Protein AF-0000000081104888 (afdb_homodimer)

Radius of gyration: 21.72 Å; Cα contacts (8 Å, |Δi|>4): 1112; chains: 2; bounding box: 62×61×48 Å

pLDDT: mean 92.39, std 10.93, range [38.56, 98.94]

Foldseek 3Di:
DDALQPDPPCPFFKFAFPFQQKIKTQGHQAQFWEKEQDPVQCVVQVHRIFTWRKHFLVRMGIFHGAFDFPQDDPVRCVPDPPPPRGDGDADDVVVCVVVVHDDSRPRDHDRPDDGDFFDWDWDQDPVRLTKIFGAHPRPRGTAWIADLQQGSGMITGRLVRTSHSVSHDHQEYALCLNGDPVDDDDPPHYYYVHDDPDPVVSGDPVCVVVVVVSVVNSVVSNVVVVVVVCVVPVVD/DDALQPDPPCPFFKFAFPFQQKIKTQGHQAQFWEKEQDPVQCVVQVHRIFTWRKHFLVRMGIAHGAFDFPQDDPVRCVPDPPPPRGDGDADDVVVCVVVVHDDSRPRDRDRPDPGDFFDWDWDQDPVRLTKIFTAHPRPRGTAWIADLQQGSGMITGRLVRTSHSVSHDHQEYALCLNGDPVDDDDPPHYYYVHDDPDPVVSGDPVCVVVVVVSVVNSVVSNVVSVVVVCVVPVVD

Secondary structure (DSSP, 8-state):
---GGG-TTS-SEEEE-TTSSSEEEE-S--SEEEEE--HHHHHHHTSS-EEEEEEEGGGEEEE-----BPPPPHHHHHH-SS----PBPB--HHHHHHTT-EE-TT----TTSPPP--EEEEE-BTTSS-EEEEE-TTT--EEEEE-TTTGGGEEEEEGGGBSSGGGS--SEEE-GGG--TTEEE-S---B-SS--S-GGGGS-GGGHHHHHHHHHHHHHHHHHHHHHHHHHHTT-/---GGG-TTS-SEEEE-TTSSSEEEE-S--SEEEEE--HHHHHHHTSS-EEEEEEEGGGEEEE-----BPPPPHHHHHH-SS----PBPB--HHHHHHTT-EE-TT----TTSPPP--EEEEE-BTTSS-EEEEE-TTT--EEEEE-TTTGGGEEEEEGGGBSSGGGS--SEEE-GGG--TTEEE-S---B-SS--S-GGGGS-GGGHHHHHHHHHHHHHHHHHHHHHHHHHHTT-

Structure (mmCIF, N/CA/C/O backbone):
data_AF-0000000081104888-model_v1
#
loop_
_entity.id
_entity.type
_entity.pdbx_description
1 polymer 'CENP-V/GFA domain-containing protein'
#
loop_
_atom_site.group_PDB
_atom_site.id
_atom_site.type_symbol
_atom_site.label_atom_id
_atom_site.label_alt_id
_atom_site.label_comp_id
_atom_site.label_asym_id
_atom_site.label_entity_id
_atom_site.label_seq_id
_atom_site.pdbx_PDB_ins_code
_atom_site.Cartn_x
_atom_site.Cartn_y
_atom_site.Cartn_z
_atom_site.occupancy
_atom_site.B_iso_or_equiv
_atom_site.auth_seq_id
_atom_site.auth_comp_id
_atom_site.auth_asym_id
_atom_site.auth_atom_id
_atom_site.pdbx_PDB_model_num
ATOM 1 N N . MET A 1 1 ? -15.125 17.891 -10.172 1 72.75 1 MET A N 1
ATOM 2 C CA . MET A 1 1 ? -15.602 18.047 -8.797 1 72.75 1 MET A CA 1
ATOM 3 C C . MET A 1 1 ? -14.914 19.219 -8.109 1 72.75 1 MET A C 1
ATOM 5 O O . MET A 1 1 ? -13.766 19.547 -8.422 1 72.75 1 MET A O 1
ATOM 9 N N . PRO A 1 2 ? -15.688 19.875 -7.25 1 86.81 2 PRO A N 1
ATOM 10 C CA . PRO A 1 2 ? -15.039 20.953 -6.508 1 86.81 2 PRO A CA 1
ATOM 11 C C . PRO A 1 2 ? -13.867 20.469 -5.656 1 86.81 2 PRO A C 1
ATOM 13 O O . PRO A 1 2 ? -13.82 19.281 -5.293 1 86.81 2 PRO A O 1
ATOM 16 N N . HIS A 1 3 ? -12.938 21.344 -5.52 1 91.94 3 HIS A N 1
ATOM 17 C CA . HIS A 1 3 ? -11.82 21.047 -4.625 1 91.94 3 HIS A CA 1
ATOM 18 C C . HIS A 1 3 ? -12.312 20.719 -3.223 1 91.94 3 HIS A C 1
ATOM 20 O O . HIS A 1 3 ? -13.266 21.328 -2.73 1 91.94 3 HIS A O 1
ATOM 26 N N . TYR A 1 4 ? -11.672 19.734 -2.578 1 94.12 4 TYR A N 1
ATOM 27 C CA . TYR A 1 4 ? -12.148 19.219 -1.297 1 94.12 4 TYR A CA 1
ATOM 28 C C . TYR A 1 4 ? -12.219 20.328 -0.257 1 94.12 4 TYR A C 1
ATOM 30 O O . TYR A 1 4 ? -13.047 20.297 0.654 1 94.12 4 TYR A O 1
ATOM 38 N N . ALA A 1 5 ? -11.352 21.375 -0.342 1 89.94 5 ALA A N 1
ATOM 39 C CA . ALA A 1 5 ? -11.32 22.438 0.647 1 89.94 5 ALA A CA 1
ATOM 40 C C . ALA A 1 5 ? -12.523 23.375 0.494 1 89.94 5 ALA A C 1
ATOM 42 O O . ALA A 1 5 ? -12.828 24.156 1.398 1 89.94 5 ALA A O 1
ATOM 43 N N . ASP A 1 6 ? -13.164 23.312 -0.633 1 91.31 6 ASP A N 1
ATOM 44 C CA . ASP A 1 6 ? -14.305 24.188 -0.898 1 91.31 6 ASP A CA 1
ATOM 45 C C . ASP A 1 6 ? -15.617 23.5 -0.509 1 91.31 6 ASP A C 1
ATOM 47 O O . ASP A 1 6 ? -16.672 24.125 -0.56 1 91.31 6 ASP A O 1
ATOM 51 N N . ARG A 1 7 ? -15.469 22.266 -0.165 1 91.56 7 ARG A N 1
ATOM 52 C CA . ARG A 1 7 ? -16.641 21.531 0.27 1 91.56 7 ARG A CA 1
ATOM 53 C C . ARG A 1 7 ? -16.859 21.672 1.774 1 91.56 7 ARG A C 1
ATOM 55 O O . ARG A 1 7 ? -16.25 20.938 2.559 1 91.56 7 ARG A O 1
ATOM 62 N N . LYS A 1 8 ? -17.75 22.453 2.238 1 85.44 8 LYS A N 1
ATOM 63 C CA . LYS A 1 8 ? -17.969 22.812 3.641 1 85.44 8 LYS A CA 1
ATOM 64 C C . LYS A 1 8 ? -18.531 21.625 4.422 1 85.44 8 LYS A C 1
ATOM 66 O O . LYS A 1 8 ? -18.375 21.547 5.645 1 85.44 8 LYS A O 1
ATOM 71 N N . ASP A 1 9 ? -19.125 20.719 3.762 1 92.81 9 ASP A N 1
ATOM 72 C CA . ASP A 1 9 ? -19.812 19.625 4.441 1 92.81 9 ASP A CA 1
ATOM 73 C C . ASP A 1 9 ? -19 18.328 4.363 1 92.81 9 ASP A C 1
ATOM 75 O O . ASP A 1 9 ? -19.453 17.281 4.793 1 92.81 9 ASP A O 1
ATOM 79 N N . LEU A 1 10 ? -17.828 18.406 3.891 1 95.88 10 LEU A N 1
ATOM 80 C CA . LEU A 1 10 ? -17.062 17.188 3.629 1 95.88 10 LEU A CA 1
ATOM 81 C C . LEU A 1 10 ? -16.422 16.656 4.91 1 95.88 10 LEU A C 1
ATOM 83 O O . LEU A 1 10 ? -16.297 15.453 5.094 1 95.88 10 LEU A O 1
ATOM 87 N N . PHE A 1 11 ? -16.094 17.562 5.828 1 96.69 11 PHE A N 1
ATOM 88 C CA . PHE A 1 11 ? -15.43 17.172 7.066 1 96.69 11 PHE A CA 1
ATOM 89 C C . PHE A 1 11 ? -16.375 17.312 8.25 1 96.69 11 PHE A C 1
ATOM 91 O O . PHE A 1 11 ? -17.219 18.203 8.281 1 96.69 11 PHE A O 1
ATOM 98 N N . PRO A 1 12 ? -16.328 16.391 9.117 1 98 12 PRO A N 1
ATOM 99 C CA . PRO A 1 12 ? -15.289 15.375 9.273 1 98 12 PRO A CA 1
ATOM 100 C C . PRO A 1 12 ? -15.461 14.203 8.312 1 98 12 PRO A C 1
ATOM 102 O O . PRO A 1 12 ? -16.578 13.922 7.871 1 98 12 PRO A O 1
ATOM 105 N N . MET A 1 13 ? -14.336 13.562 7.965 1 98.06 13 MET A N 1
ATOM 106 C CA . MET A 1 13 ? -14.297 12.328 7.184 1 98.06 13 MET A CA 1
ATOM 107 C C . MET A 1 13 ? -13.734 11.18 8.016 1 98.06 13 MET A C 1
ATOM 109 O O . MET A 1 13 ? -12.859 11.383 8.859 1 98.06 13 MET A O 1
ATOM 113 N N . GLN A 1 14 ? -14.195 9.992 7.75 1 98.12 14 GLN A N 1
ATOM 114 C CA . GLN A 1 14 ? -13.734 8.844 8.516 1 98.12 14 GLN A CA 1
ATOM 115 C C . GLN A 1 14 ? -12.984 7.855 7.625 1 98.12 14 GLN A C 1
ATOM 117 O O . GLN A 1 14 ? -13.117 7.895 6.398 1 98.12 14 GLN A O 1
ATOM 122 N N . GLY A 1 15 ? -12.148 7.105 8.242 1 97.94 15 GLY A N 1
ATOM 123 C CA . GLY A 1 15 ? -11.383 6.043 7.613 1 97.94 15 GLY A CA 1
ATOM 124 C C . GLY A 1 15 ? -10.867 5.012 8.602 1 97.94 15 GLY A C 1
ATOM 125 O O . GLY A 1 15 ? -11.289 4.988 9.758 1 97.94 15 GLY A O 1
ATOM 126 N N . GLY A 1 16 ? -10.023 4.113 8.102 1 97.88 16 GLY A N 1
ATOM 127 C CA . GLY A 1 16 ? -9.492 3.084 8.977 1 97.88 16 GLY A CA 1
ATOM 128 C C . GLY A 1 16 ? -8.688 2.027 8.242 1 97.88 16 GLY A C 1
ATOM 129 O O . GLY A 1 16 ? -8.516 2.109 7.027 1 97.88 16 GLY A O 1
ATOM 130 N N . CYS A 1 17 ? -8.227 1.09 9.062 1 97.5 17 CYS A N 1
ATOM 131 C CA . CYS A 1 17 ? -7.387 0.016 8.539 1 97.5 17 CYS A CA 1
ATOM 132 C C . CYS A 1 17 ? -8.234 -1.043 7.844 1 97.5 17 CYS A C 1
ATOM 134 O O . CYS A 1 17 ? -9.469 -1 7.906 1 97.5 17 CYS A O 1
ATOM 136 N N . PRO A 1 18 ? -7.645 -2.072 7.238 1 96.94 18 PRO A N 1
ATOM 137 C CA . PRO A 1 18 ? -8.352 -3.072 6.434 1 96.94 18 PRO A CA 1
ATOM 138 C C . PRO A 1 18 ? -9.156 -4.051 7.285 1 96.94 18 PRO A C 1
ATOM 140 O O . PRO A 1 18 ? -9.938 -4.848 6.75 1 96.94 18 PRO A O 1
ATOM 143 N N . CYS A 1 19 ? -9.023 -4.051 8.562 1 96.12 19 CYS A N 1
ATOM 144 C CA . CYS A 1 19 ? -9.766 -5.039 9.344 1 96.12 19 CYS A CA 1
ATOM 145 C C . CYS A 1 19 ? -10.82 -4.367 10.211 1 96.12 19 CYS A C 1
ATOM 147 O O . CYS A 1 19 ? -11.625 -5.047 10.859 1 96.12 19 CYS A O 1
ATOM 149 N N . GLY A 1 20 ? -10.742 -3.027 10.281 1 94.69 20 GLY A N 1
ATOM 150 C CA . GLY A 1 20 ? -11.75 -2.307 11.055 1 94.69 20 GLY A CA 1
ATOM 151 C C . GLY A 1 20 ? -11.305 -2.006 12.469 1 94.69 20 GLY A C 1
ATOM 152 O O . GLY A 1 20 ? -11.938 -1.212 13.172 1 94.69 20 GLY A O 1
ATOM 153 N N . HIS A 1 21 ? -10.172 -2.525 12.891 1 95.5 21 HIS A N 1
ATOM 154 C CA . HIS A 1 21 ? -9.711 -2.381 14.273 1 95.5 21 HIS A CA 1
ATOM 155 C C . HIS A 1 21 ? -9.312 -0.939 14.57 1 95.5 21 HIS A C 1
ATOM 157 O O . HIS A 1 21 ? -9.609 -0.422 15.648 1 95.5 21 HIS A O 1
ATOM 163 N N . ILE A 1 22 ? -8.586 -0.313 13.719 1 96.81 22 ILE A N 1
ATOM 164 C CA . ILE A 1 22 ? -8.297 1.11 13.852 1 96.81 22 ILE A CA 1
ATOM 165 C C . ILE A 1 22 ? -9.25 1.918 12.977 1 96.81 22 ILE A C 1
ATOM 167 O O . ILE A 1 22 ? -9.336 1.7 11.766 1 96.81 22 ILE A O 1
ATOM 171 N N . ARG A 1 23 ? -9.977 2.756 13.586 1 96.94 23 ARG A N 1
ATOM 172 C CA . ARG A 1 23 ? -10.82 3.742 12.922 1 96.94 23 ARG A CA 1
ATOM 173 C C . ARG A 1 23 ? -10.438 5.16 13.336 1 96.94 23 ARG A C 1
ATOM 175 O O . ARG A 1 23 ? -10.023 5.387 14.469 1 96.94 23 ARG A O 1
ATOM 182 N N . TYR A 1 24 ? -10.555 6.055 12.398 1 98.44 24 TYR A N 1
ATOM 183 C CA . TYR A 1 24 ? -10.195 7.434 12.703 1 98.44 24 TYR A CA 1
ATOM 184 C C . TYR A 1 24 ? -11.133 8.414 12.016 1 98.44 24 TYR A C 1
ATOM 186 O O . TYR A 1 24 ? -11.922 8.023 11.148 1 98.44 24 TYR A O 1
ATOM 194 N N . GLN A 1 25 ? -11.062 9.625 12.492 1 98.69 25 GLN A N 1
ATOM 195 C CA . GLN A 1 25 ? -11.781 10.758 11.906 1 98.69 25 GLN A CA 1
ATOM 196 C C . GLN A 1 25 ? -10.828 11.922 11.625 1 98.69 25 GLN A C 1
ATOM 198 O O . GLN A 1 25 ? -9.969 12.242 12.453 1 98.69 25 GLN A O 1
ATOM 203 N N . VAL A 1 26 ? -10.922 12.43 10.398 1 98.62 26 VAL A N 1
ATOM 204 C CA . VAL A 1 26 ? -10.227 13.656 10.016 1 98.62 26 VAL A CA 1
ATOM 205 C C . VAL A 1 26 ? -11.164 14.852 10.18 1 98.62 26 VAL A C 1
ATOM 207 O O . VAL A 1 26 ? -12.188 14.945 9.5 1 98.62 26 VAL A O 1
ATOM 210 N N . ASN A 1 27 ? -10.75 15.836 10.961 1 98.19 27 ASN A N 1
ATOM 211 C CA . ASN A 1 27 ? -11.688 16.859 11.391 1 98.19 27 ASN A CA 1
ATOM 212 C C . ASN A 1 27 ? -11.523 18.156 10.578 1 98.19 27 ASN A C 1
ATOM 214 O O . ASN A 1 27 ? -12.391 19.031 10.625 1 98.19 27 ASN A O 1
ATOM 218 N N . LEU A 1 28 ? -10.453 18.312 9.852 1 97.12 28 LEU A N 1
ATOM 219 C CA . LEU A 1 28 ? -10.156 19.5 9.047 1 97.12 28 LEU A CA 1
ATOM 220 C C . LEU A 1 28 ? -9.711 19.094 7.645 1 97.12 28 LEU A C 1
ATOM 222 O O . LEU A 1 28 ? -9.172 18.016 7.445 1 97.12 28 LEU A O 1
ATOM 226 N N . PRO A 1 29 ? -9.969 20.031 6.664 1 97.62 29 PRO A N 1
ATOM 227 C CA . PRO A 1 29 ? -9.344 19.734 5.371 1 97.62 29 PRO A CA 1
ATOM 228 C C . PRO A 1 29 ? -7.816 19.672 5.457 1 97.62 29 PRO A C 1
ATOM 230 O O . PRO A 1 29 ? -7.203 20.422 6.215 1 97.62 29 PRO A O 1
ATOM 233 N N . PRO A 1 30 ? -7.18 18.719 4.715 1 98.19 30 PRO A N 1
ATOM 234 C CA . PRO A 1 30 ? -5.715 18.703 4.695 1 98.19 30 PRO A CA 1
ATOM 235 C C . PRO A 1 30 ? -5.109 20.016 4.215 1 98.19 30 PRO A C 1
ATOM 237 O O . PRO A 1 30 ? -5.773 20.781 3.518 1 98.19 30 PRO A O 1
ATOM 240 N N . LEU A 1 31 ? -3.883 20.25 4.656 1 98 31 LEU A N 1
ATOM 241 C CA . LEU A 1 31 ? -3.127 21.391 4.137 1 98 31 LEU A CA 1
ATOM 242 C C . LEU A 1 31 ? -2.795 21.188 2.662 1 98 31 LEU A C 1
ATOM 244 O O . LEU A 1 31 ? -2.848 22.141 1.879 1 98 31 LEU A O 1
ATOM 248 N N . ILE A 1 32 ? -2.506 20.047 2.289 1 98.12 32 ILE A N 1
ATOM 249 C CA . ILE A 1 32 ? -2.191 19.672 0.917 1 98.12 32 ILE A CA 1
ATOM 250 C C . ILE A 1 32 ? -2.34 18.156 0.755 1 98.12 32 ILE A C 1
ATOM 252 O O . ILE A 1 32 ? -2.053 17.391 1.683 1 98.12 32 ILE A O 1
ATOM 256 N N . VAL A 1 33 ? -2.83 17.703 -0.363 1 98.5 33 VAL A N 1
ATOM 257 C CA . VAL A 1 33 ? -2.77 16.297 -0.75 1 98.5 33 VAL A CA 1
ATOM 258 C C . VAL A 1 33 ? -1.649 16.078 -1.766 1 98.5 33 VAL A C 1
ATOM 260 O O . VAL A 1 33 ? -1.776 16.469 -2.928 1 98.5 33 VAL A O 1
ATOM 263 N N . GLN A 1 34 ? -0.625 15.469 -1.306 1 98.56 34 GLN A N 1
ATOM 264 C CA . GLN A 1 34 ? 0.59 15.242 -2.082 1 98.56 34 GLN A CA 1
ATOM 265 C C . GLN A 1 34 ? 0.681 13.797 -2.559 1 98.56 34 GLN A C 1
ATOM 267 O O . GLN A 1 34 ? 0.533 12.867 -1.765 1 98.56 34 GLN A O 1
ATOM 272 N N . THR A 1 35 ? 0.909 13.586 -3.834 1 98.75 35 THR A N 1
ATOM 273 C CA . THR A 1 35 ? 1.089 12.25 -4.402 1 98.75 35 THR A CA 1
ATOM 274 C C . THR A 1 35 ? 2.547 12.023 -4.785 1 98.75 35 THR A C 1
ATOM 276 O O . THR A 1 35 ? 3.074 12.688 -5.676 1 98.75 35 THR A O 1
ATOM 279 N N . CYS A 1 36 ? 3.193 11.109 -4.148 1 98.75 36 CYS A N 1
ATOM 280 C CA . CYS A 1 36 ? 4.617 10.859 -4.34 1 98.75 36 CYS A CA 1
ATOM 281 C C . CYS A 1 36 ? 4.84 9.594 -5.168 1 98.75 36 CYS A C 1
ATOM 283 O O . CYS A 1 36 ? 4.367 8.516 -4.805 1 98.75 36 CYS A O 1
ATOM 285 N N . HIS A 1 37 ? 5.598 9.695 -6.242 1 98.62 37 HIS A N 1
ATOM 286 C CA . HIS A 1 37 ? 5.852 8.594 -7.164 1 98.62 37 HIS A CA 1
ATOM 287 C C . HIS A 1 37 ? 7.262 8.039 -6.977 1 98.62 37 HIS A C 1
ATOM 289 O O . HIS A 1 37 ? 7.727 7.238 -7.789 1 98.62 37 HIS A O 1
ATOM 295 N N . CYS A 1 38 ? 7.984 8.406 -5.914 1 98 38 CYS A N 1
ATOM 296 C CA . CYS A 1 38 ? 9.359 7.93 -5.762 1 98 38 CYS A CA 1
ATOM 297 C C . CYS A 1 38 ? 9.391 6.422 -5.547 1 98 38 CYS A C 1
ATOM 299 O O . CYS A 1 38 ? 8.383 5.824 -5.16 1 98 38 CYS A O 1
ATOM 301 N N . THR A 1 39 ? 10.539 5.809 -5.762 1 97.19 39 THR A N 1
ATOM 302 C CA . THR A 1 39 ? 10.648 4.352 -5.754 1 97.19 39 THR A CA 1
ATOM 303 C C . THR A 1 39 ? 10.547 3.811 -4.332 1 97.19 39 THR A C 1
ATOM 305 O O . THR A 1 39 ? 10.094 2.686 -4.121 1 97.19 39 THR A O 1
ATOM 308 N N . LEU A 1 40 ? 10.922 4.59 -3.336 1 97.75 40 LEU A N 1
ATOM 309 C CA . LEU A 1 40 ? 10.797 4.137 -1.955 1 97.75 40 LEU A CA 1
ATOM 310 C C . LEU A 1 40 ? 9.336 4.094 -1.524 1 97.75 40 LEU A C 1
ATOM 312 O O . LEU A 1 40 ? 8.906 3.158 -0.844 1 97.75 40 LEU A O 1
ATOM 316 N N . CYS A 1 41 ? 8.555 5.086 -1.933 1 98.38 41 CYS A N 1
ATOM 317 C CA . CYS A 1 41 ? 7.125 5.074 -1.626 1 98.38 41 CYS A CA 1
ATOM 318 C C . CYS A 1 41 ? 6.422 3.93 -2.346 1 98.38 41 CYS A C 1
ATOM 320 O O . CYS A 1 41 ? 5.52 3.301 -1.79 1 98.38 41 CYS A O 1
ATOM 322 N N . GLN A 1 42 ? 6.84 3.705 -3.594 1 98.44 42 GLN A N 1
ATOM 323 C CA . GLN A 1 42 ? 6.273 2.58 -4.328 1 98.44 42 GLN A CA 1
ATOM 324 C C . GLN A 1 42 ? 6.527 1.263 -3.604 1 98.44 42 GLN A C 1
ATOM 326 O O . GLN A 1 42 ? 5.621 0.441 -3.459 1 98.44 42 GLN A O 1
ATOM 331 N N . ARG A 1 43 ? 7.715 1.115 -3.113 1 97.69 43 ARG A N 1
ATOM 332 C CA . ARG A 1 43 ? 8.078 -0.088 -2.375 1 97.69 43 ARG A CA 1
ATOM 333 C C . ARG A 1 43 ? 7.305 -0.183 -1.064 1 97.69 43 ARG A C 1
ATOM 335 O O . ARG A 1 43 ? 6.75 -1.235 -0.74 1 97.69 43 ARG A O 1
ATOM 342 N N . GLN A 1 44 ? 7.25 0.84 -0.331 1 97.56 44 GLN A N 1
ATOM 343 C CA . GLN A 1 44 ? 6.605 0.845 0.98 1 97.56 44 GLN A CA 1
ATOM 344 C C . GLN A 1 44 ? 5.105 0.61 0.858 1 97.56 44 GLN A C 1
ATOM 346 O O . GLN A 1 44 ? 4.531 -0.188 1.604 1 97.56 44 GLN A O 1
ATOM 351 N N . ILE A 1 45 ? 4.465 1.307 -0.039 1 98.25 45 ILE A N 1
ATOM 352 C CA . ILE A 1 45 ? 3.016 1.26 -0.188 1 98.25 45 ILE A CA 1
ATOM 353 C C . ILE A 1 45 ? 2.613 -0.02 -0.917 1 98.25 45 ILE A C 1
ATOM 355 O O . ILE A 1 45 ? 1.564 -0.603 -0.629 1 98.25 45 ILE A O 1
ATOM 359 N N . GLY A 1 46 ? 3.477 -0.451 -1.877 1 98.25 46 GLY A N 1
ATOM 360 C CA . GLY A 1 46 ? 3.182 -1.634 -2.67 1 98.25 46 GLY A CA 1
ATOM 361 C C . GLY A 1 46 ? 2.355 -1.332 -3.906 1 98.25 46 GLY A C 1
ATOM 362 O O . GLY A 1 46 ? 1.551 -2.16 -4.34 1 98.25 46 GLY A O 1
ATOM 363 N N . SER A 1 47 ? 2.479 -0.207 -4.418 1 98.62 47 SER A N 1
ATOM 364 C CA . SER A 1 47 ? 1.758 0.234 -5.609 1 98.62 47 SER A CA 1
ATOM 365 C C . SER A 1 47 ? 2.561 1.271 -6.387 1 98.62 47 SER A C 1
ATOM 367 O O . SER A 1 47 ? 3.793 1.252 -6.367 1 98.62 47 SER A O 1
ATOM 369 N N . ALA A 1 48 ? 1.939 2.066 -7.219 1 98.31 48 ALA A N 1
ATOM 370 C CA . ALA A 1 48 ? 2.643 2.926 -8.164 1 98.31 48 ALA A CA 1
ATOM 371 C C . ALA A 1 48 ? 2.99 4.27 -7.535 1 98.31 48 ALA A C 1
ATOM 373 O O . ALA A 1 48 ? 3.838 5.004 -8.047 1 98.31 48 ALA A O 1
ATOM 374 N N . PHE A 1 49 ? 2.32 4.617 -6.52 1 98.69 49 PHE A N 1
ATOM 375 C CA . PHE A 1 49 ? 2.514 5.898 -5.848 1 98.69 49 PHE A CA 1
ATOM 376 C C . PHE A 1 49 ? 1.807 5.914 -4.5 1 98.69 49 PHE A C 1
ATOM 378 O O . PHE A 1 49 ? 0.956 5.062 -4.227 1 98.69 49 PHE A O 1
ATOM 385 N N . ALA A 1 50 ? 2.213 6.805 -3.652 1 98.75 50 ALA A N 1
ATOM 386 C CA . ALA A 1 50 ? 1.546 7.086 -2.385 1 98.75 50 ALA A CA 1
ATOM 387 C C . ALA A 1 50 ? 0.741 8.383 -2.465 1 98.75 50 ALA A C 1
ATOM 389 O O . ALA A 1 50 ? 1.209 9.375 -3.021 1 98.75 50 ALA A O 1
ATOM 390 N N . ILE A 1 51 ? -0.454 8.359 -1.992 1 98.75 51 ILE A N 1
ATOM 391 C CA . ILE A 1 51 ? -1.306 9.539 -1.896 1 98.75 51 ILE A CA 1
ATOM 392 C C . ILE A 1 51 ? -1.431 9.969 -0.437 1 98.75 51 ILE A C 1
ATOM 394 O O . ILE A 1 51 ? -2.111 9.312 0.354 1 98.75 51 ILE A O 1
ATOM 398 N N . ASN A 1 52 ? -0.83 11.094 -0.125 1 98.75 52 ASN A N 1
ATOM 399 C CA . ASN A 1 52 ? -0.716 11.508 1.27 1 98.75 52 ASN A CA 1
ATOM 400 C C . ASN A 1 52 ? -1.438 12.828 1.524 1 98.75 52 ASN A C 1
ATOM 402 O O . ASN A 1 52 ? -1.143 13.836 0.882 1 98.75 52 ASN A O 1
ATOM 406 N N . ALA A 1 53 ? -2.367 12.812 2.424 1 98.81 53 ALA A N 1
ATOM 407 C CA . ALA A 1 53 ? -2.936 14.055 2.939 1 98.81 53 ALA A CA 1
ATOM 408 C C . ALA A 1 53 ? -2.109 14.602 4.102 1 98.81 53 ALA A C 1
ATOM 410 O O . ALA A 1 53 ? -2.09 14.016 5.184 1 98.81 53 ALA A O 1
ATOM 411 N N . ILE A 1 54 ? -1.431 15.672 3.846 1 98.69 54 ILE A N 1
ATOM 412 C CA . ILE A 1 54 ? -0.631 16.328 4.875 1 98.69 54 ILE A CA 1
ATOM 413 C C . ILE A 1 54 ? -1.527 17.203 5.75 1 98.69 54 ILE A C 1
ATOM 415 O O . ILE A 1 54 ? -2.236 18.078 5.242 1 98.69 54 ILE A O 1
ATOM 419 N N . ILE A 1 55 ? -1.488 16.984 7.035 1 98.5 55 ILE A N 1
ATOM 420 C CA . ILE A 1 55 ? -2.412 17.625 7.953 1 98.5 55 ILE A CA 1
ATOM 421 C C . ILE A 1 55 ? -1.809 17.672 9.359 1 98.5 55 ILE A C 1
ATOM 423 O O . ILE A 1 55 ? -0.925 16.875 9.68 1 98.5 55 ILE A O 1
ATOM 427 N N . GLU A 1 56 ? -2.258 18.594 10.188 1 98.31 56 GLU A N 1
ATOM 428 C CA . GLU A 1 56 ? -1.873 18.578 11.594 1 98.31 56 GLU A CA 1
ATOM 429 C C . GLU A 1 56 ? -2.33 17.281 12.266 1 98.31 56 GLU A C 1
ATOM 431 O O . GLU A 1 56 ? -3.475 16.859 12.094 1 98.31 56 GLU A O 1
ATOM 436 N N . SER A 1 57 ? -1.398 16.703 13.039 1 98.5 57 SER A N 1
ATOM 437 C CA . SER A 1 57 ? -1.75 15.469 13.727 1 98.5 57 SER A CA 1
ATOM 438 C C . SER A 1 57 ? -2.953 15.672 14.648 1 98.5 57 SER A C 1
ATOM 440 O O . SER A 1 57 ? -3.754 14.758 14.844 1 98.5 57 SER A O 1
ATOM 442 N N . SER A 1 58 ? -3.146 16.859 15.148 1 98.12 58 SER A N 1
ATOM 443 C CA . SER A 1 58 ? -4.238 17.172 16.062 1 98.12 58 SER A CA 1
ATOM 444 C C . SER A 1 58 ? -5.586 17.141 15.344 1 98.12 58 SER A C 1
ATOM 446 O O . SER A 1 58 ? -6.637 17.156 15.992 1 98.12 58 SER A O 1
ATOM 448 N N . ALA A 1 59 ? -5.605 17.141 14.031 1 98.38 59 ALA A N 1
ATOM 449 C CA . ALA A 1 59 ? -6.84 17.125 13.25 1 98.38 59 ALA A CA 1
ATOM 450 C C . ALA A 1 59 ? -7.391 15.711 13.109 1 98.38 59 ALA A C 1
ATOM 452 O O . ALA A 1 59 ? -8.469 15.508 12.547 1 98.38 59 ALA A O 1
ATOM 453 N N . ILE A 1 60 ? -6.703 14.695 13.586 1 98.62 60 ILE A N 1
ATOM 454 C CA . ILE A 1 60 ? -7.109 13.305 13.484 1 98.62 60 ILE A CA 1
ATOM 455 C C . ILE A 1 60 ? -7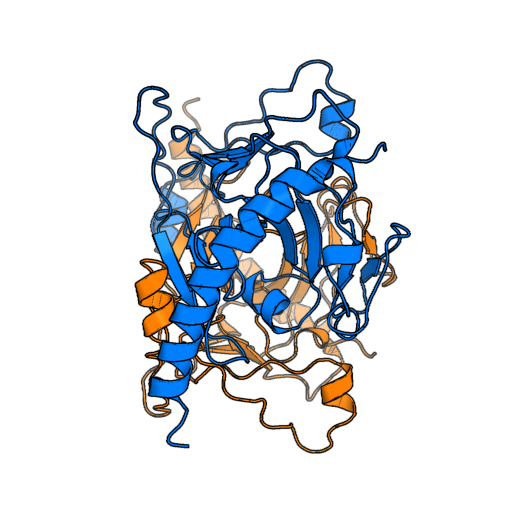.516 12.781 14.867 1 98.62 60 ILE A C 1
ATOM 457 O O . ILE A 1 60 ? -6.766 12.922 15.836 1 98.62 60 ILE A O 1
ATOM 461 N N . THR A 1 61 ? -8.695 12.219 14.969 1 98.44 61 THR A N 1
ATOM 462 C CA . THR A 1 61 ? -9.18 11.578 16.188 1 98.44 61 THR A CA 1
ATOM 463 C C . THR A 1 61 ? -9.406 10.086 15.953 1 98.44 61 THR A C 1
ATOM 465 O O . THR A 1 61 ? -9.922 9.68 14.914 1 98.44 61 THR A O 1
ATOM 468 N N . LEU A 1 62 ? -9.039 9.305 16.891 1 98 62 LEU A N 1
ATOM 469 C CA . LEU A 1 62 ? -9.297 7.871 16.812 1 98 62 LEU A CA 1
ATOM 470 C C . LEU A 1 62 ? -10.727 7.555 17.25 1 98 62 LEU A C 1
ATOM 472 O O . LEU A 1 62 ? -11.266 8.195 18.156 1 98 62 LEU A O 1
ATOM 476 N N . LEU A 1 63 ? -11.289 6.66 16.609 1 96.31 63 LEU A N 1
ATOM 477 C CA . LEU A 1 63 ? -12.656 6.199 16.859 1 96.31 63 LEU A CA 1
ATOM 478 C C . LEU A 1 63 ? -12.656 4.754 17.344 1 96.31 63 LEU A C 1
ATOM 480 O O . LEU A 1 63 ? -11.672 4.035 17.172 1 96.31 63 LEU A O 1
ATOM 484 N N . PRO A 1 64 ? -13.75 4.355 18 1 94.31 64 PRO A N 1
ATOM 485 C CA . PRO A 1 64 ? -13.867 2.936 18.328 1 94.31 64 PRO A CA 1
ATOM 486 C C . PRO A 1 64 ? -13.82 2.035 17.094 1 94.31 64 PRO A C 1
ATOM 488 O O . PRO A 1 64 ? -14.25 2.438 16.016 1 94.31 64 PRO A O 1
ATOM 491 N N . SER A 1 65 ? -13.32 0.8 17.328 1 94.31 65 SER A N 1
ATOM 492 C CA . SER A 1 65 ? -13.281 -0.188 16.266 1 94.31 65 SER A CA 1
ATOM 493 C C . SER A 1 65 ? -14.672 -0.462 15.711 1 94.31 65 SER A C 1
ATOM 495 O O . SER A 1 65 ? -15.664 -0.348 16.438 1 94.31 65 SER A O 1
ATOM 497 N N . ALA A 1 66 ? -14.727 -0.769 14.461 1 91.62 66 ALA A N 1
ATOM 498 C CA . ALA A 1 66 ? -15.953 -1.162 13.773 1 91.62 66 ALA A CA 1
ATOM 499 C C . ALA A 1 66 ? -15.664 -2.17 12.664 1 91.62 66 ALA A C 1
ATOM 501 O O . ALA A 1 66 ? -14.695 -2.02 11.922 1 91.62 66 ALA A O 1
ATOM 502 N N . PRO A 1 67 ? -16.562 -3.145 12.531 1 90.06 67 PRO A N 1
ATOM 503 C CA . PRO A 1 67 ? -16.312 -4.109 11.453 1 90.06 67 PRO A CA 1
ATOM 504 C C . PRO A 1 67 ? -16.125 -3.441 10.094 1 90.06 67 PRO A C 1
ATOM 506 O O . PRO A 1 67 ? -16.797 -2.449 9.797 1 90.06 67 PRO A O 1
ATOM 509 N N . LEU A 1 68 ? -15.25 -4.066 9.344 1 92.12 68 LEU A N 1
ATOM 510 C CA . LEU A 1 68 ? -15.016 -3.52 8.016 1 92.12 68 LEU A CA 1
ATOM 511 C C . LEU A 1 68 ? -16.234 -3.709 7.125 1 92.12 68 LEU A C 1
ATOM 513 O O . LEU A 1 68 ? -16.797 -4.809 7.051 1 92.12 68 LEU A O 1
ATOM 517 N N . THR A 1 69 ? -16.609 -2.631 6.555 1 92.69 69 THR A N 1
ATOM 518 C CA . THR A 1 69 ? -17.609 -2.674 5.492 1 92.69 69 THR A CA 1
ATOM 519 C C . THR A 1 69 ? -16.984 -2.336 4.145 1 92.69 69 THR A C 1
ATOM 521 O O . THR A 1 69 ? -16.078 -1.495 4.066 1 92.69 69 THR A O 1
ATOM 524 N N . THR A 1 70 ? -17.406 -3.027 3.127 1 93.56 70 THR A N 1
ATOM 525 C CA . THR A 1 70 ? -16.859 -2.74 1.806 1 93.56 70 THR A CA 1
ATOM 526 C C . THR A 1 70 ? -17 -1.26 1.47 1 93.56 70 THR A C 1
ATOM 528 O O . THR A 1 70 ? -18.109 -0.74 1.387 1 93.56 70 THR A O 1
ATOM 531 N N . PRO A 1 71 ? -15.875 -0.577 1.287 1 93.25 71 PRO A N 1
ATOM 532 C CA . PRO A 1 71 ? -16 0.825 0.886 1 93.25 71 PRO A CA 1
ATOM 533 C C . PRO A 1 71 ? -16.719 0.99 -0.451 1 93.25 71 PRO A C 1
ATOM 535 O O . PRO A 1 71 ? -16.516 0.194 -1.37 1 93.25 71 PRO A O 1
ATOM 538 N N . PRO A 1 72 ? -17.531 1.992 -0.551 1 92.94 72 PRO A N 1
ATOM 539 C CA . PRO A 1 72 ? -18.219 2.203 -1.826 1 92.94 72 PRO A CA 1
ATOM 540 C C . PRO A 1 72 ? -17.312 2.789 -2.9 1 92.94 72 PRO A C 1
ATOM 542 O O . PRO A 1 72 ? -16.344 3.484 -2.582 1 92.94 72 PRO A O 1
ATOM 545 N N . SER A 1 73 ? -17.625 2.469 -4.156 1 91.25 73 SER A N 1
ATOM 546 C CA . SER A 1 73 ? -17.016 3.223 -5.254 1 91.25 73 SER A CA 1
ATOM 547 C C . SER A 1 73 ? -17.656 4.602 -5.391 1 91.25 73 SER A C 1
ATOM 549 O O . SER A 1 73 ? -18.734 4.852 -4.848 1 91.25 73 SER A O 1
ATOM 551 N N . LYS A 1 74 ? -16.922 5.434 -6.086 1 91.12 74 LYS A N 1
ATOM 552 C CA . LYS A 1 74 ? -17.484 6.754 -6.352 1 91.12 74 LYS A CA 1
ATOM 553 C C . LYS A 1 74 ? -18.844 6.648 -7.043 1 91.12 74 LYS A C 1
ATOM 555 O O . LYS A 1 74 ? -19.797 7.332 -6.664 1 91.12 74 LYS A O 1
ATOM 560 N N . ALA A 1 75 ? -18.938 5.77 -7.984 1 87.38 75 ALA A N 1
ATOM 561 C CA . ALA A 1 75 ? -20.172 5.57 -8.742 1 87.38 75 ALA A CA 1
ATOM 562 C C . ALA A 1 75 ? -21.297 5.082 -7.832 1 87.38 75 ALA A C 1
ATOM 564 O O . ALA A 1 75 ? -22.422 5.562 -7.926 1 87.38 75 ALA A O 1
ATOM 565 N N . ASP A 1 76 ? -20.984 4.172 -6.957 1 85.94 76 ASP A N 1
ATOM 566 C CA . ASP A 1 76 ? -21.969 3.625 -6.043 1 85.94 76 ASP A CA 1
ATOM 567 C C . ASP A 1 76 ? -22.469 4.688 -5.062 1 85.94 76 ASP A C 1
ATOM 569 O O . ASP A 1 76 ? -23.641 4.727 -4.723 1 85.94 76 ASP A O 1
ATOM 573 N N . ALA A 1 77 ? -21.609 5.477 -4.609 1 85.88 77 ALA A N 1
ATOM 574 C CA . ALA A 1 77 ? -21.938 6.508 -3.631 1 85.88 77 ALA A CA 1
ATOM 575 C C . ALA A 1 77 ? -22.828 7.586 -4.254 1 85.88 77 ALA A C 1
ATOM 577 O O . ALA A 1 77 ? -23.688 8.164 -3.578 1 85.88 77 ALA A O 1
ATOM 578 N N . GLN A 1 78 ? -22.672 7.852 -5.461 1 82.19 78 GLN A N 1
ATOM 579 C CA . GLN A 1 78 ? -23.453 8.867 -6.152 1 82.19 78 GLN A CA 1
ATOM 580 C C . GLN A 1 78 ? -24.844 8.344 -6.539 1 82.19 78 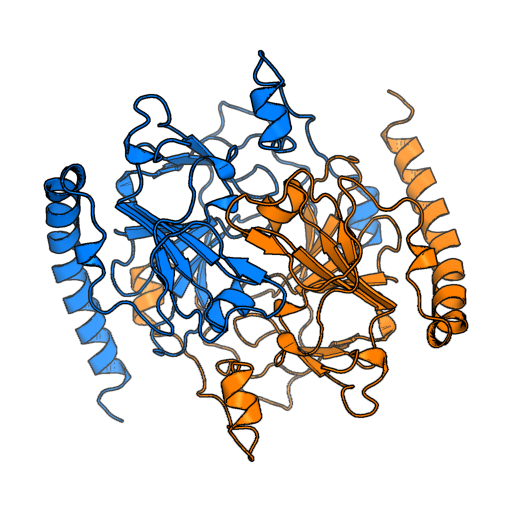GLN A C 1
ATOM 582 O O . GLN A 1 78 ? -25.781 9.117 -6.676 1 82.19 78 GLN A O 1
ATOM 587 N N . ALA A 1 79 ? -24.906 7.086 -6.805 1 76.56 79 ALA A N 1
ATOM 588 C CA . ALA A 1 79 ? -26.172 6.484 -7.199 1 76.56 79 ALA A CA 1
ATOM 589 C C . ALA A 1 79 ? -27.094 6.301 -5.996 1 76.56 79 ALA A C 1
ATOM 591 O O . ALA A 1 79 ? -28.312 6.277 -6.141 1 76.56 79 ALA A O 1
ATOM 592 N N . SER A 1 80 ? -26.547 5.902 -4.863 1 65.75 80 SER A N 1
ATOM 593 C CA . SER A 1 80 ? -27.391 5.543 -3.736 1 65.75 80 SER A CA 1
ATOM 594 C C . SER A 1 80 ? -27.75 6.77 -2.898 1 65.75 80 SER A C 1
ATOM 596 O O . SER A 1 80 ? -26.922 7.66 -2.719 1 65.75 80 SER A O 1
ATOM 598 N N . SER A 1 81 ? -29 7.133 -2.852 1 57.12 81 SER A N 1
ATOM 599 C CA . SER A 1 81 ? -29.5 8.172 -1.959 1 57.12 81 SER A CA 1
ATOM 600 C C . SER A 1 81 ? -29.219 7.836 -0.5 1 57.12 81 SER A C 1
ATOM 602 O O . SER A 1 81 ? -29.297 8.703 0.371 1 57.12 81 SER A O 1
ATOM 604 N N . SER A 1 82 ? -29.156 6.586 -0.151 1 54.53 82 SER A N 1
ATOM 605 C CA . SER A 1 82 ? -28.891 6.211 1.234 1 54.53 82 SER A CA 1
ATOM 606 C C . SER A 1 82 ? -27.469 5.668 1.401 1 54.53 82 SER A C 1
ATOM 608 O O . SER A 1 82 ? -27.016 4.863 0.59 1 54.53 82 SER A O 1
ATOM 610 N N . PRO A 1 83 ? -26.781 6.426 2.082 1 52.91 83 PRO A N 1
ATOM 611 C CA . PRO A 1 83 ? -25.438 5.875 2.295 1 52.91 83 PRO A CA 1
ATOM 612 C C . PRO A 1 83 ? -25.438 4.355 2.455 1 52.91 83 PRO A C 1
ATOM 614 O O . PRO A 1 83 ? -26.125 3.826 3.338 1 52.91 83 PRO A O 1
ATOM 617 N N . ALA A 1 84 ? -25.688 3.715 1.383 1 49.41 84 ALA A N 1
ATOM 618 C CA . ALA A 1 84 ? -25.812 2.26 1.361 1 49.41 84 ALA A CA 1
ATOM 619 C C . ALA A 1 84 ? -24.859 1.618 2.369 1 49.41 84 ALA A C 1
ATOM 621 O O . ALA A 1 84 ? -23.688 1.979 2.439 1 49.41 84 ALA A O 1
ATOM 622 N N . SER A 1 85 ? -25.391 1.241 3.537 1 59.69 85 SER A N 1
ATOM 623 C CA . SER A 1 85 ? -24.641 0.465 4.523 1 59.69 85 SER A CA 1
ATOM 624 C C . SER A 1 85 ? -23.875 -0.67 3.861 1 59.69 85 SER A C 1
ATOM 626 O O . SER A 1 85 ? -24.453 -1.522 3.191 1 59.69 85 SER A O 1
ATOM 628 N N . GLY A 1 86 ? -22.625 -0.44 3.385 1 72.25 86 GLY A N 1
ATOM 629 C CA . GLY A 1 86 ? -21.812 -1.475 2.768 1 72.25 86 GLY A CA 1
ATOM 630 C C . GLY A 1 86 ? -21.922 -2.814 3.471 1 72.25 86 GLY A C 1
ATOM 631 O O . GLY A 1 86 ? -22.375 -2.889 4.609 1 72.25 86 GLY A O 1
ATOM 632 N N . THR A 1 87 ? -21.812 -3.875 2.773 1 86.38 87 THR A N 1
ATOM 633 C CA . THR A 1 87 ? -21.781 -5.238 3.297 1 86.38 87 THR A CA 1
ATOM 634 C C . THR A 1 87 ? -20.594 -5.434 4.238 1 86.38 87 THR A C 1
ATOM 636 O O . THR A 1 87 ? -19.469 -5.059 3.908 1 86.38 87 THR A O 1
ATOM 639 N N . VAL A 1 88 ? -20.984 -5.938 5.457 1 91.31 88 VAL A N 1
ATOM 640 C CA . VAL A 1 88 ? -19.922 -6.23 6.426 1 91.31 88 VAL A CA 1
ATOM 641 C C . VAL A 1 88 ? -19.016 -7.336 5.887 1 91.31 88 VAL A C 1
ATOM 643 O O . VAL A 1 88 ? -19.5 -8.367 5.422 1 91.31 88 VAL A O 1
ATOM 646 N N . CYS A 1 89 ? -17.734 -7.117 5.914 1 94.38 89 CYS A N 1
ATOM 647 C CA . CYS A 1 89 ? -16.734 -8.094 5.484 1 94.38 89 CYS A CA 1
ATOM 648 C C . CYS A 1 89 ? -16.438 -9.094 6.594 1 94.38 89 CYS A C 1
ATOM 650 O O . CYS A 1 89 ? -16.797 -8.875 7.75 1 94.38 89 CYS A O 1
ATOM 652 N N . GLY A 1 90 ? -15.82 -10.219 6.164 1 92.44 90 GLY A N 1
ATOM 653 C CA . GLY A 1 90 ? -15.539 -11.242 7.164 1 92.44 90 GLY A CA 1
ATOM 654 C C . GLY A 1 90 ? -14.367 -12.133 6.801 1 92.44 90 GLY A C 1
ATOM 655 O O . GLY A 1 90 ? -13.695 -11.898 5.793 1 92.44 90 GLY A O 1
ATOM 656 N N . VAL A 1 91 ? -14.094 -13.055 7.734 1 94.94 91 VAL A N 1
ATOM 657 C CA . VAL A 1 91 ? -13.055 -14.062 7.574 1 94.94 91 VAL A CA 1
ATOM 658 C C . VAL A 1 91 ? -13.617 -15.438 7.918 1 94.94 91 VAL A C 1
ATOM 660 O O . VAL A 1 91 ? -14.273 -15.609 8.945 1 94.94 91 VAL A O 1
ATOM 663 N N . LEU A 1 92 ? -13.422 -16.344 7.027 1 94.69 92 LEU A N 1
ATOM 664 C CA . LEU A 1 92 ? -13.664 -17.75 7.355 1 94.69 92 LEU A CA 1
ATOM 665 C C . LEU A 1 92 ? -12.523 -18.312 8.188 1 94.69 92 LEU A C 1
ATOM 667 O O . LEU A 1 92 ? -11.406 -18.469 7.691 1 94.69 92 LEU A O 1
ATOM 671 N N . PRO A 1 93 ? -12.766 -18.625 9.461 1 94.06 93 PRO A N 1
ATOM 672 C CA . PRO A 1 93 ? -11.688 -19.094 10.32 1 94.06 93 PRO A CA 1
ATOM 673 C C . PRO A 1 93 ? -10.914 -20.266 9.703 1 94.06 93 PRO A C 1
ATOM 675 O O . PRO A 1 93 ? -9.688 -20.328 9.82 1 94.06 93 PRO A O 1
ATOM 678 N N . ALA A 1 94 ? -11.578 -21.125 9.008 1 95.19 94 ALA A N 1
ATOM 679 C CA . ALA A 1 94 ? -10.93 -22.266 8.383 1 95.19 94 ALA A CA 1
ATOM 680 C C . ALA A 1 94 ? -9.906 -21.828 7.34 1 95.19 94 ALA A C 1
ATOM 682 O O . ALA A 1 94 ? -8.852 -22.453 7.195 1 95.19 94 ALA A O 1
ATOM 683 N N . PHE A 1 95 ? -10.211 -20.828 6.594 1 97 95 PHE A N 1
ATOM 684 C CA . PHE A 1 95 ? -9.273 -20.312 5.602 1 97 95 PHE A CA 1
ATOM 685 C C . PHE A 1 95 ? -7.996 -19.828 6.266 1 97 95 PHE A C 1
ATOM 687 O O . PHE A 1 95 ? -6.895 -20.125 5.797 1 97 95 PHE A O 1
ATOM 694 N N . ALA A 1 96 ? -8.164 -19.047 7.312 1 96.38 96 ALA A N 1
ATOM 695 C CA . ALA A 1 96 ? -7 -18.594 8.07 1 96.38 96 ALA A CA 1
ATOM 696 C C . ALA A 1 96 ? -6.168 -19.781 8.555 1 96.38 96 ALA A C 1
ATOM 698 O O . ALA A 1 96 ? -4.941 -19.781 8.438 1 96.38 96 ALA A O 1
ATOM 699 N N . ASP A 1 97 ? -6.828 -20.797 9.078 1 96.19 97 ASP A N 1
ATOM 700 C CA . ASP A 1 97 ? -6.137 -21.984 9.562 1 96.19 97 ASP A CA 1
ATOM 701 C C . ASP A 1 97 ? -5.395 -22.688 8.422 1 96.19 97 ASP A C 1
ATOM 703 O O . ASP A 1 97 ? -4.223 -23.047 8.57 1 96.19 97 ASP A O 1
ATOM 707 N N . PHE A 1 98 ? -6.133 -22.859 7.289 1 96.75 98 PHE A N 1
ATOM 708 C CA . PHE A 1 98 ? -5.578 -23.609 6.164 1 96.75 98 PHE A CA 1
ATOM 709 C C . PHE A 1 98 ? -4.359 -22.891 5.59 1 96.75 98 PHE A C 1
ATOM 711 O O . PHE A 1 98 ? -3.479 -23.531 5.008 1 96.75 98 PHE A O 1
ATOM 718 N N . THR A 1 99 ? -4.262 -21.594 5.801 1 97.25 99 THR A N 1
ATOM 719 C CA . THR A 1 99 ? -3.143 -20.812 5.277 1 97.25 99 THR A CA 1
ATOM 720 C C . THR A 1 99 ? -2.152 -20.469 6.387 1 97.25 99 THR A C 1
ATOM 722 O O . THR A 1 99 ? -1.27 -19.641 6.203 1 97.25 99 THR A O 1
ATOM 725 N N . ASN A 1 100 ? -2.297 -21.078 7.582 1 96.38 100 ASN A N 1
ATOM 726 C CA . ASN A 1 100 ? -1.407 -20.891 8.719 1 96.38 100 ASN A CA 1
ATOM 727 C C . ASN A 1 100 ? -1.269 -19.422 9.094 1 96.38 100 ASN A C 1
ATOM 729 O O . ASN A 1 100 ? -0.159 -18.938 9.32 1 96.38 100 ASN A O 1
ATOM 733 N N . ALA A 1 101 ? -2.377 -18.719 9.109 1 97.56 101 ALA A N 1
ATOM 734 C CA . ALA A 1 101 ? -2.365 -17.281 9.328 1 97.56 101 ALA A CA 1
ATOM 735 C C . ALA A 1 101 ? -3.068 -16.922 10.633 1 97.56 101 ALA A C 1
ATOM 737 O O . ALA A 1 101 ? -3.996 -17.609 11.055 1 97.56 101 ALA A O 1
ATOM 738 N N . ALA A 1 102 ? -2.539 -15.82 11.297 1 92.38 102 ALA A N 1
ATOM 739 C CA . ALA A 1 102 ? -3.371 -15.188 12.312 1 92.38 102 ALA A CA 1
ATOM 740 C C . ALA A 1 102 ? -4.633 -14.586 11.688 1 92.38 102 ALA A C 1
ATOM 742 O O . ALA A 1 102 ? -4.66 -14.289 10.492 1 92.38 102 ALA A O 1
ATOM 743 N N . THR A 1 103 ? -5.68 -14.5 12.484 1 84.38 103 THR A N 1
ATOM 744 C CA . THR A 1 103 ? -6.934 -13.969 11.969 1 84.38 103 THR A CA 1
ATOM 745 C C . THR A 1 103 ? -7.312 -12.672 12.688 1 84.38 103 THR A C 1
ATOM 747 O O . THR A 1 103 ? -7.09 -12.539 13.891 1 84.38 103 THR A O 1
ATOM 750 N N . THR A 1 104 ? -7.777 -11.719 11.875 1 73 104 THR A N 1
ATOM 751 C CA . THR A 1 104 ? -8.234 -10.445 12.422 1 73 104 THR A CA 1
ATOM 752 C C . THR A 1 104 ? -9.742 -10.453 12.633 1 73 104 THR A C 1
ATOM 754 O O . THR A 1 104 ? -10.344 -9.414 12.906 1 73 104 THR A O 1
ATOM 757 N N . ALA A 1 105 ? -10.602 -11.461 12.289 1 64.81 105 ALA A N 1
ATOM 758 C CA . ALA A 1 105 ? -12.062 -11.578 12.242 1 64.81 105 ALA A CA 1
ATOM 759 C C . ALA A 1 105 ? -12.695 -11.047 13.523 1 64.81 105 ALA A C 1
ATOM 761 O O . ALA A 1 105 ? -13.852 -10.617 13.516 1 64.81 105 ALA A O 1
ATOM 762 N N . THR A 1 106 ? -11.797 -10.711 14.539 1 64.06 106 THR A N 1
ATOM 763 C CA . THR A 1 106 ? -12.469 -10.57 15.828 1 64.06 106 THR A CA 1
ATOM 764 C C . THR A 1 106 ? -12.602 -9.094 16.203 1 64.06 106 THR A C 1
ATOM 766 O O . THR A 1 106 ? -12.789 -8.766 17.375 1 64.06 106 THR A O 1
ATOM 769 N N . VAL A 1 107 ? -12.883 -8.297 15.133 1 69.12 107 VAL A N 1
ATOM 770 C CA . VAL A 1 107 ? -13.078 -6.949 15.648 1 69.12 107 VAL A CA 1
ATOM 771 C C . VAL A 1 107 ? -14.477 -6.824 16.25 1 69.12 107 VAL A C 1
ATOM 773 O O . VAL A 1 107 ? -15.477 -7.035 15.562 1 69.12 107 VAL A O 1
ATOM 776 N N . PRO A 1 108 ? -14.445 -6.766 17.594 1 64.31 108 PRO A N 1
ATOM 777 C CA . PRO A 1 108 ? -15.758 -6.629 18.219 1 64.31 108 PRO A CA 1
ATOM 778 C C . PRO A 1 108 ? -16.516 -5.398 17.734 1 64.31 108 PRO A C 1
ATOM 780 O O . PRO A 1 108 ? -15.906 -4.367 17.453 1 64.31 108 PRO A O 1
ATOM 783 N N . GLN A 1 109 ? -17.781 -5.465 17.422 1 60.53 109 GLN A N 1
ATOM 784 C CA . GLN A 1 109 ? -18.672 -4.387 17 1 60.53 109 GLN A CA 1
ATOM 785 C C . GLN A 1 109 ? -18.984 -3.453 18.156 1 60.53 109 GLN A C 1
ATOM 787 O O . GLN A 1 109 ? -19.672 -2.447 17.984 1 60.53 109 GLN A O 1
ATOM 792 N N . SER A 1 110 ? -18.156 -3.471 19.219 1 59.66 110 SER A N 1
ATOM 793 C CA . SER A 1 110 ? -18.734 -2.664 20.297 1 59.66 110 SER A CA 1
ATOM 794 C C . SER A 1 110 ? -18.375 -1.191 20.141 1 59.66 110 SER A C 1
ATOM 796 O O . SER A 1 110 ? -17.188 -0.846 20.031 1 59.66 110 SER A O 1
ATOM 798 N N . THR A 1 111 ? -19.344 -0.358 19.938 1 57.56 111 THR A N 1
ATOM 799 C CA . THR A 1 111 ? -19.172 1.089 19.859 1 57.56 111 THR A CA 1
ATOM 800 C C . THR A 1 111 ? -18.688 1.657 21.188 1 57.56 111 THR A C 1
ATOM 802 O O . THR A 1 111 ? -18.266 2.812 21.266 1 57.56 111 THR A O 1
ATOM 805 N N . ALA A 1 112 ? -18.906 0.94 22.188 1 61.78 112 ALA A N 1
ATOM 806 C CA . ALA A 1 112 ? -18.625 1.455 23.531 1 61.78 112 ALA A CA 1
ATOM 807 C C . ALA A 1 112 ? -17.156 1.243 23.891 1 61.78 112 ALA A C 1
ATOM 809 O O . ALA A 1 112 ? -16.703 1.735 24.922 1 61.78 112 ALA A O 1
ATOM 810 N N . ALA A 1 113 ? -16.516 0.661 22.953 1 73.38 113 ALA A N 1
ATOM 811 C CA . ALA A 1 113 ? -15.148 0.326 23.344 1 73.38 113 ALA A CA 1
ATOM 812 C C . ALA A 1 113 ? -14.195 1.487 23.062 1 73.38 113 ALA A C 1
ATOM 814 O O . ALA A 1 113 ? -14.43 2.283 22.156 1 73.38 113 ALA A O 1
ATOM 815 N N . ALA A 1 114 ? -13.289 1.779 23.969 1 87.38 114 ALA A N 1
ATOM 816 C CA . ALA A 1 114 ? -12.227 2.77 23.781 1 87.38 114 ALA A CA 1
ATOM 817 C C . ALA A 1 114 ? -11.508 2.549 22.453 1 87.38 114 ALA A C 1
ATOM 819 O O . ALA A 1 114 ? -11.312 1.407 22.031 1 87.38 114 ALA A O 1
ATOM 820 N N . PRO A 1 115 ? -11.258 3.68 21.812 1 93.19 115 PRO A N 1
ATOM 821 C CA . PRO A 1 115 ? -10.531 3.547 20.547 1 93.19 115 PRO A CA 1
ATOM 822 C C . PRO A 1 115 ? -9.18 2.854 20.719 1 93.19 115 PRO A C 1
ATOM 824 O O . PRO A 1 115 ? -8.555 2.961 21.766 1 93.19 115 PRO A O 1
ATOM 827 N N . SER A 1 116 ? -8.836 2.1 19.719 1 92 116 SER A N 1
ATOM 828 C CA . SER A 1 116 ? -7.516 1.483 19.688 1 92 116 SER A CA 1
ATOM 829 C C . SER A 1 116 ? -6.5 2.404 19.016 1 92 116 SER A C 1
ATOM 831 O O . SER A 1 116 ? -6.859 3.244 18.188 1 92 116 SER A O 1
ATOM 833 N N . SER A 1 117 ? -5.262 2.213 19.422 1 96.25 117 SER A N 1
ATOM 834 C CA . SER A 1 117 ? -4.191 3.031 18.875 1 96.25 117 SER A CA 1
ATOM 835 C C . SER A 1 117 ? -3.322 2.229 17.906 1 96.25 117 SER A C 1
ATOM 837 O O . SER A 1 117 ? -3.062 1.045 18.141 1 96.25 117 SER A O 1
ATOM 839 N N . PRO A 1 118 ? -2.865 2.865 16.844 1 98.12 118 PRO A N 1
ATOM 840 C CA . PRO A 1 118 ? -1.897 2.184 15.984 1 98.12 118 PRO A CA 1
ATOM 841 C C . PRO A 1 118 ? -0.559 1.941 16.688 1 98.12 118 PRO A C 1
ATOM 843 O O . PRO A 1 118 ? -0.265 2.57 17.703 1 98.12 118 PRO A O 1
ATOM 846 N N . ILE A 1 119 ? 0.128 1.005 16.188 1 97.69 119 ILE A N 1
ATOM 847 C CA . ILE A 1 119 ? 1.529 0.854 16.562 1 97.69 119 ILE A CA 1
ATOM 848 C C . ILE A 1 119 ? 2.412 1.629 15.586 1 97.69 119 ILE A C 1
ATOM 850 O O . ILE A 1 119 ? 2.055 1.803 14.422 1 97.69 119 ILE A O 1
ATOM 854 N N . LEU A 1 120 ? 3.49 2.121 16.094 1 98.56 120 LEU A N 1
ATOM 855 C CA . LEU A 1 120 ? 4.395 2.93 15.289 1 98.56 120 LEU A CA 1
ATOM 856 C C . LEU A 1 120 ? 5.695 2.184 15.023 1 98.56 120 LEU A C 1
ATOM 858 O O . LEU A 1 120 ? 6.297 1.62 15.938 1 98.56 120 LEU A O 1
ATOM 862 N N . VAL A 1 121 ? 6.129 2.104 13.781 1 97.88 121 VAL A N 1
ATOM 863 C CA . VAL A 1 121 ? 7.363 1.447 13.359 1 97.88 121 VAL A CA 1
ATOM 864 C C . VAL A 1 121 ? 8.164 2.383 12.461 1 97.88 121 VAL A C 1
ATOM 866 O O . VAL A 1 121 ? 7.625 2.971 11.523 1 97.88 121 VAL A O 1
ATOM 869 N N . THR A 1 122 ? 9.438 2.564 12.758 1 97.5 122 THR A N 1
ATOM 870 C CA . THR A 1 122 ? 10.297 3.371 11.898 1 97.5 122 THR A CA 1
ATOM 871 C C . THR A 1 122 ? 11.031 2.492 10.891 1 97.5 122 THR A C 1
ATOM 873 O O . THR A 1 122 ? 11.656 1.496 11.258 1 97.5 122 THR A O 1
ATOM 876 N N . ILE A 1 123 ? 10.938 2.838 9.641 1 97 123 ILE A N 1
ATOM 877 C CA . ILE A 1 123 ? 11.578 2.086 8.57 1 97 123 ILE A CA 1
ATOM 878 C C . ILE A 1 123 ? 12.648 2.949 7.906 1 97 123 ILE A C 1
ATOM 880 O O . ILE A 1 123 ? 12.617 4.176 8 1 97 123 ILE A O 1
ATOM 884 N N . PRO A 1 124 ? 13.594 2.299 7.223 1 95.62 124 PRO A N 1
ATOM 885 C CA . PRO A 1 124 ? 14.727 3.045 6.684 1 95.62 124 PRO A CA 1
ATOM 886 C C . PRO A 1 124 ? 14.367 3.873 5.453 1 95.62 124 PRO A C 1
ATOM 888 O O . PRO A 1 124 ? 13.5 3.471 4.672 1 95.62 124 PRO A O 1
ATOM 891 N N . THR A 1 125 ? 14.984 4.953 5.328 1 95.06 125 THR A N 1
ATOM 892 C CA . THR A 1 125 ? 14.883 5.805 4.148 1 95.06 125 THR A CA 1
ATOM 893 C C . THR A 1 125 ? 16.266 6.188 3.641 1 95.06 125 THR A C 1
ATOM 895 O O . THR A 1 125 ? 17.281 5.883 4.281 1 95.06 125 THR A O 1
ATOM 898 N N . GLN A 1 126 ? 16.281 6.816 2.525 1 93.44 126 GLN A N 1
ATOM 899 C CA . GLN A 1 126 ? 17.531 7.203 1.885 1 93.44 126 GLN A CA 1
ATOM 900 C C . GLN A 1 126 ? 18.266 8.25 2.709 1 93.44 126 GLN A C 1
ATOM 902 O O . GLN A 1 126 ? 19.5 8.258 2.75 1 93.44 126 GLN A O 1
ATOM 907 N N . SER A 1 127 ? 17.594 9.156 3.398 1 92.19 127 SER A N 1
ATOM 908 C CA . SER A 1 127 ? 18.188 10.211 4.207 1 92.19 127 SER A CA 1
ATOM 909 C C . SER A 1 127 ? 18.891 9.648 5.441 1 92.19 127 SER A C 1
ATOM 911 O O . SER A 1 127 ? 19.625 10.359 6.125 1 92.19 127 SER A O 1
ATOM 913 N N . LYS A 1 128 ? 18.625 8.438 5.797 1 92.38 128 LYS A N 1
ATOM 914 C CA . LYS A 1 128 ? 19.172 7.727 6.953 1 92.38 128 LYS A CA 1
ATOM 915 C C . LYS A 1 128 ? 18.484 8.18 8.242 1 92.38 128 LYS A C 1
ATOM 917 O O . LYS A 1 128 ? 18.859 7.746 9.336 1 92.38 128 LYS A O 1
ATOM 922 N N . VAL A 1 129 ? 17.484 9.039 8.133 1 94.88 129 VAL A N 1
ATOM 923 C CA . VAL A 1 129 ? 16.688 9.414 9.297 1 94.88 129 VAL A CA 1
ATOM 924 C C . VAL A 1 129 ? 15.586 8.383 9.531 1 94.88 129 VAL A C 1
ATOM 926 O O . VAL A 1 129 ? 15.367 7.945 10.664 1 94.88 129 VAL A O 1
ATOM 929 N N . GLY A 1 130 ? 14.906 8.023 8.445 1 95.75 130 GLY A N 1
ATOM 930 C CA . GLY A 1 130 ? 13.797 7.094 8.523 1 95.75 130 GLY A CA 1
ATOM 931 C C . GLY A 1 130 ? 12.445 7.773 8.406 1 95.75 130 GLY A C 1
ATOM 932 O O . GLY A 1 130 ? 12.367 9 8.305 1 95.75 130 GLY A O 1
ATOM 933 N N . GLN A 1 131 ? 11.438 6.984 8.297 1 97.44 131 GLN A N 1
ATOM 934 C CA . GLN A 1 131 ? 10.039 7.387 8.406 1 97.44 131 GLN A CA 1
ATOM 935 C C . GLN A 1 131 ? 9.273 6.477 9.367 1 97.44 131 GLN A C 1
ATOM 937 O O . GLN A 1 131 ? 9.516 5.266 9.406 1 97.44 131 GLN A O 1
ATOM 942 N N . THR A 1 132 ? 8.461 7.07 10.203 1 98.5 132 THR A N 1
ATOM 943 C CA . THR A 1 132 ? 7.652 6.289 11.133 1 98.5 132 THR A CA 1
ATOM 944 C C . THR A 1 132 ? 6.258 6.047 10.562 1 98.5 132 THR A C 1
ATOM 946 O O . THR A 1 132 ? 5.57 6.992 10.172 1 98.5 132 THR A O 1
ATOM 949 N N . VAL A 1 133 ? 5.875 4.773 10.531 1 98.69 133 VAL A N 1
ATOM 950 C CA . VAL A 1 133 ? 4.59 4.371 9.969 1 98.69 133 VAL A CA 1
ATOM 951 C C . VAL A 1 133 ? 3.65 3.945 11.102 1 98.69 133 VAL A C 1
ATOM 953 O O . VAL A 1 133 ? 4.035 3.17 11.977 1 98.69 133 VAL A O 1
ATOM 956 N N . ALA A 1 134 ? 2.443 4.52 11.078 1 98.88 134 ALA A N 1
ATOM 957 C CA . ALA A 1 134 ? 1.379 4.078 11.977 1 98.88 134 ALA A CA 1
ATOM 958 C C . ALA A 1 134 ? 0.594 2.92 11.367 1 98.88 134 ALA A C 1
ATOM 960 O O . ALA A 1 134 ? 0.041 3.045 10.273 1 98.88 134 ALA A O 1
ATOM 961 N N . GLN A 1 135 ? 0.522 1.805 12.117 1 98.5 135 GLN A N 1
ATOM 962 C CA . GLN A 1 135 ? -0.066 0.592 11.555 1 98.5 135 GLN A CA 1
ATOM 963 C C . GLN A 1 135 ? -1.026 -0.06 12.547 1 98.5 135 GLN A C 1
ATOM 965 O O . GLN A 1 135 ? -0.844 0.049 13.758 1 98.5 135 GLN A O 1
ATOM 970 N N . CYS A 1 136 ? -2.02 -0.68 12.016 1 97.56 136 CYS A N 1
ATOM 971 C CA . CYS A 1 136 ? -2.939 -1.447 12.852 1 97.56 136 CYS A CA 1
ATOM 972 C C . CYS A 1 136 ? -2.215 -2.584 13.555 1 97.56 136 CYS A C 1
ATOM 974 O O . CYS A 1 136 ? -1.452 -3.324 12.938 1 97.56 136 CYS A O 1
ATOM 976 N N . PRO A 1 137 ? -2.475 -2.783 14.867 1 96.06 137 PRO A N 1
ATOM 977 C CA . PRO A 1 137 ? -1.787 -3.869 15.578 1 96.06 137 PRO A CA 1
ATOM 978 C C . PRO A 1 137 ? -2.293 -5.25 15.164 1 96.06 137 PRO A C 1
ATOM 980 O O . PRO A 1 137 ? -1.639 -6.258 15.445 1 96.06 137 PRO A O 1
ATOM 983 N N . LEU A 1 138 ? -3.408 -5.309 14.477 1 95.44 138 LEU A N 1
ATOM 984 C CA . LEU A 1 138 ? -3.982 -6.605 14.141 1 95.44 138 LEU A CA 1
ATOM 985 C C . LEU A 1 138 ? -3.713 -6.961 12.68 1 95.44 138 LEU A C 1
ATOM 987 O O . LEU A 1 138 ? -2.941 -7.879 12.398 1 95.44 138 LEU A O 1
ATOM 991 N N . CYS A 1 139 ? -4.211 -6.141 11.766 1 97 139 CYS A N 1
ATOM 992 C CA . CYS A 1 139 ? -4.059 -6.492 10.359 1 97 139 CYS A CA 1
ATOM 993 C C . CYS A 1 139 ? -2.74 -5.965 9.805 1 97 139 CYS A C 1
ATOM 995 O O . CYS A 1 139 ? -2.354 -6.309 8.688 1 97 139 CYS A O 1
ATOM 997 N N . ARG A 1 140 ? -2.172 -5.039 10.523 1 97.25 140 ARG A N 1
ATOM 998 C CA . ARG A 1 140 ? -0.834 -4.543 10.211 1 97.25 140 ARG A CA 1
ATOM 999 C C . ARG A 1 140 ? -0.858 -3.611 9.008 1 97.25 140 ARG A C 1
ATOM 1001 O O . ARG A 1 140 ? 0.184 -3.338 8.406 1 97.25 140 ARG A O 1
ATOM 1008 N N . GLY A 1 141 ? -2.053 -3.193 8.617 1 97.75 141 GLY A N 1
ATOM 1009 C CA . GLY A 1 141 ? -2.184 -2.201 7.559 1 97.75 141 GLY A CA 1
ATOM 1010 C C . GLY A 1 141 ? -1.693 -0.825 7.973 1 97.75 141 GLY A C 1
ATOM 1011 O O . GLY A 1 141 ? -1.835 -0.431 9.133 1 97.75 141 GLY A O 1
ATOM 1012 N N . SER A 1 142 ? -1.127 -0.106 7.023 1 98.69 142 SER A N 1
ATOM 1013 C CA . SER A 1 142 ? -0.609 1.237 7.266 1 98.69 142 SER A CA 1
ATOM 1014 C C . SER A 1 142 ? -1.719 2.281 7.18 1 98.69 142 SER A C 1
ATOM 1016 O O . SER A 1 142 ? -2.59 2.197 6.312 1 98.69 142 SER A O 1
ATOM 1018 N N . LEU A 1 143 ? -1.588 3.324 8.023 1 98.88 143 LEU A N 1
ATOM 1019 C CA . LEU A 1 143 ? -2.639 4.336 8.07 1 98.88 143 LEU A CA 1
ATOM 1020 C C . LEU A 1 143 ? -2.082 5.715 7.738 1 98.88 143 LEU A C 1
ATOM 1022 O O . LEU A 1 143 ? -2.736 6.504 7.059 1 98.88 143 LEU A O 1
ATOM 1026 N N . TRP A 1 144 ? -0.947 6.047 8.328 1 98.88 144 TRP A N 1
ATOM 1027 C CA . TRP A 1 144 ? -0.292 7.32 8.047 1 98.88 144 TRP A CA 1
ATOM 1028 C C . TRP A 1 144 ? 1.187 7.262 8.422 1 98.88 144 TRP A C 1
ATOM 1030 O O . TRP A 1 144 ? 1.646 6.289 9.023 1 98.88 144 TRP A O 1
ATOM 1040 N N . ASN A 1 145 ? 1.858 8.266 7.965 1 98.81 145 ASN A N 1
ATOM 1041 C CA . ASN A 1 145 ? 3.295 8.367 8.188 1 98.81 145 ASN A CA 1
ATOM 1042 C C . ASN A 1 145 ? 3.654 9.656 8.922 1 98.81 145 ASN A C 1
ATOM 1044 O O . ASN A 1 145 ? 2.928 10.648 8.836 1 98.81 145 ASN A O 1
ATOM 1048 N N . TYR A 1 146 ? 4.762 9.586 9.688 1 98.56 146 TYR A N 1
ATOM 1049 C CA . TYR A 1 146 ? 5.477 10.742 10.211 1 98.56 146 TYR A CA 1
ATOM 1050 C C . TYR A 1 146 ? 6.863 10.852 9.594 1 98.56 146 TYR A C 1
ATOM 1052 O O . TYR A 1 146 ? 7.617 9.883 9.562 1 98.56 146 TYR A O 1
ATOM 1060 N N . TYR A 1 147 ? 7.137 12.031 9.102 1 97.69 147 TYR A N 1
ATOM 1061 C CA . TYR A 1 147 ? 8.438 12.266 8.477 1 97.69 147 TYR A CA 1
ATOM 1062 C C . TYR A 1 147 ? 9.273 13.234 9.312 1 97.69 147 TYR A C 1
ATOM 1064 O O . TYR A 1 147 ? 8.789 13.781 10.305 1 97.69 147 TYR A O 1
ATOM 1072 N N . ALA A 1 148 ? 10.531 13.406 8.906 1 96.56 148 ALA A N 1
ATOM 1073 C CA . ALA A 1 148 ? 11.508 14.211 9.633 1 96.56 148 ALA A CA 1
ATOM 1074 C C . ALA A 1 148 ? 11.078 15.68 9.695 1 96.56 148 ALA A C 1
ATOM 1076 O O . ALA A 1 148 ? 11.5 16.422 10.586 1 96.56 148 ALA A O 1
ATOM 1077 N N . ASP A 1 149 ? 10.273 16.094 8.836 1 94.31 149 ASP A N 1
ATOM 1078 C CA . ASP A 1 149 ? 9.945 17.516 8.719 1 94.31 149 ASP A CA 1
ATOM 1079 C C . ASP A 1 149 ? 9.016 17.969 9.844 1 94.31 149 ASP A C 1
ATOM 1081 O O . ASP A 1 149 ? 9.008 19.141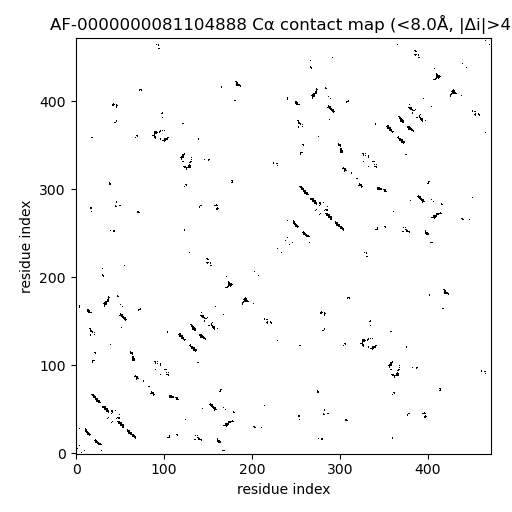 10.219 1 94.31 149 ASP A O 1
ATOM 1085 N N . GLY A 1 150 ? 8.188 17.047 10.367 1 95.31 150 GLY A N 1
ATOM 1086 C CA . GLY A 1 150 ? 7.215 17.5 11.352 1 95.31 150 GLY A CA 1
ATOM 1087 C C . GLY A 1 150 ? 7.059 16.531 12.516 1 95.31 150 GLY A C 1
ATOM 1088 O O . GLY A 1 150 ? 6.383 16.844 13.5 1 95.31 150 GLY A O 1
ATOM 1089 N N . GLY A 1 151 ? 7.715 15.414 12.383 1 95.94 151 GLY A N 1
ATOM 1090 C CA . GLY A 1 151 ? 7.555 14.438 13.453 1 95.94 151 GLY A CA 1
ATOM 1091 C C . GLY A 1 151 ? 6.105 14.148 13.781 1 95.94 151 GLY A C 1
ATOM 1092 O O . GLY A 1 151 ? 5.289 13.922 12.883 1 95.94 151 GLY A O 1
ATOM 1093 N N . LEU A 1 152 ? 5.797 14.102 15.078 1 97.06 152 LEU A N 1
ATOM 1094 C CA . LEU A 1 152 ? 4.465 13.703 15.523 1 97.06 152 LEU A CA 1
ATOM 1095 C C . LEU A 1 152 ? 3.471 14.852 15.359 1 97.06 152 LEU A C 1
ATOM 1097 O O . LEU A 1 152 ? 2.273 14.672 15.586 1 97.06 152 LEU A O 1
ATOM 1101 N N . PHE A 1 153 ? 3.873 16.031 14.906 1 97.69 153 PHE A N 1
ATOM 1102 C CA . PHE A 1 153 ? 2.986 17.188 14.805 1 97.69 153 PHE A CA 1
ATOM 1103 C C . PHE A 1 153 ? 2.301 17.219 13.445 1 97.69 153 PHE A C 1
ATOM 1105 O O . PHE A 1 153 ? 1.302 17.922 13.266 1 97.69 153 PHE A O 1
ATOM 1112 N N . MET A 1 154 ? 2.902 16.562 12.508 1 98 154 MET A N 1
ATOM 1113 C CA . MET A 1 154 ? 2.412 16.562 11.133 1 98 154 MET A CA 1
ATOM 1114 C C . MET A 1 154 ? 2.211 15.141 10.625 1 98 154 MET A C 1
ATOM 1116 O O . MET A 1 154 ? 3.125 14.32 10.695 1 98 154 MET A O 1
ATOM 1120 N N . THR A 1 155 ? 0.993 14.891 10.164 1 98.62 155 THR A N 1
ATOM 1121 C CA . THR A 1 155 ? 0.604 13.562 9.711 1 98.62 155 THR A CA 1
ATOM 1122 C C . THR A 1 155 ? 0.49 13.523 8.188 1 98.62 155 THR A C 1
ATOM 1124 O O . THR A 1 155 ? -0.045 14.453 7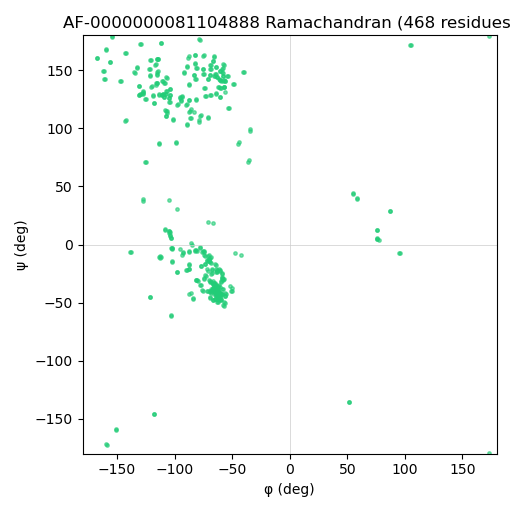.578 1 98.62 155 THR A O 1
ATOM 1127 N N . TYR A 1 156 ? 1.069 12.531 7.578 1 98.88 156 TYR A N 1
ATOM 1128 C CA . TYR A 1 156 ? 0.829 12.172 6.188 1 98.88 156 TYR A CA 1
ATOM 1129 C C . TYR A 1 156 ? -0.16 11.016 6.082 1 98.88 156 TYR A C 1
ATOM 1131 O O . TYR A 1 156 ? 0.239 9.852 6.059 1 98.88 156 TYR A O 1
ATOM 1139 N N . LEU A 1 157 ? -1.412 11.359 6.047 1 98.94 157 LEU A N 1
ATOM 1140 C CA . LEU A 1 157 ? -2.479 10.367 6.027 1 98.94 157 LEU A CA 1
ATOM 1141 C C . LEU A 1 157 ? -2.559 9.68 4.668 1 98.94 157 LEU A C 1
ATOM 1143 O O . LEU A 1 157 ? -2.582 10.344 3.631 1 98.94 157 LEU A O 1
ATOM 1147 N N . ILE A 1 158 ? -2.535 8.352 4.68 1 98.88 158 ILE A N 1
ATOM 1148 C CA . ILE A 1 158 ? -2.766 7.598 3.453 1 98.88 158 ILE A CA 1
ATOM 1149 C C . ILE A 1 158 ? -4.234 7.715 3.047 1 98.88 158 ILE A C 1
ATOM 1151 O O . ILE A 1 158 ? -5.102 7.066 3.637 1 98.88 158 ILE A O 1
ATOM 1155 N N . THR A 1 159 ? -4.508 8.422 2.016 1 98.69 159 THR A N 1
ATOM 1156 C CA . THR A 1 159 ? -5.867 8.859 1.718 1 98.69 159 THR A CA 1
ATOM 1157 C C . THR A 1 159 ? -6.75 7.668 1.344 1 98.69 159 THR A C 1
ATOM 1159 O O . THR A 1 159 ? -7.965 7.703 1.539 1 98.69 159 THR A O 1
ATOM 1162 N N . SER A 1 160 ? -6.141 6.605 0.857 1 98.44 160 SER A N 1
ATOM 1163 C CA . SER A 1 160 ? -6.914 5.465 0.374 1 98.44 160 SER A CA 1
ATOM 1164 C C . SER A 1 160 ? -7.488 4.656 1.531 1 98.44 160 SER A C 1
ATOM 1166 O O . SER A 1 160 ? -8.289 3.742 1.318 1 98.44 160 SER A O 1
ATOM 1168 N N . THR A 1 161 ? -7.117 5.016 2.768 1 98.62 161 THR A N 1
ATOM 1169 C CA . THR A 1 161 ? -7.691 4.367 3.941 1 98.62 161 THR A CA 1
ATOM 1170 C C . THR A 1 161 ? -8.984 5.059 4.367 1 98.62 161 THR A C 1
ATOM 1172 O O . THR A 1 161 ? -9.664 4.598 5.281 1 98.62 161 THR A O 1
ATOM 1175 N N . LEU A 1 162 ? -9.328 6.184 3.723 1 98.44 162 LEU A N 1
ATOM 1176 C CA . LEU A 1 162 ? -10.602 6.852 3.969 1 98.44 162 LEU A CA 1
ATOM 1177 C C . LEU A 1 162 ? -11.766 6.016 3.455 1 98.44 162 LEU A C 1
ATOM 1179 O O . LEU A 1 162 ? -11.609 5.234 2.512 1 98.44 162 LEU A O 1
ATOM 1183 N N . ASP A 1 163 ? -12.898 6.234 4.055 1 96.75 163 ASP A N 1
ATOM 1184 C CA . ASP A 1 163 ? -14.094 5.52 3.615 1 96.75 163 ASP A CA 1
ATOM 1185 C C . ASP A 1 163 ? -14.555 6.012 2.244 1 96.75 163 ASP A C 1
ATOM 1187 O O . ASP A 1 163 ? -15.133 5.246 1.467 1 96.75 163 ASP A O 1
ATOM 1191 N N . HIS A 1 164 ? -14.305 7.266 1.968 1 95.94 164 HIS A N 1
ATOM 1192 C CA . HIS A 1 164 ? -14.594 7.883 0.678 1 95.94 164 HIS A CA 1
ATOM 1193 C C . HIS A 1 164 ? -13.344 8.539 0.095 1 95.94 164 HIS A C 1
ATOM 1195 O O . HIS A 1 164 ? -13.305 9.766 -0.068 1 95.94 164 HIS A O 1
ATOM 1201 N N . PRO A 1 165 ? -12.414 7.695 -0.326 1 96.88 165 PRO A N 1
ATOM 1202 C CA . PRO A 1 165 ? -11.094 8.242 -0.662 1 96.88 165 PRO A CA 1
ATOM 1203 C C . PRO A 1 165 ? -11.117 9.141 -1.896 1 96.88 165 PRO A C 1
ATOM 1205 O O . PRO A 1 165 ? -10.266 10.016 -2.047 1 96.88 165 PRO A O 1
ATOM 1208 N N . TRP A 1 166 ? -12.125 9.023 -2.787 1 94.94 166 TRP A N 1
ATOM 1209 C CA . TRP A 1 166 ? -12.195 9.812 -4.012 1 94.94 166 TRP A CA 1
ATOM 1210 C C . TRP A 1 166 ? -12.5 11.273 -3.699 1 94.94 166 TRP A C 1
ATOM 1212 O O . TRP A 1 166 ? -12.344 12.141 -4.559 1 94.94 166 TRP A O 1
ATOM 1222 N N . GLU A 1 167 ? -12.891 11.484 -2.479 1 95.5 167 GLU A N 1
ATOM 1223 C CA . GLU A 1 167 ? -13.234 12.844 -2.08 1 95.5 167 GLU A CA 1
ATOM 1224 C C . GLU A 1 167 ? -11.977 13.68 -1.841 1 95.5 167 GLU A C 1
ATOM 1226 O O . GLU A 1 167 ? -12.047 14.906 -1.771 1 95.5 167 GLU A O 1
ATOM 1231 N N . LEU A 1 168 ? -10.82 13.07 -1.646 1 95.88 168 LEU A N 1
ATOM 1232 C CA . LEU A 1 168 ? -9.547 13.758 -1.483 1 95.88 168 LEU A CA 1
ATOM 1233 C C . LEU A 1 168 ? -8.617 13.461 -2.654 1 95.88 168 LEU A C 1
ATOM 1235 O O . LEU A 1 168 ? -7.75 12.586 -2.561 1 95.88 168 LEU A O 1
ATOM 1239 N N . GLU A 1 169 ? -8.75 14.211 -3.65 1 94.5 169 GLU A N 1
ATOM 1240 C CA . GLU A 1 169 ? -7.902 14.031 -4.824 1 94.5 169 GLU A CA 1
ATOM 1241 C C . GLU A 1 169 ? -6.598 14.82 -4.695 1 94.5 169 GLU A C 1
ATOM 1243 O O . GLU A 1 169 ? -6.516 15.766 -3.912 1 94.5 169 GLU A O 1
ATOM 1248 N N . PRO A 1 170 ? -5.613 14.484 -5.465 1 97.88 170 PRO A N 1
ATOM 1249 C CA . PRO A 1 170 ? -4.281 15.078 -5.332 1 97.88 170 PRO A CA 1
ATOM 1250 C C . PRO A 1 170 ? -4.266 16.578 -5.648 1 97.88 170 PRO A C 1
ATOM 1252 O O . PRO A 1 170 ? -5.012 17.031 -6.52 1 97.88 170 PRO A O 1
ATOM 1255 N N . ASP A 1 171 ? -3.393 17.312 -4.945 1 98 171 ASP A N 1
ATOM 1256 C CA . ASP A 1 171 ? -3.094 18.719 -5.25 1 98 171 ASP A CA 1
ATOM 1257 C C . ASP A 1 171 ? -1.81 18.844 -6.07 1 98 171 ASP A C 1
ATOM 1259 O O . ASP A 1 171 ? -1.593 19.844 -6.75 1 98 171 ASP A O 1
ATOM 1263 N N . VAL A 1 172 ? -0.989 17.859 -5.953 1 98.62 172 VAL A N 1
ATOM 1264 C CA . VAL A 1 172 ? 0.334 17.938 -6.562 1 98.62 172 VAL A CA 1
ATOM 1265 C C . VAL A 1 172 ? 0.93 16.531 -6.68 1 98.62 172 VAL A C 1
ATOM 1267 O O . VAL A 1 172 ? 0.622 15.656 -5.875 1 98.62 172 VAL A O 1
ATOM 1270 N N . HIS A 1 173 ? 1.757 16.297 -7.695 1 98.75 173 HIS A N 1
ATOM 1271 C CA . HIS A 1 173 ? 2.51 15.07 -7.922 1 98.75 173 HIS A CA 1
ATOM 1272 C C . HIS A 1 173 ? 4.012 15.328 -7.902 1 98.75 173 HIS A C 1
ATOM 1274 O O . HIS A 1 173 ? 4.496 16.219 -8.602 1 98.75 173 HIS A O 1
ATOM 1280 N N . ILE A 1 174 ? 4.703 14.547 -7.086 1 98.75 174 ILE A N 1
ATOM 1281 C CA . ILE A 1 174 ? 6.148 14.711 -6.996 1 98.75 174 ILE A CA 1
ATOM 1282 C C . ILE A 1 174 ? 6.848 13.414 -7.379 1 98.75 174 ILE A C 1
ATOM 1284 O O . ILE A 1 174 ? 6.223 12.344 -7.387 1 98.75 174 ILE A O 1
ATOM 1288 N N . PHE A 1 175 ? 8.148 13.516 -7.773 1 98.38 175 PHE A N 1
ATOM 1289 C CA . PHE A 1 175 ? 9 12.398 -8.172 1 98.38 175 PHE A CA 1
ATOM 1290 C C . PHE A 1 175 ? 8.391 11.648 -9.344 1 98.38 175 PHE A C 1
ATOM 1292 O O . PHE A 1 175 ? 8.43 10.414 -9.383 1 98.38 175 PHE A O 1
ATOM 1299 N N . THR A 1 176 ? 7.824 12.359 -10.281 1 97.88 176 THR A N 1
ATOM 1300 C CA . THR A 1 176 ? 7.176 11.75 -11.438 1 97.88 176 THR A CA 1
ATOM 1301 C C . THR A 1 176 ? 8.211 11.141 -12.383 1 97.88 176 THR A C 1
ATOM 1303 O O . THR A 1 176 ? 7.863 10.375 -13.281 1 97.88 176 THR A O 1
ATOM 1306 N N . ARG A 1 177 ? 9.469 11.43 -12.117 1 96.25 177 ARG A N 1
ATOM 1307 C CA . ARG A 1 177 ? 10.523 10.766 -12.883 1 96.25 177 ARG A CA 1
ATOM 1308 C C . ARG A 1 177 ? 10.438 9.25 -12.734 1 96.25 177 ARG A C 1
ATOM 1310 O O . ARG A 1 177 ? 10.914 8.508 -13.594 1 96.25 177 ARG A O 1
ATOM 1317 N N . SER A 1 178 ? 9.852 8.797 -11.641 1 97.12 178 SER A N 1
ATOM 1318 C CA . SER A 1 178 ? 9.75 7.363 -11.383 1 97.12 178 SER A CA 1
ATOM 1319 C C . SER A 1 178 ? 8.312 6.879 -11.539 1 97.12 178 SER A C 1
ATOM 1321 O O . SER A 1 178 ? 7.969 5.781 -11.102 1 97.12 178 SER A O 1
ATOM 1323 N N . ARG A 1 179 ? 7.453 7.719 -12.125 1 97.5 179 ARG A N 1
ATOM 1324 C CA . ARG A 1 179 ? 6.082 7.285 -12.391 1 97.5 179 ARG A CA 1
ATOM 1325 C C . ARG A 1 179 ? 6.062 6.027 -13.25 1 97.5 179 ARG A C 1
ATOM 1327 O O . ARG A 1 179 ? 6.812 5.918 -14.219 1 97.5 179 ARG A O 1
ATOM 1334 N N . ARG A 1 180 ? 5.207 5.066 -12.875 1 96.88 180 ARG A N 1
ATOM 1335 C CA . ARG A 1 180 ? 5.098 3.846 -13.672 1 96.88 180 ARG A CA 1
ATOM 1336 C C . ARG A 1 180 ? 4.582 4.148 -15.07 1 96.88 180 ARG A C 1
ATOM 1338 O O . ARG A 1 180 ? 3.672 4.965 -15.242 1 96.88 180 ARG A O 1
ATOM 1345 N N . ASP A 1 181 ? 5.016 3.486 -16.078 1 94.88 181 ASP A N 1
ATOM 1346 C CA . ASP A 1 181 ? 4.754 3.793 -17.484 1 94.88 181 ASP A CA 1
ATOM 1347 C C . ASP A 1 181 ? 3.273 3.621 -17.812 1 94.88 181 ASP A C 1
ATOM 1349 O O . ASP A 1 181 ? 2.736 4.332 -18.672 1 94.88 181 ASP A O 1
ATOM 1353 N N . PHE A 1 182 ? 2.639 2.717 -17.188 1 96.62 182 PHE A N 1
ATOM 1354 C CA . PHE A 1 182 ? 1.261 2.408 -17.562 1 96.62 182 PHE A CA 1
ATOM 1355 C C . PHE A 1 182 ? 0.297 3.41 -16.938 1 96.62 182 PHE A C 1
ATOM 1357 O O . PHE A 1 182 ? -0.909 3.359 -17.188 1 96.62 182 PHE A O 1
ATOM 1364 N N . VAL A 1 183 ? 0.801 4.316 -16.094 1 97.06 183 VAL A N 1
ATOM 1365 C CA . VAL A 1 183 ? -0.01 5.309 -15.391 1 97.06 183 VAL A CA 1
ATOM 1366 C C . VAL A 1 183 ? 0.178 6.68 -16.047 1 97.06 183 VAL A C 1
ATOM 1368 O O . VAL A 1 183 ? 1.303 7.168 -16.156 1 97.06 183 VAL A O 1
ATOM 1371 N N . THR A 1 184 ? -0.883 7.23 -16.469 1 96.88 184 THR A N 1
ATOM 1372 C CA . THR A 1 184 ? -0.909 8.633 -16.875 1 96.88 184 THR A CA 1
ATOM 1373 C C . THR A 1 184 ? -1.725 9.461 -15.891 1 96.88 184 THR A C 1
ATOM 1375 O O . THR A 1 184 ? -2.822 9.07 -15.492 1 96.88 184 THR A O 1
ATOM 1378 N N . ILE A 1 185 ? -1.127 10.5 -15.445 1 95.88 185 ILE A N 1
ATOM 1379 C CA . ILE A 1 185 ? -1.812 11.438 -14.562 1 95.88 185 ILE A CA 1
ATOM 1380 C C . ILE A 1 185 ? -2.506 12.516 -15.391 1 95.88 185 ILE A C 1
ATOM 1382 O O . ILE A 1 185 ? -1.853 13.25 -16.141 1 95.88 185 ILE A O 1
ATOM 1386 N N . ASN A 1 186 ? -3.811 12.602 -15.25 1 90.62 186 ASN A N 1
ATOM 1387 C CA . ASN A 1 186 ? -4.57 13.508 -16.109 1 90.62 186 ASN A CA 1
ATOM 1388 C C . ASN A 1 186 ? -5.457 14.438 -15.289 1 90.62 186 ASN A C 1
ATOM 1390 O O . ASN A 1 186 ? -6.539 14.828 -15.734 1 90.62 186 ASN A O 1
ATOM 1394 N N . ASP A 1 187 ? -4.965 14.914 -14.156 1 95.12 187 ASP A N 1
ATOM 1395 C CA . ASP A 1 187 ? -5.828 15.703 -13.281 1 95.12 187 ASP A CA 1
ATOM 1396 C C . ASP A 1 187 ? -5.527 17.188 -13.422 1 95.12 187 ASP A C 1
ATOM 1398 O O . ASP A 1 187 ? -6.184 18.016 -12.781 1 95.12 187 ASP A O 1
ATOM 1402 N N . GLY A 1 188 ? -4.512 17.547 -14.234 1 95.94 188 GLY A N 1
ATOM 1403 C CA . GLY A 1 188 ? -4.164 18.938 -14.453 1 95.94 188 GLY A CA 1
ATOM 1404 C C . GLY A 1 188 ? -3.41 19.562 -13.289 1 95.94 188 GLY A C 1
ATOM 1405 O O . GLY A 1 188 ? -3.158 20.766 -13.273 1 95.94 188 GLY A O 1
ATOM 1406 N N . LYS A 1 189 ? -3.088 18.828 -12.336 1 97.69 189 LYS A N 1
ATOM 1407 C CA . LYS A 1 189 ? -2.357 19.328 -11.172 1 97.69 189 LYS A CA 1
ATOM 1408 C C . LYS A 1 189 ? -0.858 19.391 -11.453 1 97.69 189 LYS A C 1
ATOM 1410 O O . LYS A 1 189 ? -0.357 18.672 -12.328 1 97.69 189 LYS A O 1
ATOM 1415 N N . PRO A 1 190 ? -0.149 20.25 -10.719 1 98.06 190 PRO A N 1
ATOM 1416 C CA . PRO A 1 190 ? 1.297 20.359 -10.922 1 98.06 190 PRO A CA 1
ATOM 1417 C C . PRO A 1 190 ? 2.023 19.031 -10.719 1 98.06 190 PRO A C 1
ATOM 1419 O O . PRO A 1 190 ? 1.656 18.25 -9.836 1 98.06 190 PRO A O 1
ATOM 1422 N N . GLN A 1 191 ? 3.031 18.797 -11.586 1 98.25 191 GLN A N 1
ATOM 1423 C C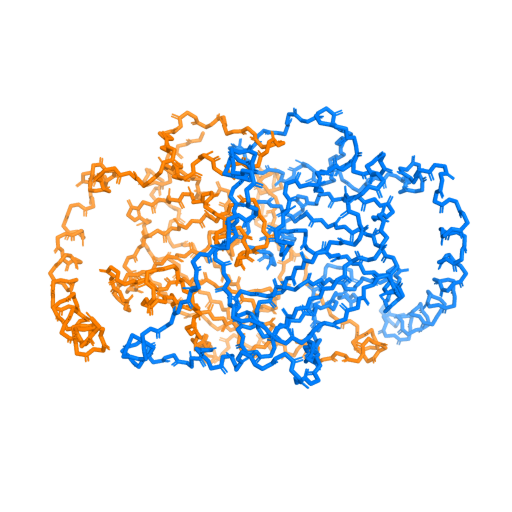A . GLN A 1 191 ? 3.893 17.625 -11.531 1 98.25 191 GLN A CA 1
ATOM 1424 C C . GLN A 1 191 ? 5.367 18.016 -11.516 1 98.25 191 GLN A C 1
ATOM 1426 O O . GLN A 1 191 ? 5.797 18.875 -12.297 1 98.25 191 GLN A O 1
ATOM 1431 N N . PHE A 1 192 ? 6.082 17.438 -10.602 1 98.5 192 PHE A N 1
ATOM 1432 C CA . PHE A 1 192 ? 7.516 17.672 -10.508 1 98.5 192 PHE A CA 1
ATOM 1433 C C . PHE A 1 192 ? 8.297 16.375 -10.672 1 98.5 192 PHE A C 1
ATOM 1435 O O . PHE A 1 192 ? 7.934 15.352 -10.094 1 98.5 192 PHE A O 1
ATOM 1442 N N . GLU A 1 193 ? 9.375 16.344 -11.438 1 97.25 193 GLU A N 1
ATOM 1443 C CA . GLU A 1 193 ? 10.18 15.141 -11.641 1 97.25 193 GLU A CA 1
ATOM 1444 C C . GLU A 1 193 ? 10.867 14.719 -10.344 1 97.25 193 GLU A C 1
ATOM 1446 O O . GLU A 1 193 ? 11.117 13.531 -10.125 1 97.25 193 GLU A O 1
ATOM 1451 N N . GLY A 1 194 ? 11.234 15.664 -9.555 1 96.94 194 GLY A N 1
ATOM 1452 C CA . GLY A 1 194 ? 11.781 15.445 -8.227 1 96.94 194 GLY A CA 1
ATOM 1453 C C . GLY A 1 194 ? 10.93 16.047 -7.125 1 96.94 194 GLY A C 1
ATOM 1454 O O . GLY A 1 194 ? 9.703 15.992 -7.18 1 96.94 194 GLY A O 1
ATOM 1455 N N . GLN A 1 195 ? 11.57 16.516 -6.09 1 96.69 195 GLN A N 1
ATOM 1456 C CA . GLN A 1 195 ? 10.891 17.219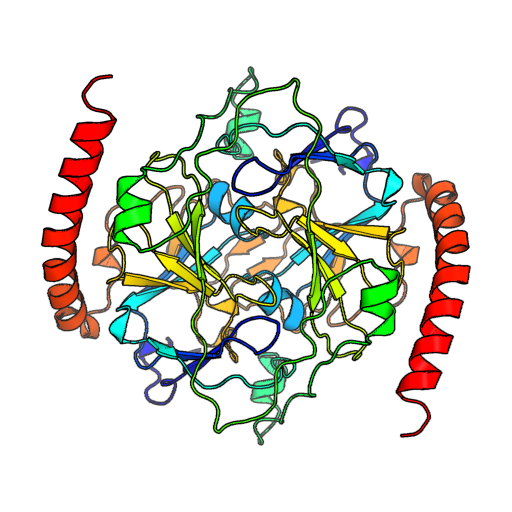 -5.016 1 96.69 195 GLN A CA 1
ATOM 1457 C C . GLN A 1 195 ? 10.422 18.594 -5.48 1 96.69 195 GLN A C 1
ATOM 1459 O O . GLN A 1 195 ? 11.078 19.234 -6.297 1 96.69 195 GLN A O 1
ATOM 1464 N N . TYR A 1 196 ? 9.242 19.062 -5.043 1 96.88 196 TYR A N 1
ATOM 1465 C CA . TYR A 1 196 ? 8.875 20.438 -5.336 1 96.88 196 TYR A CA 1
ATOM 1466 C C . TYR A 1 196 ? 9.812 21.422 -4.629 1 96.88 196 TYR A C 1
ATOM 1468 O O . TYR A 1 196 ? 10.289 21.141 -3.523 1 96.88 196 TYR A O 1
ATOM 1476 N N . PRO A 1 197 ? 10.07 22.5 -5.273 1 95.56 197 PRO A N 1
ATOM 1477 C CA . PRO A 1 197 ? 11.031 23.438 -4.707 1 95.56 197 PRO A CA 1
ATOM 1478 C C . PRO A 1 197 ? 10.547 24.062 -3.396 1 95.56 197 PRO A C 1
ATOM 1480 O O . PRO A 1 197 ? 11.352 24.297 -2.492 1 95.56 197 PRO A O 1
ATOM 1483 N N . ASP A 1 198 ? 9.312 24.391 -3.355 1 95.31 198 ASP A N 1
ATOM 1484 C CA . ASP A 1 198 ? 8.727 25.031 -2.176 1 95.31 198 ASP A CA 1
ATOM 1485 C C . ASP A 1 198 ? 7.312 24.516 -1.921 1 95.31 198 ASP A C 1
ATOM 1487 O O . ASP A 1 198 ? 6.363 24.938 -2.586 1 95.31 198 ASP A O 1
ATOM 1491 N N . ARG A 1 199 ? 7.172 23.734 -0.941 1 94.56 199 ARG A N 1
ATOM 1492 C CA . ARG A 1 199 ? 5.871 23.172 -0.597 1 94.56 199 ARG A CA 1
ATOM 1493 C C . ARG A 1 199 ? 4.883 24.266 -0.218 1 94.56 199 ARG A C 1
ATOM 1495 O O . ARG A 1 199 ? 3.684 24.141 -0.485 1 94.56 199 ARG A O 1
ATOM 1502 N N . SER A 1 200 ? 5.367 25.328 0.464 1 92.88 200 SER A N 1
ATOM 1503 C CA . SER A 1 200 ? 4.5 26.375 0.988 1 92.88 200 SER A CA 1
ATOM 1504 C C . SER A 1 200 ? 3.723 27.062 -0.131 1 92.88 200 SER A C 1
ATOM 1506 O O . SER A 1 200 ? 2.676 27.672 0.112 1 92.88 200 SER A O 1
ATOM 1508 N N . ALA A 1 201 ? 4.227 26.984 -1.363 1 94.38 201 ALA A N 1
ATOM 1509 C CA . ALA A 1 201 ? 3.557 27.578 -2.516 1 94.38 201 ALA A CA 1
ATOM 1510 C C . ALA A 1 201 ? 2.223 26.891 -2.787 1 94.38 201 ALA A C 1
ATOM 1512 O O . ALA A 1 201 ? 1.369 27.438 -3.492 1 94.38 201 ALA A O 1
ATOM 1513 N N . PHE A 1 202 ? 2.016 25.688 -2.215 1 95.25 202 PHE A N 1
ATOM 1514 C CA . PHE A 1 202 ? 0.825 24.906 -2.512 1 95.25 202 PHE A CA 1
ATOM 1515 C C . PHE A 1 202 ? -0.186 25 -1.375 1 95.25 202 PHE A C 1
ATOM 1517 O O . PHE A 1 202 ? -1.286 24.453 -1.466 1 95.25 202 PHE A O 1
ATOM 1524 N N . PHE A 1 203 ? 0.163 25.703 -0.278 1 96.06 203 PHE A N 1
ATOM 1525 C CA . PHE A 1 203 ? -0.798 25.891 0.802 1 96.06 203 PHE A CA 1
ATOM 1526 C C . PHE A 1 203 ? -1.857 26.922 0.41 1 96.06 203 PHE A C 1
ATOM 1528 O O . PHE A 1 203 ? -1.537 27.969 -0.155 1 96.06 203 PHE A O 1
ATOM 1535 N N . ARG A 1 204 ? -3.057 26.578 0.687 1 95.38 204 ARG A N 1
ATOM 1536 C CA . ARG A 1 204 ? -4.156 27.5 0.42 1 95.38 204 ARG A CA 1
ATOM 1537 C C . ARG A 1 204 ? -4.105 28.703 1.357 1 95.38 204 ARG A C 1
ATOM 1539 O O . ARG A 1 204 ? -3.689 28.578 2.512 1 95.38 204 ARG A O 1
ATOM 1546 N N . PRO A 1 205 ? -4.605 29.828 0.903 1 94.5 205 PRO A N 1
ATOM 1547 C CA . PRO A 1 205 ? -4.613 31.031 1.749 1 94.5 205 PRO A CA 1
ATOM 1548 C C . PRO A 1 205 ? -5.402 30.828 3.043 1 94.5 205 PRO A C 1
ATOM 1550 O O . PRO A 1 205 ? -5.047 31.406 4.078 1 94.5 205 PRO A O 1
ATOM 1553 N N . ASP A 1 206 ? -6.438 30.031 3.018 1 92.56 206 ASP A N 1
ATOM 1554 C CA . ASP A 1 206 ? -7.301 29.875 4.184 1 92.56 206 ASP A CA 1
ATOM 1555 C C . ASP A 1 206 ? -6.629 29 5.246 1 92.56 206 ASP A C 1
ATOM 1557 O O . ASP A 1 206 ? -7.098 28.938 6.383 1 92.56 206 ASP A O 1
ATOM 1561 N N . CYS A 1 207 ? -5.449 28.422 4.918 1 95.12 207 CYS A N 1
ATOM 1562 C CA . CYS A 1 207 ? -4.746 27.562 5.859 1 95.12 207 CYS A CA 1
ATOM 1563 C C . CYS A 1 207 ? -3.57 28.297 6.496 1 95.12 207 CYS A C 1
ATOM 1565 O O . CYS A 1 207 ? -2.809 27.703 7.266 1 95.12 207 CYS A O 1
ATOM 1567 N N . LYS A 1 208 ? -3.426 29.562 6.211 1 95 208 LYS A N 1
ATOM 1568 C CA . LYS A 1 208 ? -2.232 30.297 6.613 1 95 208 LYS A CA 1
ATOM 1569 C C . LYS A 1 208 ? -2.014 30.203 8.125 1 95 208 LYS A C 1
ATOM 1571 O O . LYS A 1 208 ? -0.906 29.922 8.578 1 95 208 LYS A O 1
ATOM 1576 N N . ALA A 1 209 ? -3.014 30.484 8.898 1 97 209 ALA A N 1
ATOM 1577 C CA . ALA A 1 209 ? -2.889 30.469 10.352 1 97 209 ALA A CA 1
ATOM 1578 C C . ALA A 1 209 ? -2.516 29.062 10.844 1 97 209 ALA A C 1
ATOM 1580 O O . ALA A 1 209 ? -1.711 28.922 11.766 1 97 209 ALA A O 1
ATOM 1581 N N . ARG A 1 210 ? -3.125 28.062 10.25 1 97.31 210 ARG A N 1
ATOM 1582 C CA . ARG A 1 210 ? -2.828 26.688 10.594 1 97.31 210 ARG A CA 1
ATOM 1583 C C . ARG A 1 210 ? -1.376 26.344 10.273 1 97.31 210 ARG A C 1
ATOM 1585 O O . ARG A 1 210 ? -0.685 25.719 11.094 1 97.31 210 ARG A O 1
ATOM 1592 N N . VAL A 1 211 ? -0.905 26.75 9.148 1 97.19 211 VAL A N 1
ATOM 1593 C CA . VAL A 1 211 ? 0.461 26.5 8.703 1 97.19 211 VAL A CA 1
ATOM 1594 C C . VAL A 1 211 ? 1.448 27.203 9.625 1 97.19 211 VAL A C 1
ATOM 1596 O O . VAL A 1 211 ? 2.459 26.625 10.031 1 97.19 211 VAL A O 1
ATOM 1599 N N . ASP A 1 212 ? 1.133 28.438 9.984 1 96.38 212 ASP A N 1
ATOM 1600 C CA . ASP A 1 212 ? 2.004 29.203 10.867 1 96.38 212 ASP A CA 1
ATOM 1601 C C . ASP A 1 212 ? 2.164 28.5 12.219 1 96.38 212 ASP A C 1
ATOM 1603 O O . ASP A 1 212 ? 3.271 28.406 12.75 1 96.38 212 ASP A O 1
ATOM 1607 N N . ALA A 1 213 ? 1.09 28.047 12.75 1 96.69 213 ALA A N 1
ATOM 1608 C CA . ALA A 1 213 ? 1.122 27.344 14.031 1 96.69 213 ALA A CA 1
ATOM 1609 C C . ALA A 1 213 ? 1.957 26.062 13.938 1 96.69 213 ALA A C 1
ATOM 1611 O O . ALA A 1 213 ? 2.717 25.75 14.852 1 96.69 213 ALA A O 1
ATOM 1612 N N . LEU A 1 214 ? 1.847 25.391 12.836 1 95.88 214 LEU A N 1
ATOM 1613 C CA . LEU A 1 214 ? 2.598 24.156 12.625 1 95.88 214 LEU A CA 1
ATOM 1614 C C . LEU A 1 214 ? 4.086 24.438 12.484 1 95.88 214 LEU A C 1
ATOM 1616 O O . LEU A 1 214 ? 4.922 23.688 12.992 1 95.88 214 LEU A O 1
ATOM 1620 N N . LEU A 1 215 ? 4.414 25.5 11.789 1 94.12 215 LEU A N 1
ATOM 1621 C CA . LEU A 1 215 ? 5.805 25.875 11.562 1 94.12 215 LEU A CA 1
ATOM 1622 C C . LEU A 1 215 ? 6.52 26.141 12.883 1 94.12 215 LEU A C 1
ATOM 1624 O O . LEU A 1 215 ? 7.703 25.828 13.023 1 94.12 215 LEU A O 1
ATOM 1628 N N . GLU A 1 216 ? 5.812 26.703 13.797 1 93.94 216 GLU A N 1
ATOM 1629 C CA . GLU A 1 216 ? 6.391 26.938 15.109 1 93.94 216 GLU A CA 1
ATOM 1630 C C . GLU A 1 216 ? 6.781 25.641 15.797 1 93.94 216 GLU A C 1
ATOM 1632 O O . GLU A 1 216 ? 7.887 25.516 16.328 1 93.94 216 GLU A O 1
ATOM 1637 N N . LYS A 1 217 ? 5.926 24.703 15.773 1 94.44 217 LYS A N 1
ATOM 1638 C CA . LYS A 1 217 ? 6.195 23.391 16.359 1 94.44 217 LYS A CA 1
ATOM 1639 C C . LYS A 1 217 ? 7.316 22.672 15.617 1 94.44 217 LYS A C 1
ATOM 1641 O O . LYS A 1 217 ? 8.164 22.031 16.234 1 94.44 217 LYS A O 1
ATOM 1646 N N . GLN A 1 218 ? 7.348 22.812 14.312 1 94.06 218 GLN A N 1
ATOM 1647 C CA . GLN A 1 218 ? 8.352 22.172 13.461 1 94.06 218 GLN A CA 1
ATOM 1648 C C . GLN A 1 218 ? 9.75 22.703 13.766 1 94.06 218 GLN A C 1
ATOM 1650 O O . GLN A 1 218 ? 10.734 21.984 13.656 1 94.06 218 GLN A O 1
ATOM 1655 N N . GLY A 1 219 ? 9.75 24.016 14.102 1 93.25 219 GLY A N 1
ATOM 1656 C CA . GLY A 1 219 ? 11.039 24.625 14.406 1 93.25 219 GLY A CA 1
ATOM 1657 C C . GLY A 1 219 ? 11.766 23.938 15.539 1 93.25 219 GLY A C 1
ATOM 1658 O O . GLY A 1 219 ? 12.93 23.547 15.391 1 93.25 219 GLY A O 1
ATOM 1659 N N . ALA A 1 220 ? 11.117 23.766 16.656 1 93.12 220 ALA A N 1
ATOM 1660 C CA . ALA A 1 220 ? 11.711 23.078 17.797 1 93.12 220 ALA A CA 1
ATOM 1661 C C . ALA A 1 220 ? 12.055 21.641 17.453 1 93.12 220 ALA A C 1
ATOM 1663 O O . ALA A 1 220 ? 13.117 21.141 17.844 1 93.12 220 ALA A O 1
ATOM 1664 N N . TRP A 1 221 ? 11.188 21 16.75 1 95.5 221 TRP A N 1
ATOM 1665 C CA . TRP A 1 221 ? 11.383 19.609 16.328 1 95.5 221 TRP A CA 1
ATOM 1666 C C . TRP A 1 221 ? 12.633 19.469 15.477 1 95.5 221 TRP A C 1
ATOM 1668 O O . TRP A 1 221 ? 13.477 18.594 15.734 1 95.5 221 TRP A O 1
ATOM 1678 N N . ARG A 1 222 ? 12.773 20.312 14.531 1 94 222 ARG A N 1
ATOM 1679 C CA . ARG A 1 222 ? 13.898 20.234 13.609 1 94 222 ARG A CA 1
ATOM 1680 C C . ARG A 1 222 ? 15.219 20.484 14.32 1 94 222 ARG A C 1
ATOM 1682 O O . ARG A 1 222 ? 16.234 19.859 14.008 1 94 222 ARG A O 1
ATOM 1689 N N . LYS A 1 223 ? 15.172 21.375 15.242 1 94.5 223 LYS A N 1
ATOM 1690 C CA . LYS A 1 223 ? 16.375 21.656 16.031 1 94.5 223 LYS A CA 1
ATOM 1691 C C . LYS A 1 223 ? 16.797 20.422 16.812 1 94.5 223 LYS A C 1
ATOM 1693 O O . LYS A 1 223 ? 17.984 20.062 16.828 1 94.5 223 LYS A O 1
ATOM 1698 N N . GLN A 1 224 ? 15.828 19.797 17.406 1 94.75 224 GLN A N 1
ATOM 1699 C CA . GLN A 1 224 ? 16.094 18.594 18.188 1 94.75 224 GLN A CA 1
ATOM 1700 C C . GLN A 1 224 ? 16.625 17.469 17.297 1 94.75 224 GLN A C 1
ATOM 1702 O O . GLN A 1 224 ? 17.609 16.812 17.656 1 94.75 224 GLN A O 1
ATOM 1707 N N . LEU A 1 225 ? 16.047 17.281 16.172 1 95.31 225 LEU A N 1
ATOM 1708 C CA . LEU A 1 225 ? 16.438 16.203 15.273 1 95.31 225 LEU A CA 1
ATOM 1709 C C . LEU A 1 225 ? 17.812 16.469 14.68 1 95.31 225 LEU A C 1
ATOM 1711 O O . LEU A 1 225 ? 18.625 15.539 14.562 1 95.31 225 LEU A O 1
ATOM 1715 N N . LYS A 1 226 ? 18.062 17.688 14.32 1 93.56 226 LYS A N 1
ATOM 1716 C CA . LYS A 1 226 ? 19.359 18.047 13.766 1 93.56 226 LYS A CA 1
ATOM 1717 C C . LYS A 1 226 ? 20.484 17.766 14.766 1 93.56 226 LYS A C 1
ATOM 1719 O O . LYS A 1 226 ? 21.547 17.297 14.391 1 93.56 226 LYS A O 1
ATOM 1724 N N . ALA A 1 227 ? 20.25 18.078 15.969 1 94.31 227 ALA A N 1
ATOM 1725 C CA . ALA A 1 227 ? 21.234 17.812 17 1 94.31 227 ALA A CA 1
ATOM 1726 C C . ALA A 1 227 ? 21.531 16.312 17.125 1 94.31 227 ALA A C 1
ATOM 1728 O O . ALA A 1 227 ? 22.688 15.906 17.219 1 94.31 227 ALA A O 1
ATOM 1729 N N . ALA A 1 228 ? 20.484 15.555 17.078 1 93.06 228 ALA A N 1
ATOM 1730 C CA . ALA A 1 228 ? 20.641 14.102 17.156 1 93.06 228 ALA A CA 1
ATOM 1731 C C . ALA A 1 228 ? 21.344 13.547 15.93 1 93.06 228 ALA A C 1
ATOM 1733 O O . ALA A 1 228 ? 22.172 12.633 16.031 1 93.06 228 ALA A O 1
ATOM 1734 N N . TYR A 1 229 ? 21.016 14.086 14.789 1 90 229 TYR A N 1
ATOM 1735 C CA . TYR A 1 229 ? 21.625 13.664 13.531 1 90 229 TYR A CA 1
ATOM 1736 C C . TYR A 1 229 ? 23.125 13.938 13.539 1 90 229 TYR A C 1
ATOM 1738 O O . TYR A 1 229 ? 23.922 13.07 13.188 1 90 229 TYR A O 1
ATOM 1746 N N . LYS A 1 230 ? 23.516 15.164 13.906 1 89.5 230 LYS A N 1
ATOM 1747 C CA . LYS A 1 230 ? 24.922 15.555 13.984 1 89.5 230 LYS A CA 1
ATOM 1748 C C . LYS A 1 230 ? 25.672 14.656 14.961 1 89.5 230 LYS A C 1
ATOM 1750 O O . LYS A 1 230 ? 26.828 14.281 14.711 1 89.5 230 LYS A O 1
ATOM 1755 N N . ALA A 1 231 ? 25.031 14.344 15.969 1 87.94 231 ALA A N 1
ATOM 1756 C CA . ALA A 1 231 ? 25.656 13.5 16.984 1 87.94 231 ALA A CA 1
ATOM 1757 C C . ALA A 1 231 ? 25.906 12.094 16.438 1 87.94 231 ALA A C 1
ATOM 1759 O O . ALA A 1 231 ? 26.906 11.461 16.797 1 87.94 231 ALA A O 1
ATOM 1760 N N . GLN A 1 232 ? 25.047 11.672 15.547 1 82 232 GLN A N 1
ATOM 1761 C CA . GLN A 1 232 ? 25.141 10.305 15.031 1 82 232 GLN A CA 1
ATOM 1762 C C . GLN A 1 232 ? 26.078 10.242 13.836 1 82 232 GLN A C 1
ATOM 1764 O O . GLN A 1 232 ? 26.844 9.281 13.688 1 82 232 GLN A O 1
ATOM 1769 N N . PHE A 1 233 ? 26 11.266 12.859 1 72.38 233 PHE A N 1
ATOM 1770 C CA . PHE A 1 233 ? 26.703 11.125 11.594 1 72.38 233 PHE A CA 1
ATOM 1771 C C . PHE A 1 233 ? 27.828 12.148 11.477 1 72.38 233 PHE A C 1
ATOM 1773 O O . PHE A 1 233 ? 28.484 12.25 10.438 1 72.38 233 PHE A O 1
ATOM 1780 N N . ALA A 1 234 ? 28.031 13.203 12.281 1 59 234 ALA A N 1
ATOM 1781 C CA . ALA A 1 234 ? 29.156 14.125 12.258 1 59 234 ALA A CA 1
ATOM 1782 C C . ALA A 1 234 ? 30.484 13.359 12.266 1 59 234 ALA A C 1
ATOM 1784 O O . ALA A 1 234 ? 31.5 13.875 11.805 1 59 234 ALA A O 1
ATOM 1785 N N . LYS A 1 235 ? 30.688 12.305 12.984 1 47.31 235 LYS A N 1
ATOM 1786 C CA . LYS A 1 235 ? 32.062 11.836 12.93 1 47.31 235 LYS A CA 1
ATOM 1787 C C . LYS A 1 235 ? 32.406 11.281 11.547 1 47.31 235 LYS A C 1
ATOM 1789 O O . LYS A 1 235 ? 33.5 10.789 11.312 1 47.31 235 LYS A O 1
ATOM 1794 N N . ILE A 1 236 ? 31.391 11.094 10.695 1 38.91 236 ILE A N 1
ATOM 1795 C CA . ILE A 1 236 ? 31.953 10.625 9.422 1 38.91 236 ILE A CA 1
ATOM 1796 C C . ILE A 1 236 ? 32.406 11.828 8.594 1 38.91 236 ILE A C 1
ATOM 1798 O O . ILE A 1 236 ? 31.688 12.82 8.469 1 38.91 236 ILE A O 1
ATOM 1802 N N . MET B 1 1 ? 8.32 -1.623 -24.516 1 72.56 1 MET B N 1
ATOM 1803 C CA . MET B 1 1 ? 9.195 -2.68 -24 1 72.56 1 MET B CA 1
ATOM 1804 C C . MET B 1 1 ? 8.594 -4.055 -24.281 1 72.56 1 MET B C 1
ATOM 1806 O O . MET B 1 1 ? 7.375 -4.211 -24.328 1 72.56 1 MET B O 1
ATOM 1810 N N . PRO B 1 2 ? 9.508 -5.004 -24.531 1 86.81 2 PRO B N 1
ATOM 1811 C CA . PRO B 1 2 ? 8.969 -6.355 -24.703 1 86.81 2 PRO B CA 1
ATOM 1812 C C . PRO B 1 2 ? 8.234 -6.867 -23.469 1 86.81 2 PRO B C 1
ATOM 1814 O O . PRO B 1 2 ? 8.492 -6.402 -22.359 1 86.81 2 PRO B O 1
ATOM 1817 N N . HIS B 1 3 ? 7.277 -7.688 -23.766 1 91.94 3 HIS B N 1
ATOM 1818 C CA . HIS B 1 3 ? 6.578 -8.352 -22.672 1 91.94 3 HIS B CA 1
ATOM 1819 C C . HIS B 1 3 ? 7.547 -9.125 -21.781 1 91.94 3 HIS B C 1
ATOM 1821 O O . HIS B 1 3 ? 8.5 -9.734 -22.266 1 91.94 3 HIS B O 1
ATOM 1827 N N . TYR B 1 4 ? 7.32 -9.086 -20.469 1 94.12 4 TYR B N 1
ATOM 1828 C CA . TYR B 1 4 ? 8.258 -9.656 -19.5 1 94.12 4 TYR B CA 1
ATOM 1829 C C . TYR B 1 4 ? 8.484 -11.141 -19.781 1 94.12 4 TYR B C 1
ATOM 1831 O O . TYR B 1 4 ? 9.562 -11.672 -19.516 1 94.12 4 TYR B O 1
ATOM 1839 N N . ALA B 1 5 ? 7.488 -11.867 -20.328 1 89.94 5 ALA B N 1
ATOM 1840 C CA . ALA B 1 5 ? 7.605 -13.305 -20.562 1 89.94 5 ALA B CA 1
ATOM 1841 C C . ALA B 1 5 ? 8.531 -13.586 -21.75 1 89.94 5 ALA B C 1
ATOM 1843 O O . ALA B 1 5 ? 8.992 -14.719 -21.922 1 89.94 5 ALA B O 1
ATOM 1844 N N . ASP B 1 6 ? 8.773 -12.586 -22.547 1 91.12 6 ASP B N 1
ATOM 1845 C CA . ASP B 1 6 ? 9.609 -12.758 -23.719 1 91.12 6 ASP B CA 1
ATOM 1846 C C . ASP B 1 6 ? 11.07 -12.422 -23.422 1 91.12 6 ASP B C 1
ATOM 1848 O O . ASP B 1 6 ? 11.945 -12.609 -24.266 1 91.12 6 ASP B O 1
ATOM 1852 N N . ARG B 1 7 ? 11.242 -11.922 -22.25 1 91.5 7 ARG B N 1
ATOM 1853 C CA . ARG B 1 7 ? 12.602 -11.602 -21.828 1 91.5 7 ARG B CA 1
ATOM 1854 C C . ARG B 1 7 ? 13.258 -12.789 -21.141 1 91.5 7 ARG B C 1
ATOM 1856 O O . ARG B 1 7 ? 13.055 -13.016 -19.953 1 91.5 7 ARG B O 1
ATOM 1863 N N . LYS B 1 8 ? 14.133 -13.492 -21.766 1 85.56 8 LYS B N 1
ATOM 1864 C CA . LYS B 1 8 ? 14.727 -14.742 -21.297 1 85.56 8 LYS B CA 1
ATOM 1865 C C . LYS B 1 8 ? 15.703 -14.5 -20.141 1 85.56 8 LYS B C 1
ATOM 1867 O O . LYS B 1 8 ? 15.969 -15.398 -19.344 1 85.56 8 LYS B O 1
ATOM 1872 N N . ASP B 1 9 ? 16.172 -13.344 -20.031 1 92.75 9 ASP B N 1
ATOM 1873 C CA . ASP B 1 9 ? 17.203 -13.047 -19.047 1 92.75 9 ASP B CA 1
ATOM 1874 C C . ASP B 1 9 ? 16.625 -12.297 -17.844 1 92.75 9 ASP B C 1
ATOM 1876 O O . ASP B 1 9 ? 17.359 -11.883 -16.953 1 92.75 9 ASP B O 1
A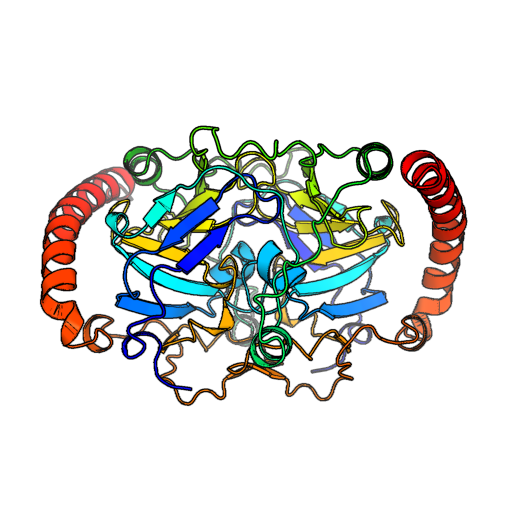TOM 1880 N N . LEU B 1 10 ? 15.375 -12.172 -17.781 1 95.88 10 LEU B N 1
ATOM 1881 C CA . LEU B 1 10 ? 14.766 -11.32 -16.766 1 95.88 10 LEU B CA 1
ATOM 1882 C C . LEU B 1 10 ? 14.664 -12.062 -15.43 1 95.88 10 LEU B C 1
ATOM 1884 O O . LEU B 1 10 ? 14.797 -11.453 -14.367 1 95.88 10 LEU B O 1
ATOM 1888 N N . PHE B 1 11 ? 14.508 -13.375 -15.484 1 96.69 11 PHE B N 1
ATOM 1889 C CA . PHE B 1 11 ? 14.352 -14.172 -14.273 1 96.69 11 PHE B CA 1
ATOM 1890 C C . PHE B 1 11 ? 15.602 -15.008 -14.008 1 96.69 11 PHE B C 1
ATOM 1892 O O . PHE B 1 11 ? 16.25 -15.469 -14.953 1 96.69 11 PHE B O 1
ATOM 1899 N N . PRO B 1 12 ? 15.992 -15.094 -12.812 1 97.94 12 PRO B N 1
ATOM 1900 C CA . PRO B 1 12 ? 15.242 -14.727 -11.609 1 97.94 12 PRO B CA 1
ATOM 1901 C C . PRO B 1 12 ? 15.273 -13.227 -11.328 1 97.94 12 PRO B C 1
ATOM 1903 O O . PRO B 1 12 ? 16.203 -12.539 -11.742 1 97.94 12 PRO B O 1
ATOM 1906 N N . MET B 1 13 ? 14.203 -12.742 -10.672 1 98.06 13 MET B N 1
ATOM 1907 C CA . MET B 1 13 ? 14.109 -11.375 -10.164 1 98.06 13 MET B CA 1
ATOM 1908 C C . MET B 1 13 ? 14.047 -11.359 -8.641 1 98.06 13 MET B C 1
ATOM 1910 O O . MET B 1 13 ? 13.469 -12.266 -8.031 1 98.06 13 MET B O 1
ATOM 1914 N N . GLN B 1 14 ? 14.562 -10.336 -8.039 1 98.12 14 GLN B N 1
ATOM 1915 C CA . GLN B 1 14 ? 14.57 -10.258 -6.586 1 98.12 14 GLN B CA 1
ATOM 1916 C C . GLN B 1 14 ? 13.734 -9.07 -6.098 1 98.12 14 GLN B C 1
ATOM 1918 O O . GLN B 1 14 ? 13.453 -8.148 -6.863 1 98.12 14 GLN B O 1
ATOM 1923 N N . GLY B 1 15 ? 13.273 -9.203 -4.918 1 98 15 GLY B N 1
ATOM 1924 C CA . GLY B 1 15 ? 12.516 -8.172 -4.219 1 98 15 GLY B CA 1
ATOM 1925 C C . GLY B 1 15 ? 12.523 -8.344 -2.711 1 98 15 GLY B C 1
ATOM 1926 O O . GLY B 1 15 ? 13.297 -9.141 -2.176 1 98 15 GLY B O 1
ATOM 1927 N N . GLY B 1 16 ? 11.727 -7.523 -2.039 1 97.81 16 GLY B N 1
ATOM 1928 C CA . GLY B 1 16 ? 11.68 -7.617 -0.589 1 97.81 16 GLY B CA 1
ATOM 1929 C C . GLY B 1 16 ? 10.859 -6.52 0.056 1 97.81 16 GLY B C 1
ATOM 1930 O O . GLY B 1 16 ? 10.289 -5.676 -0.638 1 97.81 16 GLY B O 1
ATOM 1931 N N . CYS B 1 17 ? 10.828 -6.629 1.383 1 97.44 17 CYS B N 1
ATOM 1932 C CA . CYS B 1 17 ? 10.047 -5.684 2.17 1 97.44 17 CYS B CA 1
ATOM 1933 C C . CYS B 1 17 ? 10.773 -4.352 2.303 1 97.44 17 CYS B C 1
ATOM 1935 O O . CYS B 1 17 ? 11.938 -4.234 1.91 1 97.44 17 CYS B O 1
ATOM 1937 N N . PRO B 1 18 ? 10.188 -3.332 2.928 1 96.75 18 PRO B N 1
ATOM 1938 C CA . PRO B 1 18 ? 10.742 -1.978 3 1 96.75 18 PRO B CA 1
ATOM 1939 C C . PRO B 1 18 ? 11.922 -1.875 3.957 1 96.75 18 PRO B C 1
ATOM 1941 O O . PRO B 1 18 ? 12.609 -0.849 3.99 1 96.75 18 PRO B O 1
ATOM 1944 N N . CYS B 1 19 ? 12.211 -2.855 4.73 1 95.88 19 CYS B N 1
ATOM 1945 C CA . CYS B 1 19 ? 13.312 -2.705 5.672 1 95.88 19 CYS B CA 1
ATOM 1946 C C . CYS B 1 19 ? 14.469 -3.625 5.312 1 95.88 19 CYS B C 1
ATOM 1948 O O . CYS B 1 19 ? 15.531 -3.561 5.926 1 95.88 19 CYS B O 1
ATOM 1950 N N . GLY B 1 20 ? 14.211 -4.535 4.355 1 94.5 20 GLY B N 1
ATOM 1951 C CA . GLY B 1 20 ? 15.281 -5.418 3.914 1 94.5 20 GLY B CA 1
ATOM 1952 C C . GLY B 1 20 ? 15.289 -6.75 4.637 1 94.5 20 GLY B C 1
ATOM 1953 O O . GLY B 1 20 ? 15.992 -7.68 4.227 1 94.5 20 GLY B O 1
ATOM 1954 N N . HIS B 1 21 ? 14.461 -6.914 5.641 1 95.31 21 HIS B N 1
ATOM 1955 C CA . HIS B 1 21 ? 14.461 -8.117 6.465 1 95.31 21 HIS B CA 1
ATOM 1956 C C . HIS B 1 21 ? 13.961 -9.328 5.676 1 95.31 21 HIS B C 1
ATOM 1958 O O . HIS B 1 21 ? 14.5 -10.43 5.801 1 95.31 21 HIS B O 1
ATOM 1964 N N . ILE B 1 22 ? 12.906 -9.195 4.961 1 96.69 22 ILE B N 1
ATOM 1965 C CA . ILE B 1 22 ? 12.453 -10.242 4.055 1 96.69 22 ILE B CA 1
ATOM 1966 C C . ILE B 1 22 ? 12.93 -9.945 2.637 1 96.69 22 ILE B C 1
ATOM 1968 O O . ILE B 1 22 ? 12.648 -8.883 2.088 1 96.69 22 ILE B O 1
ATOM 1972 N N . ARG B 1 23 ? 13.672 -10.836 2.113 1 96.94 23 ARG B N 1
ATOM 1973 C CA . ARG B 1 23 ? 14.078 -10.82 0.713 1 96.94 23 ARG B CA 1
ATOM 1974 C C . ARG B 1 23 ? 13.633 -12.094 0 1 96.94 23 ARG B C 1
ATOM 1976 O O . ARG B 1 23 ? 13.578 -13.164 0.606 1 96.94 23 ARG B O 1
ATOM 1983 N N . TYR B 1 24 ? 13.305 -11.922 -1.25 1 98.44 24 TYR B N 1
ATOM 1984 C CA . TYR B 1 24 ? 12.852 -13.086 -2 1 98.44 24 TYR B CA 1
ATOM 1985 C C . TYR B 1 24 ? 13.352 -13.039 -3.439 1 98.44 24 TYR B C 1
ATOM 1987 O O . TYR B 1 24 ? 13.859 -12.016 -3.891 1 98.44 24 TYR B O 1
ATOM 1995 N N . GLN B 1 25 ? 13.25 -14.188 -4.07 1 98.69 25 GLN B N 1
ATOM 1996 C CA . GLN B 1 25 ? 13.547 -14.352 -5.488 1 98.69 25 GLN B CA 1
ATOM 1997 C C . GLN B 1 25 ? 12.391 -15.023 -6.223 1 98.69 25 GLN B C 1
ATOM 1999 O O . GLN B 1 25 ? 11.805 -15.984 -5.719 1 98.69 25 GLN B O 1
ATOM 2004 N N . VAL B 1 26 ? 12 -14.398 -7.324 1 98.69 26 VAL B N 1
ATOM 2005 C CA . VAL B 1 26 ? 11.031 -14.992 -8.242 1 98.69 26 VAL B CA 1
ATOM 2006 C C . VAL B 1 26 ? 11.773 -15.734 -9.359 1 98.69 26 VAL B C 1
ATOM 2008 O O . VAL B 1 26 ? 12.5 -15.117 -10.141 1 98.69 26 VAL B O 1
ATOM 2011 N N . ASN B 1 27 ? 11.484 -17 -9.539 1 98.19 27 ASN B N 1
ATOM 2012 C CA . ASN B 1 27 ? 12.336 -17.844 -10.375 1 98.19 27 ASN B CA 1
ATOM 2013 C C . ASN B 1 27 ? 11.719 -18.062 -11.75 1 98.19 27 ASN B C 1
ATOM 2015 O O . ASN B 1 27 ? 12.398 -18.516 -12.68 1 98.19 27 ASN B O 1
ATOM 2019 N N . LEU B 1 28 ? 10.453 -17.781 -11.938 1 97.12 28 LEU B N 1
ATOM 2020 C CA . LEU B 1 28 ? 9.727 -17.969 -13.188 1 97.12 28 LEU B CA 1
ATOM 2021 C C . LEU B 1 28 ? 8.914 -16.734 -13.539 1 97.12 28 LEU B C 1
ATOM 2023 O O . LEU B 1 28 ? 8.516 -15.977 -12.656 1 97.12 28 LEU B O 1
ATOM 2027 N N . PRO B 1 29 ? 8.695 -16.547 -14.883 1 97.62 29 PRO B N 1
ATOM 2028 C CA . PRO B 1 29 ? 7.734 -15.484 -15.203 1 97.62 29 PRO B CA 1
ATOM 2029 C C . PRO B 1 29 ? 6.355 -15.742 -14.602 1 97.62 29 PRO B C 1
ATOM 2031 O O . PRO B 1 29 ? 5.906 -16.891 -14.547 1 97.62 29 PRO B O 1
ATOM 2034 N N . PRO B 1 30 ? 5.664 -14.672 -14.094 1 98.19 30 PRO B N 1
ATOM 2035 C CA . PRO B 1 30 ? 4.297 -14.875 -13.609 1 98.19 30 PRO B CA 1
ATOM 2036 C C . PRO B 1 30 ? 3.369 -15.438 -14.688 1 98.19 30 PRO B C 1
ATOM 2038 O O . PRO B 1 30 ? 3.646 -15.297 -15.883 1 98.19 30 PRO B O 1
ATOM 2041 N N . LEU B 1 31 ? 2.324 -16.109 -14.219 1 98 31 LEU B N 1
ATOM 2042 C CA . LEU B 1 31 ? 1.274 -16.562 -15.125 1 98 31 LEU B CA 1
ATOM 2043 C C . LEU B 1 31 ? 0.516 -15.367 -15.711 1 98 31 LEU B C 1
ATOM 2045 O O . LEU B 1 31 ? 0.162 -15.367 -16.891 1 98 31 LEU B O 1
ATOM 2049 N N . ILE B 1 32 ? 0.299 -14.406 -14.961 1 98.12 32 ILE B N 1
ATOM 2050 C CA . ILE B 1 32 ? -0.379 -13.172 -15.344 1 98.12 32 ILE B CA 1
ATOM 2051 C C . ILE B 1 32 ? -0.051 -12.07 -14.344 1 98.12 32 ILE B C 1
ATOM 2053 O O . ILE B 1 32 ? 0.106 -12.328 -13.148 1 98.12 32 ILE B O 1
ATOM 2057 N N . VAL B 1 33 ? 0.117 -10.859 -14.789 1 98.5 33 VAL B N 1
ATOM 2058 C CA . VAL B 1 33 ? 0.158 -9.68 -13.922 1 98.5 33 VAL B CA 1
ATOM 2059 C C . VAL B 1 33 ? -1.184 -8.953 -13.977 1 98.5 33 VAL B C 1
ATOM 2061 O O . VAL B 1 33 ? -1.502 -8.297 -14.969 1 98.5 33 VAL B O 1
ATOM 2064 N N . GLN B 1 34 ? -1.895 -9.07 -12.922 1 98.56 34 GLN B N 1
ATOM 2065 C CA . GLN B 1 34 ? -3.244 -8.531 -12.789 1 98.56 34 GLN B CA 1
ATOM 2066 C C . GLN B 1 34 ? -3.254 -7.266 -11.938 1 98.56 34 GLN B C 1
ATOM 2068 O O . GLN B 1 34 ? -2.703 -7.254 -10.836 1 98.56 34 GLN B O 1
ATOM 2073 N N . THR B 1 35 ? -3.844 -6.203 -12.422 1 98.75 35 THR B N 1
ATOM 2074 C CA . THR B 1 35 ? -3.986 -4.957 -11.68 1 98.75 35 THR B CA 1
ATOM 2075 C C . THR B 1 35 ? -5.434 -4.75 -11.242 1 98.75 35 THR B C 1
ATOM 2077 O O . THR B 1 35 ? -6.32 -4.582 -12.086 1 98.75 35 THR B O 1
ATOM 2080 N N . CYS B 1 36 ? -5.695 -4.75 -9.984 1 98.75 36 CYS B N 1
ATOM 2081 C CA . CYS B 1 36 ? -7.047 -4.668 -9.438 1 98.75 36 CYS B CA 1
ATOM 2082 C C . CYS B 1 36 ? -7.324 -3.275 -8.883 1 98.75 36 CYS B C 1
ATOM 2084 O O . CYS B 1 36 ? -6.598 -2.793 -8.016 1 98.75 36 CYS B O 1
ATOM 2086 N N . HIS B 1 37 ? -8.391 -2.646 -9.32 1 98.62 37 HIS B N 1
ATOM 2087 C CA . HIS B 1 37 ? -8.758 -1.291 -8.922 1 98.62 37 HIS B CA 1
ATOM 2088 C C . HIS B 1 37 ? -9.922 -1.299 -7.941 1 98.62 37 HIS B C 1
ATOM 2090 O O . HIS B 1 37 ? -10.5 -0.248 -7.645 1 98.62 37 HIS B O 1
ATOM 2096 N N . CYS B 1 38 ? -10.312 -2.455 -7.379 1 98.06 38 CYS B N 1
ATOM 2097 C CA . CYS B 1 38 ? -11.469 -2.479 -6.484 1 98.06 38 CYS B CA 1
ATOM 2098 C C . CYS B 1 38 ? -11.188 -1.691 -5.211 1 98.06 38 CYS B C 1
ATOM 2100 O O . CYS B 1 38 ? -10.031 -1.445 -4.871 1 98.06 38 CYS B O 1
ATOM 2102 N N . THR B 1 39 ? -12.234 -1.323 -4.492 1 97.31 39 THR B N 1
ATOM 2103 C CA . THR B 1 39 ? -12.102 -0.418 -3.355 1 97.31 39 THR B CA 1
ATOM 2104 C C . THR B 1 39 ? -11.469 -1.135 -2.164 1 97.31 39 THR B C 1
ATOM 2106 O O . THR B 1 39 ? -10.805 -0.508 -1.338 1 97.31 39 THR B O 1
ATOM 2109 N N . LEU B 1 40 ? -11.617 -2.443 -2.07 1 97.81 40 LEU B N 1
ATOM 2110 C CA . LEU B 1 40 ? -10.984 -3.18 -0.981 1 97.81 40 LEU B CA 1
ATOM 2111 C C . LEU B 1 40 ? -9.477 -3.256 -1.182 1 97.81 40 LEU B C 1
ATOM 2113 O O . LEU B 1 40 ? -8.711 -3.111 -0.226 1 97.81 40 LEU B O 1
ATOM 2117 N N . CYS B 1 41 ? -9.039 -3.459 -2.42 1 98.38 41 CYS B N 1
ATOM 2118 C CA . CYS B 1 41 ? -7.605 -3.461 -2.699 1 98.38 41 CYS B CA 1
ATOM 2119 C C . CYS B 1 41 ? -7 -2.08 -2.469 1 98.38 41 CYS B C 1
ATOM 2121 O O . CYS B 1 41 ? -5.879 -1.963 -1.973 1 98.38 41 CYS B O 1
ATOM 2123 N N . GLN B 1 42 ? -7.754 -1.052 -2.869 1 98.44 42 GLN B N 1
ATOM 2124 C CA . GLN B 1 42 ? -7.289 0.308 -2.619 1 98.44 42 GLN B CA 1
ATOM 2125 C C . GLN B 1 42 ? -7.086 0.552 -1.126 1 98.44 42 GLN B C 1
ATOM 2127 O O . GLN B 1 42 ? -6.062 1.106 -0.718 1 98.44 42 GLN B O 1
ATOM 2132 N N . ARG B 1 43 ? -8.008 0.088 -0.351 1 97.75 43 ARG B N 1
ATOM 2133 C CA . ARG B 1 43 ? -7.918 0.233 1.098 1 97.75 43 ARG B CA 1
ATOM 2134 C C . ARG B 1 43 ? -6.754 -0.577 1.659 1 97.75 43 ARG B C 1
ATOM 2136 O O . ARG B 1 43 ? -5.969 -0.069 2.461 1 97.75 43 ARG B O 1
ATOM 2143 N N . GLN B 1 44 ? -6.625 -1.777 1.282 1 97.69 44 GLN B N 1
ATOM 2144 C CA . GLN B 1 44 ? -5.602 -2.672 1.812 1 97.69 44 GLN B CA 1
ATOM 2145 C C . GLN B 1 44 ? -4.203 -2.193 1.432 1 97.69 44 GLN B C 1
ATOM 2147 O O . GLN B 1 44 ? -3.303 -2.162 2.273 1 97.69 44 GLN B O 1
ATOM 2152 N N . ILE B 1 45 ? -4.016 -1.851 0.19 1 98.31 45 ILE B N 1
ATOM 2153 C CA . ILE B 1 45 ? -2.701 -1.48 -0.328 1 98.31 45 ILE B CA 1
ATOM 2154 C C . ILE B 1 45 ? -2.363 -0.053 0.095 1 98.31 45 ILE B C 1
ATOM 2156 O O . ILE B 1 45 ? -1.201 0.265 0.356 1 98.31 45 ILE B O 1
ATOM 2160 N N . GLY B 1 46 ? -3.414 0.809 0.162 1 98.25 46 GLY B N 1
ATOM 2161 C CA . GLY B 1 46 ? -3.213 2.207 0.51 1 98.25 46 GLY B CA 1
ATOM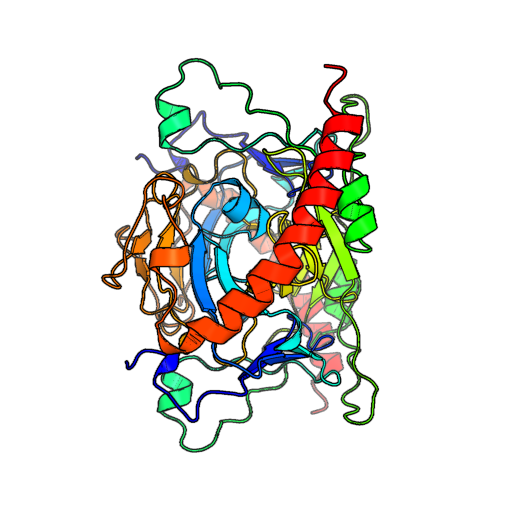 2162 C C . GLY B 1 46 ? -2.893 3.08 -0.688 1 98.25 46 GLY B C 1
ATOM 2163 O O . GLY B 1 46 ? -2.156 4.062 -0.568 1 98.25 46 GLY B O 1
ATOM 2164 N N . SER B 1 47 ? -3.342 2.73 -1.789 1 98.62 47 SER B N 1
ATOM 2165 C CA . SER B 1 47 ? -3.123 3.465 -3.031 1 98.62 47 SER B CA 1
ATOM 2166 C C . SER B 1 47 ? -4.285 3.271 -4 1 98.62 47 SER B C 1
ATOM 2168 O O . SER B 1 47 ? -5.422 3.059 -3.576 1 98.62 47 SER B O 1
ATOM 2170 N N . ALA B 1 48 ? -4.094 3.498 -5.27 1 98.31 48 ALA B N 1
ATOM 2171 C CA . ALA B 1 48 ? -5.191 3.562 -6.23 1 98.31 48 ALA B CA 1
ATOM 2172 C C . ALA B 1 48 ? -5.52 2.178 -6.781 1 98.31 48 ALA B C 1
ATOM 2174 O O . ALA B 1 48 ? -6.594 1.969 -7.352 1 98.31 48 ALA B O 1
ATOM 2175 N N . PHE B 1 49 ? -4.625 1.294 -6.688 1 98.69 49 PHE B N 1
ATOM 2176 C CA . PHE B 1 49 ? -4.789 -0.056 -7.211 1 98.69 49 PHE B CA 1
ATOM 2177 C C . PHE B 1 49 ? -3.689 -0.976 -6.688 1 98.69 49 PHE B C 1
ATOM 2179 O O . PHE B 1 49 ? -2.676 -0.506 -6.168 1 98.69 49 PHE B O 1
ATOM 2186 N N . ALA B 1 50 ? -3.943 -2.246 -6.758 1 98.75 50 ALA B N 1
ATOM 2187 C CA . ALA B 1 50 ? -2.951 -3.279 -6.469 1 98.75 50 ALA B CA 1
ATOM 2188 C C . ALA B 1 50 ? -2.43 -3.912 -7.758 1 98.75 50 ALA B C 1
ATOM 2190 O O . ALA B 1 50 ? -3.203 -4.188 -8.68 1 98.75 50 ALA B O 1
ATOM 2191 N N . ILE B 1 51 ? -1.155 -4.066 -7.863 1 98.75 51 ILE B N 1
ATOM 2192 C CA . ILE B 1 51 ? -0.517 -4.754 -8.984 1 98.75 51 ILE B CA 1
ATOM 2193 C C . ILE B 1 51 ? 0.006 -6.113 -8.523 1 98.75 51 ILE B C 1
ATOM 2195 O O . ILE B 1 51 ? 0.998 -6.188 -7.793 1 98.75 51 ILE B O 1
ATOM 2199 N N . ASN B 1 52 ? -0.631 -7.164 -9.008 1 98.75 52 ASN B N 1
ATOM 2200 C CA . ASN B 1 52 ? -0.355 -8.5 -8.5 1 98.75 52 ASN B CA 1
ATOM 2201 C C . ASN B 1 52 ? 0.2 -9.414 -9.586 1 98.75 52 ASN B C 1
ATOM 2203 O O . ASN B 1 52 ? -0.437 -9.617 -10.617 1 98.75 52 ASN B O 1
ATOM 2207 N N . ALA B 1 53 ? 1.365 -9.938 -9.367 1 98.81 53 ALA B N 1
ATOM 2208 C CA . ALA B 1 53 ? 1.871 -11.031 -10.195 1 98.81 53 ALA B CA 1
ATOM 2209 C C . ALA B 1 53 ? 1.392 -12.383 -9.68 1 98.81 53 ALA B C 1
ATOM 2211 O O . ALA B 1 53 ? 1.816 -12.836 -8.617 1 98.81 53 ALA B O 1
ATOM 2212 N N . ILE B 1 54 ? 0.504 -12.969 -10.422 1 98.69 54 ILE B N 1
ATOM 2213 C CA . ILE B 1 54 ? -0.013 -14.289 -10.07 1 98.69 54 ILE B CA 1
ATOM 2214 C C . ILE B 1 54 ? 0.966 -15.367 -10.531 1 98.69 54 ILE B C 1
ATOM 2216 O O . ILE B 1 54 ? 1.324 -15.43 -11.711 1 98.69 54 ILE B O 1
ATOM 2220 N N . ILE B 1 55 ? 1.392 -16.203 -9.617 1 98.5 55 ILE B N 1
ATOM 2221 C CA . ILE B 1 55 ? 2.451 -17.172 -9.891 1 98.5 55 ILE B CA 1
ATOM 2222 C C . ILE B 1 55 ? 2.338 -18.344 -8.93 1 98.5 55 ILE B C 1
ATOM 2224 O O . ILE B 1 55 ? 1.74 -18.234 -7.859 1 98.5 55 ILE B O 1
ATOM 2228 N N . GLU B 1 56 ? 2.875 -19.5 -9.305 1 98.31 56 GLU B N 1
ATOM 2229 C CA . GLU B 1 56 ? 2.979 -20.609 -8.367 1 98.31 56 GLU B CA 1
ATOM 2230 C C . GLU B 1 56 ? 3.826 -20.234 -7.156 1 98.31 56 GLU B C 1
ATOM 2232 O O . GLU B 1 56 ? 4.902 -19.641 -7.301 1 98.31 56 GLU B O 1
ATOM 2237 N N . SER B 1 57 ? 3.299 -20.594 -5.98 1 98.5 57 SER B N 1
ATOM 2238 C CA . SER B 1 57 ? 4.047 -20.281 -4.77 1 98.5 57 SER B CA 1
ATOM 2239 C C . SER B 1 57 ? 5.434 -20.922 -4.793 1 98.5 57 SER B C 1
ATOM 2241 O O . SER B 1 57 ? 6.387 -20.359 -4.246 1 98.5 57 SER B O 1
ATOM 2243 N N . SER B 1 58 ? 5.59 -22.016 -5.461 1 98.12 58 SER B N 1
ATOM 2244 C CA . SER B 1 58 ? 6.855 -22.734 -5.543 1 98.12 58 SER B CA 1
ATOM 2245 C C . SER B 1 58 ? 7.879 -21.969 -6.367 1 98.12 58 SER B C 1
ATOM 2247 O O . SER B 1 58 ? 9.07 -22.297 -6.352 1 98.12 58 SER B O 1
ATOM 2249 N N . ALA B 1 59 ? 7.469 -20.969 -7.105 1 98.38 59 ALA B N 1
ATOM 2250 C CA . ALA B 1 59 ? 8.367 -20.172 -7.941 1 98.38 59 ALA B CA 1
ATOM 2251 C C . ALA B 1 59 ? 9.062 -19.094 -7.129 1 98.38 59 ALA B C 1
ATOM 2253 O O . ALA B 1 59 ? 9.914 -18.359 -7.648 1 98.38 59 ALA B O 1
ATOM 2254 N N . ILE B 1 60 ? 8.734 -18.906 -5.871 1 98.62 60 ILE B N 1
ATOM 2255 C CA . ILE B 1 60 ? 9.305 -17.891 -5.008 1 98.62 60 ILE B CA 1
ATOM 2256 C C . ILE B 1 60 ? 10.211 -18.531 -3.963 1 98.62 60 ILE B C 1
ATOM 2258 O O . ILE B 1 60 ? 9.797 -19.469 -3.271 1 98.62 60 ILE B O 1
ATOM 2262 N N . THR B 1 61 ? 11.438 -18.078 -3.861 1 98.44 61 THR B N 1
ATOM 2263 C CA . THR B 1 61 ? 12.391 -18.516 -2.846 1 98.44 61 THR B CA 1
ATOM 2264 C C . THR B 1 61 ? 12.758 -17.359 -1.914 1 98.44 61 THR B C 1
ATOM 2266 O O . THR B 1 61 ? 12.961 -16.234 -2.365 1 98.44 61 THR B O 1
ATOM 2269 N N . LEU B 1 62 ? 12.844 -17.641 -0.674 1 98 62 LEU B N 1
ATOM 2270 C CA . LEU B 1 62 ? 13.289 -16.641 0.287 1 98 62 LEU B CA 1
ATOM 2271 C C . LEU B 1 62 ? 14.812 -16.531 0.303 1 98 62 LEU B C 1
ATOM 2273 O O . LEU B 1 62 ? 15.508 -17.531 0.148 1 98 62 LEU B O 1
ATOM 2277 N N . LEU B 1 63 ? 15.266 -15.391 0.443 1 96.31 63 LEU B N 1
ATOM 2278 C CA . LEU B 1 63 ? 16.688 -15.07 0.492 1 96.31 63 LEU B CA 1
ATOM 2279 C C . LEU B 1 63 ? 17.078 -14.523 1.861 1 96.31 63 LEU B C 1
ATOM 2281 O O . LEU B 1 63 ? 16.219 -14.086 2.627 1 96.31 63 LEU B O 1
ATOM 2285 N N . PRO B 1 64 ? 18.359 -14.594 2.174 1 94.25 64 PRO B N 1
ATOM 2286 C CA . PRO B 1 64 ? 18.797 -13.922 3.4 1 94.25 64 PRO B CA 1
ATOM 2287 C C . PRO B 1 64 ? 18.484 -12.43 3.398 1 94.25 64 PRO B C 1
ATOM 2289 O O . PRO B 1 64 ? 18.484 -11.797 2.338 1 94.25 64 PRO B O 1
ATOM 2292 N N . SER B 1 65 ? 18.297 -11.898 4.613 1 94.12 65 SER B N 1
ATOM 2293 C CA . SER B 1 65 ? 18.078 -10.461 4.766 1 94.12 65 SER B CA 1
ATOM 2294 C C . SER B 1 65 ? 19.234 -9.656 4.199 1 94.12 65 SER B C 1
ATOM 2296 O O . SER B 1 65 ? 20.375 -10.125 4.195 1 94.12 65 SER B O 1
ATOM 2298 N N . ALA B 1 66 ? 18.922 -8.508 3.699 1 91.38 66 ALA B N 1
ATOM 2299 C CA . ALA B 1 66 ? 19.906 -7.551 3.203 1 91.38 66 ALA B CA 1
ATOM 2300 C C . ALA B 1 66 ? 19.453 -6.117 3.438 1 91.38 66 ALA B C 1
ATOM 2302 O O . ALA B 1 66 ? 18.281 -5.789 3.217 1 91.38 66 ALA B O 1
ATOM 2303 N N . PRO B 1 67 ? 20.391 -5.266 3.812 1 89.94 67 PRO B N 1
ATOM 2304 C CA . PRO B 1 67 ? 19.969 -3.879 4.02 1 89.94 67 PRO B CA 1
ATOM 2305 C C . PRO B 1 67 ? 19.234 -3.295 2.812 1 89.94 67 PRO B C 1
ATOM 2307 O O . PRO B 1 67 ? 19.594 -3.59 1.669 1 89.94 67 PRO B O 1
ATOM 2310 N N . LEU B 1 68 ? 18.281 -2.457 3.156 1 91.88 68 LEU B N 1
ATOM 2311 C CA . LEU B 1 68 ? 17.547 -1.823 2.07 1 91.88 68 LEU B CA 1
ATOM 2312 C C . LEU B 1 68 ? 18.438 -0.835 1.316 1 91.88 68 LEU B C 1
ATOM 2314 O O . LEU B 1 68 ? 19.109 -0.002 1.93 1 91.88 68 LEU B O 1
ATOM 2318 N N . THR B 1 69 ? 18.422 -1.033 0.056 1 92.5 69 THR B N 1
ATOM 2319 C CA . THR B 1 69 ? 19.016 -0.043 -0.833 1 92.5 69 THR B CA 1
ATOM 2320 C C . THR B 1 69 ? 17.953 0.669 -1.648 1 92.5 69 THR B C 1
ATOM 2322 O O . THR B 1 69 ? 16.953 0.056 -2.045 1 92.5 69 THR B O 1
ATOM 2325 N N . THR B 1 70 ? 18.125 1.942 -1.831 1 93.38 70 THR B N 1
ATOM 2326 C CA . THR B 1 70 ? 17.141 2.678 -2.617 1 93.38 70 THR B CA 1
ATOM 2327 C C . THR B 1 70 ? 16.922 2.018 -3.977 1 93.38 70 THR B C 1
ATOM 2329 O O . THR B 1 70 ? 17.859 1.926 -4.777 1 93.38 70 THR B O 1
ATOM 2332 N N . PRO B 1 71 ? 15.703 1.554 -4.219 1 93.06 71 PRO B N 1
ATOM 2333 C CA . PRO B 1 71 ? 15.477 0.985 -5.551 1 93.06 71 PRO B CA 1
ATOM 2334 C C . PRO B 1 71 ? 15.688 2.002 -6.672 1 93.06 71 PRO B C 1
ATOM 2336 O O . PRO B 1 71 ? 15.32 3.172 -6.523 1 93.06 71 PRO B O 1
ATOM 2339 N N . PRO B 1 72 ? 16.25 1.559 -7.754 1 92.81 72 PRO B N 1
ATOM 2340 C CA . PRO B 1 72 ? 16.438 2.496 -8.859 1 92.81 72 PRO B CA 1
ATOM 2341 C C . PRO B 1 72 ? 15.148 2.795 -9.617 1 92.81 72 PRO B C 1
ATOM 2343 O O . PRO B 1 72 ? 14.242 1.959 -9.641 1 92.81 72 PRO B O 1
ATOM 2346 N N . SER B 1 73 ? 15.086 4 -10.188 1 91.19 73 SER B N 1
ATOM 2347 C CA . SER B 1 73 ? 14.047 4.254 -11.188 1 91.19 73 SER B CA 1
ATOM 2348 C C . SER B 1 73 ? 14.375 3.574 -12.508 1 91.19 73 SER B C 1
ATOM 2350 O O . SER B 1 73 ? 15.516 3.17 -12.742 1 91.19 73 SER B O 1
ATOM 2352 N N . LYS B 1 74 ? 13.336 3.471 -13.305 1 91.06 74 LYS B N 1
ATOM 2353 C CA . LYS B 1 74 ? 13.562 2.914 -14.633 1 91.06 74 LYS B CA 1
ATOM 2354 C C . LYS B 1 74 ? 14.625 3.711 -15.391 1 91.06 74 LYS B C 1
ATOM 2356 O O . LYS B 1 74 ? 15.523 3.133 -16 1 91.06 74 LYS B O 1
ATOM 2361 N N . ALA B 1 75 ? 14.547 4.992 -15.281 1 87.31 75 ALA B N 1
ATOM 2362 C CA . ALA B 1 75 ? 15.484 5.875 -15.969 1 87.31 75 ALA B CA 1
ATOM 2363 C C . ALA B 1 75 ? 16.906 5.672 -15.453 1 87.31 75 ALA B C 1
ATOM 2365 O O . ALA B 1 75 ? 17.859 5.613 -16.234 1 87.31 75 ALA B O 1
ATOM 2366 N N . ASP B 1 76 ? 17.031 5.531 -14.164 1 85.75 76 ASP B N 1
ATOM 2367 C CA . ASP B 1 76 ? 18.344 5.344 -13.555 1 85.75 76 ASP B CA 1
ATOM 2368 C C . ASP B 1 76 ? 18.938 3.998 -13.953 1 85.75 76 ASP B C 1
ATOM 2370 O O . ASP B 1 76 ? 20.156 3.893 -14.18 1 85.75 76 ASP B O 1
ATOM 2374 N N . ALA B 1 77 ? 18.156 3.039 -14.016 1 86 77 ALA B N 1
ATOM 2375 C CA . ALA B 1 77 ? 18.625 1.693 -14.352 1 86 77 ALA B CA 1
ATOM 2376 C C . ALA B 1 77 ? 19.078 1.611 -15.805 1 86 77 ALA B C 1
ATOM 2378 O O . ALA B 1 77 ? 19.984 0.852 -16.141 1 86 77 ALA B O 1
ATOM 2379 N N . GLN B 1 78 ? 18.5 2.328 -16.625 1 81.88 78 GLN B N 1
ATOM 2380 C CA . GLN B 1 78 ? 18.844 2.316 -18.047 1 81.88 78 GLN B CA 1
ATOM 2381 C C . GLN B 1 78 ? 20.078 3.156 -18.312 1 81.88 78 GLN B C 1
ATOM 2383 O O . GLN B 1 78 ? 20.797 2.926 -19.297 1 81.88 78 GLN B O 1
ATOM 2388 N N . ALA B 1 79 ? 20.281 4.191 -17.531 1 75.81 79 ALA B N 1
ATOM 2389 C CA . ALA B 1 79 ? 21.438 5.07 -17.719 1 75.81 79 ALA B CA 1
ATOM 2390 C C . ALA B 1 79 ? 22.719 4.422 -17.203 1 75.81 79 ALA B C 1
ATOM 2392 O O . ALA B 1 79 ? 23.812 4.742 -17.672 1 75.81 79 ALA B O 1
ATOM 2393 N N . SER B 1 80 ? 22.625 3.727 -16.094 1 65.88 80 SER B N 1
ATOM 2394 C CA . SER B 1 80 ? 23.844 3.236 -15.469 1 65.88 80 SER B CA 1
ATOM 2395 C C . SER B 1 80 ? 24.25 1.878 -16.031 1 65.88 80 SER B C 1
ATOM 2397 O O . SER B 1 80 ? 23.391 1.033 -16.297 1 65.88 80 SER B O 1
ATOM 2399 N N . SER B 1 81 ? 25.344 1.806 -16.703 1 56.88 81 SER B N 1
ATOM 2400 C CA . SER B 1 81 ? 25.938 0.544 -17.141 1 56.88 81 SER B CA 1
ATOM 2401 C C . SER B 1 81 ? 26.203 -0.385 -15.961 1 56.88 81 SER B C 1
ATOM 2403 O O . SER B 1 81 ? 26.406 -1.586 -16.141 1 56.88 81 SER B O 1
ATOM 2405 N N . SER B 1 82 ? 26.469 0.132 -14.781 1 54.56 82 SER B N 1
ATOM 2406 C CA . SER B 1 82 ? 26.734 -0.72 -13.625 1 54.56 82 SER B CA 1
ATOM 2407 C C . SER B 1 82 ? 25.547 -0.715 -12.656 1 54.56 82 SER B C 1
ATOM 2409 O O . SER B 1 82 ? 24.953 0.335 -12.398 1 54.56 82 SER B O 1
ATOM 2411 N N . PRO B 1 83 ? 25.016 -1.824 -12.578 1 52.78 83 PRO B N 1
ATOM 2412 C CA . PRO B 1 83 ? 23.922 -1.841 -11.602 1 52.78 83 PRO B CA 1
ATOM 2413 C C . PRO B 1 83 ? 24.203 -0.953 -10.391 1 52.78 83 PRO B C 1
ATOM 2415 O O . PRO B 1 83 ? 25.203 -1.133 -9.711 1 52.78 83 PRO B O 1
ATOM 2418 N N . ALA B 1 84 ? 24.141 0.281 -10.609 1 49.81 84 ALA B N 1
ATOM 2419 C CA . ALA B 1 84 ? 24.453 1.272 -9.586 1 49.81 84 ALA B CA 1
ATOM 2420 C C . ALA B 1 84 ? 24.031 0.777 -8.203 1 49.81 84 ALA B C 1
ATOM 2422 O O . ALA B 1 84 ? 22.906 0.285 -8.031 1 49.81 84 ALA B O 1
ATOM 2423 N N . SER B 1 85 ? 24.984 0.23 -7.434 1 59.75 85 SER B N 1
ATOM 2424 C CA . SER B 1 85 ? 24.75 -0.133 -6.039 1 59.75 85 SER B CA 1
ATOM 2425 C C . SER B 1 85 ? 24 0.967 -5.301 1 59.75 85 SER B C 1
ATOM 2427 O O . SER B 1 85 ? 24.469 2.104 -5.223 1 59.75 85 SER B O 1
ATOM 2429 N N . GLY B 1 86 ? 22.641 0.98 -5.344 1 72.12 86 GLY B N 1
ATOM 2430 C CA . GLY B 1 86 ? 21.859 1.978 -4.641 1 72.12 86 GLY B CA 1
ATOM 2431 C C . GLY B 1 86 ? 22.391 2.301 -3.26 1 72.12 86 GLY B C 1
ATOM 2432 O O . GLY B 1 86 ? 23.219 1.562 -2.723 1 72.12 86 GLY B O 1
ATOM 2433 N N . THR B 1 87 ? 22.234 3.471 -2.807 1 86.06 87 THR B N 1
ATOM 2434 C CA . THR B 1 87 ? 22.594 3.924 -1.468 1 86.06 87 THR B CA 1
ATOM 2435 C C . THR B 1 87 ? 21.828 3.141 -0.406 1 86.06 87 THR B C 1
ATOM 2437 O O . THR B 1 87 ? 20.609 2.971 -0.511 1 86.06 87 THR B O 1
ATOM 2440 N N . VAL B 1 88 ? 22.656 2.588 0.546 1 91 88 VAL B N 1
ATOM 2441 C CA . VAL B 1 88 ? 22.031 1.868 1.654 1 91 88 VAL B CA 1
ATOM 2442 C C . VAL B 1 88 ? 21.188 2.828 2.484 1 91 88 VAL B C 1
ATOM 2444 O O . VAL B 1 88 ? 21.641 3.91 2.855 1 91 88 VAL B O 1
ATOM 2447 N N . CYS B 1 89 ? 19.953 2.461 2.742 1 93.94 89 CYS B N 1
ATOM 2448 C CA . CYS B 1 89 ? 19.031 3.248 3.561 1 93.94 89 CYS B CA 1
ATOM 2449 C C . CYS B 1 89 ? 19.281 2.992 5.043 1 93.94 89 CYS B C 1
ATOM 2451 O O . CYS B 1 89 ? 19.953 2.029 5.414 1 93.94 89 CYS B O 1
ATOM 2453 N N . GLY B 1 90 ? 18.734 3.928 5.855 1 91.94 90 GLY B N 1
ATOM 2454 C CA . GLY B 1 90 ? 18.953 3.768 7.285 1 91.94 90 GLY B CA 1
ATOM 2455 C C . GLY B 1 90 ? 17.891 4.418 8.133 1 91.94 90 GLY B C 1
ATOM 2456 O O . GLY B 1 90 ? 16.891 4.926 7.605 1 91.94 90 GLY B O 1
ATOM 2457 N N . VAL B 1 91 ? 18.078 4.258 9.445 1 94.56 91 VAL B N 1
ATOM 2458 C CA . VAL B 1 91 ? 17.219 4.852 10.461 1 94.56 91 VAL B CA 1
ATOM 2459 C C . VAL B 1 91 ? 18.062 5.551 11.516 1 94.56 91 VAL B C 1
ATOM 2461 O O . VAL B 1 91 ? 19.031 4.98 12.016 1 94.56 91 VAL B O 1
ATOM 2464 N N . LEU B 1 92 ? 17.719 6.77 11.758 1 94.44 92 LEU B N 1
ATOM 2465 C CA . LEU B 1 92 ? 18.281 7.453 12.922 1 94.44 92 LEU B CA 1
ATOM 2466 C C . LEU B 1 92 ? 17.578 7.012 14.203 1 94.44 92 LEU B C 1
ATOM 2468 O O . LEU B 1 92 ? 16.391 7.32 14.406 1 94.44 92 LEU B O 1
ATOM 2472 N N . PRO B 1 93 ? 18.25 6.281 15.062 1 93.88 93 PRO B N 1
ATOM 2473 C CA . PRO B 1 93 ? 17.609 5.77 16.266 1 93.88 93 PRO B CA 1
ATOM 2474 C C . PRO B 1 93 ? 16.875 6.855 17.047 1 93.88 93 PRO B C 1
ATOM 2476 O O . PRO B 1 93 ? 15.773 6.621 17.562 1 93.88 93 PRO B O 1
ATOM 2479 N N . ALA B 1 94 ? 17.406 8.023 17.094 1 95 94 ALA B N 1
ATOM 2480 C CA . ALA B 1 94 ? 16.781 9.125 17.828 1 95 94 ALA B CA 1
ATOM 2481 C C . ALA B 1 94 ? 15.422 9.484 17.219 1 95 94 ALA B C 1
ATOM 2483 O O . ALA B 1 94 ? 14.484 9.82 17.953 1 95 94 ALA B O 1
ATOM 2484 N N . PHE B 1 95 ? 15.297 9.445 15.945 1 96.81 95 PHE B N 1
ATOM 2485 C CA . PHE B 1 95 ? 14.023 9.734 15.305 1 96.81 95 PHE B CA 1
ATOM 2486 C C . PHE B 1 95 ? 12.969 8.727 15.727 1 96.81 95 PHE B C 1
ATOM 2488 O O . PHE B 1 95 ? 11.836 9.094 16.047 1 96.81 95 PHE B O 1
ATOM 2495 N N . ALA B 1 96 ? 13.344 7.461 15.68 1 96.25 96 ALA B N 1
ATOM 2496 C CA . ALA B 1 96 ? 12.43 6.422 16.141 1 96.25 96 ALA B CA 1
ATOM 2497 C C . ALA B 1 96 ? 12 6.68 17.594 1 96.25 96 ALA B C 1
ATOM 2499 O O . ALA B 1 96 ? 10.82 6.582 17.922 1 96.25 96 ALA B O 1
ATOM 2500 N N . ASP B 1 97 ? 12.945 7.035 18.422 1 96.06 97 ASP B N 1
ATOM 2501 C CA . ASP B 1 97 ? 12.648 7.316 19.828 1 96.06 97 ASP B CA 1
ATOM 2502 C C . ASP B 1 97 ? 11.695 8.508 19.953 1 96.06 97 ASP B C 1
ATOM 2504 O O . ASP B 1 97 ? 10.703 8.445 20.688 1 96.06 97 ASP B O 1
ATOM 2508 N N . PHE B 1 98 ? 12.039 9.594 19.219 1 96.75 98 PHE B N 1
ATOM 2509 C CA . PHE B 1 98 ? 11.281 10.828 19.312 1 96.75 98 PHE B CA 1
ATOM 2510 C C . PHE B 1 98 ? 9.844 10.625 18.844 1 96.75 98 PHE B C 1
ATOM 2512 O O . PHE B 1 98 ? 8.938 11.344 19.266 1 96.75 98 PHE B O 1
ATOM 2519 N N . THR B 1 99 ? 9.617 9.617 18.016 1 97.19 99 THR B N 1
ATOM 2520 C CA . THR B 1 99 ? 8.281 9.352 17.484 1 97.19 99 THR B CA 1
ATOM 2521 C C . THR B 1 99 ? 7.66 8.141 18.188 1 97.19 99 THR B C 1
ATOM 2523 O O . THR B 1 99 ? 6.645 7.609 17.734 1 97.19 99 THR B O 1
ATOM 2526 N N . ASN B 1 100 ? 8.273 7.645 19.266 1 96.31 100 ASN B N 1
ATOM 2527 C CA . ASN B 1 100 ? 7.785 6.523 20.062 1 96.31 100 ASN B CA 1
ATOM 2528 C C . ASN B 1 100 ? 7.547 5.285 19.203 1 96.31 100 ASN B C 1
ATOM 2530 O O . ASN B 1 100 ? 6.508 4.633 19.328 1 96.31 100 ASN B O 1
ATOM 2534 N N . ALA B 1 101 ? 8.477 5 18.328 1 97.38 101 ALA B N 1
ATOM 2535 C CA . ALA B 1 101 ? 8.312 3.916 17.359 1 97.38 101 ALA B CA 1
ATOM 2536 C C . ALA B 1 101 ? 9.336 2.811 17.594 1 97.38 101 ALA B C 1
ATOM 2538 O O . ALA B 1 101 ? 10.445 3.074 18.078 1 97.38 101 ALA B O 1
ATOM 2539 N N . ALA B 1 102 ? 8.883 1.551 17.328 1 91.75 102 ALA B N 1
ATOM 2540 C CA . ALA B 1 102 ? 9.891 0.506 17.156 1 91.75 102 ALA B CA 1
ATOM 2541 C C . ALA B 1 102 ? 10.766 0.786 15.938 1 91.75 102 ALA B C 1
ATOM 2543 O O . ALA B 1 102 ? 10.367 1.516 15.031 1 91.75 102 ALA B O 1
ATOM 2544 N N . THR B 1 103 ? 11.992 0.285 15.992 1 83.25 103 THR B N 1
ATOM 2545 C CA . THR B 1 103 ? 12.906 0.514 14.883 1 83.25 103 THR B CA 1
ATOM 2546 C C . THR B 1 103 ? 13.258 -0.8 14.188 1 83.25 103 THR B C 1
ATOM 2548 O O . THR B 1 103 ? 13.391 -1.837 14.844 1 83.25 103 THR B O 1
ATOM 2551 N N . THR B 1 104 ? 13.305 -0.709 12.852 1 70.44 104 THR B N 1
ATOM 2552 C CA . THR B 1 104 ? 13.672 -1.869 12.047 1 70.44 104 THR B CA 1
ATOM 2553 C C . THR B 1 104 ? 15.172 -1.857 11.742 1 70.44 104 THR B C 1
ATOM 2555 O O . THR B 1 104 ? 15.648 -2.666 10.945 1 70.44 104 THR B O 1
ATOM 2558 N N . ALA B 1 105 ? 16.062 -0.823 11.992 1 63.53 105 ALA B N 1
ATOM 2559 C CA . ALA B 1 105 ? 17.438 -0.554 11.617 1 63.53 105 ALA B CA 1
ATOM 2560 C C . ALA B 1 105 ? 18.297 -1.811 11.742 1 63.53 105 ALA B C 1
ATOM 2562 O O . ALA B 1 105 ? 19.312 -1.944 11.062 1 63.53 105 ALA B O 1
ATOM 2563 N N . THR B 1 106 ? 17.672 -2.908 12.367 1 63.06 106 THR B N 1
ATOM 2564 C CA . THR B 1 106 ? 18.625 -3.904 12.844 1 63.06 106 THR B CA 1
ATOM 2565 C C . THR B 1 106 ? 18.75 -5.051 11.844 1 63.06 106 THR B C 1
ATOM 2567 O O . THR B 1 106 ? 19.234 -6.133 12.195 1 63.06 106 THR B O 1
ATOM 2570 N N . VAL B 1 107 ? 18.531 -4.625 10.508 1 65.06 107 VAL B N 1
ATOM 2571 C CA . VAL B 1 107 ? 18.719 -5.832 9.711 1 65.06 107 VAL B CA 1
ATOM 2572 C C . VAL B 1 107 ? 20.203 -6.117 9.531 1 65.06 107 VAL B C 1
ATOM 2574 O O . VAL B 1 107 ? 20.938 -5.293 8.984 1 65.06 107 VAL B O 1
ATOM 2577 N N . PRO B 1 108 ? 20.625 -7.121 10.273 1 62.28 108 PRO B N 1
ATOM 2578 C CA . PRO B 1 108 ? 22.031 -7.457 10.117 1 62.28 108 PRO B CA 1
ATOM 2579 C C . PRO B 1 108 ? 22.406 -7.777 8.672 1 62.28 108 PRO B C 1
ATOM 2581 O O . PRO B 1 108 ? 21.594 -8.328 7.926 1 62.28 108 PRO B O 1
ATOM 2584 N N . GLN B 1 109 ? 23.438 -7.234 8.133 1 58.91 109 GLN B N 1
ATOM 2585 C CA . GLN B 1 109 ? 23.969 -7.465 6.793 1 58.91 109 GLN B CA 1
ATOM 2586 C C . GLN B 1 109 ? 24.5 -8.891 6.648 1 58.91 109 GLN B C 1
ATOM 2588 O O . GLN B 1 109 ? 25.016 -9.266 5.594 1 58.91 109 GLN B O 1
ATOM 2593 N N . SER B 1 110 ? 24.078 -9.789 7.559 1 58.09 110 SER B N 1
ATOM 2594 C CA . SER B 1 110 ? 24.828 -11.023 7.363 1 58.09 110 SER B CA 1
ATOM 2595 C C . SER B 1 110 ? 24.219 -11.875 6.258 1 58.09 110 SER B C 1
ATOM 2597 O O . SER B 1 110 ? 23.031 -12.227 6.32 1 58.09 110 SER B O 1
ATOM 2599 N N . THR B 1 111 ? 24.922 -12.047 5.176 1 56.75 111 THR B N 1
ATOM 2600 C CA . THR B 1 111 ? 24.531 -12.906 4.062 1 56.75 111 THR B CA 1
ATOM 2601 C C . THR B 1 111 ? 24.406 -14.359 4.512 1 56.75 111 THR B C 1
ATOM 2603 O O . THR B 1 111 ? 23.859 -15.195 3.797 1 56.75 111 THR B O 1
ATOM 2606 N N . ALA B 1 112 ? 25.031 -14.625 5.559 1 61.22 112 ALA B N 1
ATOM 2607 C CA . ALA B 1 112 ? 25.125 -16.016 5.98 1 61.22 112 ALA B CA 1
ATOM 2608 C C . ALA B 1 112 ? 23.906 -16.422 6.816 1 61.22 112 ALA B C 1
ATOM 2610 O O . ALA B 1 112 ? 23.734 -17.594 7.156 1 61.22 112 ALA B O 1
ATOM 2611 N N . ALA B 1 113 ? 23.078 -15.445 6.926 1 72.31 113 ALA B N 1
ATOM 2612 C CA . ALA B 1 113 ? 21.984 -15.766 7.832 1 72.31 113 ALA B CA 1
ATOM 2613 C C . ALA B 1 113 ? 20.844 -16.453 7.09 1 72.31 113 ALA B C 1
ATOM 2615 O O . ALA B 1 113 ? 20.641 -16.234 5.895 1 72.31 113 ALA B O 1
ATOM 2616 N N . ALA B 1 114 ? 20.281 -17.5 7.684 1 87.5 114 ALA B N 1
ATOM 2617 C CA . ALA B 1 114 ? 19.094 -18.156 7.156 1 87.5 114 ALA B CA 1
ATOM 2618 C C . ALA B 1 114 ? 18 -17.141 6.797 1 87.5 114 ALA B C 1
ATOM 2620 O O . ALA B 1 114 ? 17.859 -16.125 7.477 1 87.5 114 ALA B O 1
ATOM 2621 N N . PRO B 1 115 ? 17.406 -17.422 5.664 1 93.12 115 PRO B N 1
ATOM 2622 C CA . PRO B 1 115 ? 16.328 -16.5 5.277 1 93.12 115 PRO B CA 1
ATOM 2623 C C . PRO B 1 115 ? 15.227 -16.406 6.332 1 93.12 115 PRO B C 1
ATOM 2625 O O . PRO B 1 115 ? 14.977 -17.375 7.055 1 93.12 115 PRO B O 1
ATOM 2628 N N . SER B 1 116 ? 14.703 -15.242 6.449 1 91.94 116 SER B N 1
ATOM 2629 C CA . SER B 1 116 ? 13.555 -15.031 7.324 1 91.94 116 SER B CA 1
ATOM 2630 C C . SER B 1 116 ? 12.242 -15.266 6.578 1 91.94 116 SER B C 1
ATOM 2632 O O . SER B 1 116 ? 12.188 -15.117 5.355 1 91.94 116 SER B O 1
ATOM 2634 N N . SER B 1 117 ? 11.25 -15.641 7.363 1 96.19 117 SER B N 1
ATOM 2635 C CA . SER B 1 117 ? 9.945 -15.906 6.773 1 96.19 117 SER B CA 1
ATOM 2636 C C . SER B 1 117 ? 8.953 -14.805 7.117 1 96.19 117 SER B C 1
ATOM 2638 O O . SER B 1 117 ? 8.969 -14.266 8.227 1 96.19 117 SER B O 1
ATOM 2640 N N . PRO B 1 118 ? 8.078 -14.484 6.172 1 98.12 118 PRO B N 1
ATOM 2641 C CA . PRO B 1 118 ? 7.004 -13.555 6.516 1 98.12 118 PRO B CA 1
ATOM 2642 C C . PRO B 1 118 ? 6.02 -14.133 7.527 1 98.12 118 PRO B C 1
ATOM 2644 O O . PRO B 1 118 ? 5.98 -15.352 7.727 1 98.12 118 PRO B O 1
ATOM 2647 N N . ILE B 1 119 ? 5.363 -13.266 8.18 1 97.75 119 ILE B N 1
ATOM 2648 C CA . ILE B 1 119 ? 4.203 -13.68 8.969 1 97.75 119 ILE B CA 1
ATOM 2649 C C . ILE B 1 119 ? 2.938 -13.57 8.117 1 97.75 119 ILE B C 1
ATOM 2651 O O . ILE B 1 119 ? 2.865 -12.742 7.211 1 97.75 119 ILE B O 1
ATOM 2655 N N . LEU B 1 120 ? 2.018 -14.438 8.398 1 98.56 120 LEU B N 1
ATOM 2656 C CA . LEU B 1 120 ? 0.784 -14.477 7.621 1 98.56 120 LEU B CA 1
ATOM 2657 C C . LEU B 1 120 ? -0.399 -14 8.453 1 98.56 120 LEU B C 1
ATOM 2659 O O . LEU B 1 120 ? -0.572 -14.43 9.594 1 98.56 120 LEU B O 1
ATOM 2663 N N . VAL B 1 121 ? -1.19 -13.078 7.957 1 97.88 121 VAL B N 1
ATOM 2664 C CA . VAL B 1 121 ? -2.375 -12.539 8.617 1 97.88 121 VAL B CA 1
ATOM 2665 C C . VAL B 1 121 ? -3.564 -12.586 7.66 1 97.88 121 VAL B C 1
ATOM 2667 O O . VAL B 1 121 ? -3.453 -12.164 6.504 1 97.88 121 VAL B O 1
ATOM 2670 N N . THR B 1 122 ? -4.68 -13.125 8.094 1 97.56 122 THR B N 1
ATOM 2671 C CA . THR B 1 122 ? -5.891 -13.125 7.281 1 97.56 122 THR B CA 1
ATOM 2672 C C . THR B 1 122 ? -6.762 -11.914 7.605 1 97.56 122 THR B C 1
ATOM 2674 O O . THR B 1 122 ? -7.062 -11.656 8.773 1 97.56 122 THR B O 1
ATOM 2677 N N . ILE B 1 123 ? -7.133 -11.172 6.617 1 97.19 123 ILE B N 1
ATOM 2678 C CA . ILE B 1 123 ? -7.969 -9.984 6.785 1 97.19 123 ILE B CA 1
ATOM 2679 C C . ILE B 1 123 ? -9.312 -10.203 6.102 1 97.19 123 ILE B C 1
ATOM 2681 O O . ILE B 1 123 ? -9.438 -11.047 5.211 1 97.19 123 ILE B O 1
ATOM 2685 N N . PRO B 1 124 ? -10.312 -9.422 6.512 1 95.94 124 PRO B N 1
ATOM 2686 C CA . PRO B 1 124 ? -11.664 -9.672 6.008 1 95.94 124 PRO B CA 1
ATOM 2687 C C . PRO B 1 124 ? -11.852 -9.203 4.566 1 95.94 124 PRO B C 1
ATOM 2689 O O . PRO B 1 124 ? -11.242 -8.227 4.145 1 95.94 124 PRO B O 1
ATOM 2692 N N . THR B 1 125 ? -12.633 -9.891 3.873 1 95.25 125 THR B N 1
ATOM 2693 C CA . THR B 1 125 ? -13.055 -9.523 2.525 1 95.25 125 THR B CA 1
ATOM 2694 C C . THR B 1 125 ? -14.578 -9.586 2.398 1 95.25 125 THR B C 1
ATOM 2696 O O . THR B 1 125 ? -15.266 -10.031 3.318 1 95.25 125 THR B O 1
ATOM 2699 N N . GLN B 1 126 ? -15.039 -9.133 1.297 1 93.69 126 GLN B N 1
ATOM 2700 C CA . GLN B 1 126 ? -16.484 -9.086 1.045 1 93.69 126 GLN B CA 1
ATOM 2701 C C . GLN B 1 126 ? -17.062 -10.492 0.955 1 93.69 126 GLN B C 1
ATOM 2703 O O . GLN B 1 126 ? -18.203 -10.719 1.372 1 93.69 126 GLN B O 1
ATOM 2708 N N . SER B 1 127 ? -16.359 -11.484 0.443 1 92.44 127 SER B N 1
ATOM 2709 C CA . SER B 1 127 ? -16.828 -12.859 0.284 1 92.44 127 SER B CA 1
ATOM 2710 C C . SER B 1 127 ? -16.984 -13.547 1.636 1 92.44 127 SER B C 1
ATOM 2712 O O . SER B 1 127 ? -17.547 -14.641 1.72 1 92.44 127 SER B O 1
ATOM 2714 N N . LYS B 1 128 ? -16.438 -13.016 2.68 1 92.69 128 LYS B N 1
ATOM 2715 C CA . LYS B 1 128 ? -16.453 -13.523 4.047 1 92.69 128 LYS B CA 1
ATOM 2716 C C . LYS B 1 128 ? -15.484 -14.695 4.207 1 92.69 128 LYS B C 1
ATOM 2718 O O . LYS B 1 128 ? -15.422 -15.312 5.27 1 92.69 128 LYS B O 1
ATOM 2723 N N . VAL B 1 129 ? -14.711 -15 3.166 1 95.12 129 VAL B N 1
ATOM 2724 C CA . VAL B 1 129 ? -13.656 -16 3.281 1 95.12 129 VAL B CA 1
ATOM 2725 C C . VAL B 1 129 ? -12.391 -15.352 3.846 1 95.12 129 VAL B C 1
ATOM 2727 O O . VAL B 1 129 ? -11.758 -15.898 4.754 1 95.12 129 VAL B O 1
ATOM 2730 N N . GLY B 1 130 ? -12.039 -14.195 3.285 1 95.94 130 GLY B N 1
ATOM 2731 C CA . GLY B 1 130 ? -10.828 -13.492 3.676 1 95.94 130 GLY B CA 1
ATOM 2732 C C . GLY B 1 130 ? -9.719 -13.609 2.652 1 95.94 130 GLY B C 1
ATOM 2733 O O . GLY B 1 130 ? -9.867 -14.305 1.644 1 95.94 130 GLY B O 1
ATOM 2734 N N . GLN B 1 131 ? -8.688 -12.875 2.871 1 97.5 131 GLN B N 1
ATOM 2735 C CA . GLN B 1 131 ? -7.41 -12.984 2.176 1 97.5 131 GLN B CA 1
ATOM 2736 C C . GLN B 1 131 ? -6.246 -13.016 3.162 1 97.5 131 GLN B C 1
ATOM 2738 O O . GLN B 1 131 ? -6.27 -12.32 4.18 1 97.5 131 GLN B O 1
ATOM 2743 N N . THR B 1 132 ? -5.309 -13.891 2.92 1 98.5 132 THR B N 1
ATOM 2744 C CA . THR B 1 132 ? -4.129 -13.977 3.775 1 98.5 132 THR B CA 1
ATOM 2745 C C . THR B 1 132 ? -2.975 -13.172 3.184 1 98.5 132 THR B C 1
ATOM 2747 O O . THR B 1 132 ? -2.611 -13.359 2.02 1 98.5 132 THR B O 1
ATOM 2750 N N . VAL B 1 133 ? -2.434 -12.281 4.008 1 98.69 133 VAL B N 1
ATOM 2751 C CA . VAL B 1 133 ? -1.351 -11.398 3.58 1 98.69 133 VAL B CA 1
ATOM 2752 C C . VAL B 1 133 ? -0.041 -11.836 4.234 1 98.69 133 VAL B C 1
ATOM 2754 O O . VAL B 1 133 ? 0.008 -12.07 5.445 1 98.69 133 VAL B O 1
ATOM 2757 N N . ALA B 1 134 ? 0.995 -11.992 3.396 1 98.88 134 ALA B N 1
ATOM 2758 C CA . ALA B 1 134 ? 2.348 -12.227 3.893 1 98.88 134 ALA B CA 1
ATOM 2759 C C . ALA B 1 134 ? 3.066 -10.906 4.168 1 98.88 134 ALA B C 1
ATOM 2761 O O . ALA B 1 134 ? 3.207 -10.07 3.273 1 98.88 134 ALA B O 1
ATOM 2762 N N . GLN B 1 135 ? 3.551 -10.758 5.41 1 98.5 135 GLN B N 1
ATOM 2763 C CA . GLN B 1 135 ? 4.105 -9.469 5.82 1 98.5 135 GLN B CA 1
ATOM 2764 C C . GLN B 1 135 ? 5.43 -9.656 6.562 1 98.5 135 GLN B C 1
ATOM 2766 O O . GLN B 1 135 ? 5.637 -10.68 7.227 1 98.5 135 GLN B O 1
ATOM 2771 N N . CYS B 1 136 ? 6.277 -8.711 6.406 1 97.5 136 CYS B N 1
ATOM 2772 C CA . CYS B 1 136 ? 7.527 -8.711 7.16 1 97.5 136 CYS B CA 1
ATOM 2773 C C . CYS B 1 136 ? 7.262 -8.641 8.656 1 97.5 136 CYS B C 1
ATOM 2775 O O . CYS B 1 136 ? 6.473 -7.816 9.117 1 97.5 136 CYS B O 1
ATOM 2777 N N . PRO B 1 137 ? 7.957 -9.461 9.469 1 96 137 PRO B N 1
ATOM 2778 C CA . PRO B 1 137 ? 7.719 -9.414 10.914 1 96 137 PRO B CA 1
ATOM 2779 C C . PRO B 1 137 ? 8.273 -8.148 11.562 1 96 137 PRO B C 1
ATOM 2781 O O . PRO B 1 137 ? 7.914 -7.824 12.695 1 96 137 PRO B O 1
ATOM 2784 N N . LEU B 1 138 ? 9.102 -7.422 10.859 1 95.31 138 LEU B N 1
ATOM 2785 C CA . LEU B 1 138 ? 9.734 -6.258 11.469 1 95.31 138 LEU B CA 1
ATOM 2786 C C . LEU B 1 138 ? 9.062 -4.969 11 1 95.31 138 LEU B C 1
ATOM 2788 O O . LEU B 1 138 ? 8.406 -4.289 11.789 1 95.31 138 LEU B O 1
ATOM 2792 N N . CYS B 1 139 ? 9.102 -4.715 9.703 1 96.88 139 CYS B N 1
ATOM 2793 C CA . CYS B 1 139 ? 8.562 -3.451 9.219 1 96.88 139 CYS B CA 1
ATOM 2794 C C . CYS B 1 139 ? 7.066 -3.568 8.938 1 96.88 139 CYS B C 1
ATOM 2796 O O . CYS B 1 139 ? 6.395 -2.564 8.703 1 96.88 139 CYS B O 1
ATOM 2798 N N . ARG B 1 140 ? 6.621 -4.789 8.82 1 97.25 140 ARG B N 1
ATOM 2799 C CA . ARG B 1 140 ? 5.195 -5.078 8.711 1 97.25 140 ARG B CA 1
ATOM 2800 C C . ARG B 1 140 ? 4.676 -4.75 7.316 1 97.25 140 ARG B C 1
ATOM 2802 O O . ARG B 1 140 ? 3.467 -4.641 7.109 1 97.25 140 ARG B O 1
ATOM 2809 N N . GLY B 1 141 ? 5.594 -4.527 6.379 1 97.69 141 GLY B N 1
ATOM 2810 C CA . GLY B 1 141 ? 5.211 -4.336 4.988 1 97.69 141 GLY B CA 1
ATOM 2811 C C . GLY B 1 141 ? 4.676 -5.598 4.34 1 97.69 141 GLY B C 1
ATOM 2812 O O . GLY B 1 141 ? 5.125 -6.703 4.648 1 97.69 141 GLY B O 1
ATOM 2813 N N . SER B 1 142 ? 3.729 -5.43 3.441 1 98.69 142 SER B N 1
ATOM 2814 C CA . SER B 1 142 ? 3.115 -6.547 2.729 1 98.69 142 SER B CA 1
ATOM 2815 C C . SER B 1 142 ? 3.957 -6.969 1.53 1 98.69 142 SER B C 1
ATOM 2817 O O . SER B 1 142 ? 4.5 -6.121 0.818 1 98.69 142 SER B O 1
ATOM 2819 N N . LEU B 1 143 ? 3.945 -8.289 1.266 1 98.88 143 LEU B N 1
ATOM 2820 C CA . LEU B 1 143 ? 4.781 -8.797 0.185 1 98.88 143 LEU B CA 1
ATOM 2821 C C . LEU B 1 143 ? 3.938 -9.508 -0.867 1 98.88 143 LEU B C 1
ATOM 2823 O O . LEU B 1 143 ? 4.203 -9.391 -2.066 1 98.88 143 LEU B O 1
ATOM 2827 N N . TRP B 1 144 ? 3.016 -10.344 -0.429 1 98.88 144 TRP B N 1
ATOM 2828 C CA . TRP B 1 144 ? 2.113 -11.039 -1.339 1 98.88 144 TRP B CA 1
ATOM 2829 C C . TRP B 1 144 ? 0.862 -11.516 -0.607 1 98.88 144 TRP B C 1
ATOM 2831 O O . TRP B 1 144 ? 0.782 -11.43 0.621 1 98.88 144 TRP B O 1
ATOM 2841 N N . ASN B 1 145 ? -0.071 -11.906 -1.405 1 98.81 145 ASN B N 1
ATOM 2842 C CA . ASN B 1 145 ? -1.355 -12.375 -0.89 1 98.81 145 ASN B CA 1
ATOM 2843 C C . ASN B 1 145 ? -1.655 -13.797 -1.334 1 98.81 145 ASN B C 1
ATOM 2845 O O . ASN B 1 145 ? -1.164 -14.25 -2.373 1 98.81 145 ASN B O 1
ATOM 2849 N N . TYR B 1 146 ? -2.42 -14.5 -0.48 1 98.56 146 TYR B N 1
ATOM 2850 C CA . TYR B 1 146 ? -3.096 -15.75 -0.826 1 98.56 146 TYR B CA 1
ATOM 2851 C C . TYR B 1 146 ? -4.609 -15.57 -0.811 1 98.56 146 TYR B C 1
ATOM 2853 O O . TYR B 1 146 ? -5.172 -15.047 0.156 1 98.56 146 TYR B O 1
ATOM 2861 N N . TYR B 1 147 ? -5.211 -15.984 -1.893 1 97.69 147 TYR B N 1
ATOM 2862 C CA . TYR B 1 147 ? -6.66 -15.859 -2 1 97.69 147 TYR B CA 1
ATOM 2863 C C . TYR B 1 147 ? -7.324 -17.234 -1.986 1 97.69 147 TYR B C 1
ATOM 2865 O O . TYR B 1 147 ? -6.641 -18.266 -1.991 1 97.69 147 TYR B O 1
ATOM 2873 N N . ALA B 1 148 ? -8.656 -17.234 -1.948 1 96.62 148 ALA B N 1
ATOM 2874 C CA . ALA B 1 148 ? -9.469 -18.438 -1.829 1 96.62 148 ALA B CA 1
ATOM 2875 C C . ALA B 1 148 ? -9.281 -19.359 -3.039 1 96.62 148 ALA B C 1
ATOM 2877 O O . ALA B 1 148 ? -9.5 -20.562 -2.955 1 96.62 148 ALA B O 1
ATOM 2878 N N . ASP B 1 149 ? -8.875 -18.844 -4.113 1 94.31 149 ASP B N 1
ATOM 2879 C CA . ASP B 1 149 ? -8.828 -19.609 -5.359 1 94.31 149 ASP B CA 1
ATOM 2880 C C . ASP B 1 149 ? -7.672 -20.609 -5.355 1 94.31 149 ASP B C 1
ATOM 2882 O O . ASP B 1 149 ? -7.727 -21.641 -6.027 1 94.31 149 ASP B O 1
ATOM 2886 N N . GLY B 1 150 ? -6.586 -20.297 -4.648 1 95.25 150 GLY B N 1
ATOM 2887 C CA . GLY B 1 150 ? -5.434 -21.172 -4.742 1 95.25 150 GLY B CA 1
ATOM 2888 C C . GLY B 1 150 ? -4.758 -21.422 -3.404 1 95.25 150 GLY B C 1
ATOM 2889 O O . GLY B 1 150 ? -3.855 -22.25 -3.301 1 95.25 150 GLY B O 1
ATOM 2890 N N . GLY B 1 151 ? -5.234 -20.703 -2.416 1 95.88 151 GLY B N 1
ATOM 2891 C CA . GLY B 1 151 ? -4.586 -20.859 -1.124 1 95.88 151 GLY B CA 1
ATOM 2892 C C . GLY B 1 151 ? -3.078 -20.703 -1.188 1 95.88 151 GLY B C 1
ATOM 2893 O O . GLY B 1 151 ? -2.576 -19.75 -1.797 1 95.88 151 GLY B O 1
ATOM 2894 N N . LEU B 1 152 ? -2.357 -21.609 -0.517 1 97 152 LEU B N 1
ATOM 2895 C CA . LEU B 1 152 ? -0.909 -21.484 -0.393 1 97 152 LEU B CA 1
ATOM 2896 C C . LEU B 1 152 ? -0.214 -21.922 -1.677 1 97 152 LEU B C 1
ATOM 2898 O O . LEU B 1 152 ? 1.007 -21.797 -1.8 1 97 152 LEU B O 1
ATOM 2902 N N . PHE B 1 153 ? -0.914 -22.391 -2.689 1 97.62 153 PHE B N 1
ATOM 2903 C CA . PHE B 1 153 ? -0.3 -22.906 -3.906 1 97.62 153 PHE B CA 1
ATOM 2904 C C . PHE B 1 153 ? -0.105 -21.797 -4.93 1 97.62 153 PHE B C 1
ATOM 2906 O O . PHE B 1 153 ? 0.66 -21.953 -5.883 1 97.62 153 PHE B O 1
ATOM 2913 N N . MET B 1 154 ? -0.871 -20.781 -4.77 1 98 154 MET B N 1
ATOM 2914 C CA . MET B 1 154 ? -0.857 -19.656 -5.707 1 98 154 MET B CA 1
ATOM 2915 C C . MET B 1 154 ? -0.607 -18.344 -4.98 1 98 154 MET B C 1
ATOM 2917 O O . MET B 1 154 ? -1.306 -18.016 -4.02 1 98 154 MET B O 1
ATOM 2921 N N . THR B 1 155 ? 0.418 -17.656 -5.449 1 98.62 155 THR B N 1
ATOM 2922 C CA . THR B 1 155 ? 0.842 -16.391 -4.832 1 98.62 155 THR B CA 1
ATOM 2923 C C . THR B 1 155 ? 0.459 -15.203 -5.703 1 98.62 155 THR B C 1
ATOM 2925 O O . THR B 1 155 ? 0.613 -15.25 -6.926 1 98.62 155 THR B O 1
ATOM 2928 N N . TYR B 1 156 ? -0.123 -14.203 -5.105 1 98.88 156 TYR B N 1
ATOM 2929 C CA . TYR B 1 156 ? -0.295 -12.883 -5.703 1 98.88 156 TYR B CA 1
ATOM 2930 C C . TYR B 1 156 ? 0.774 -11.922 -5.207 1 98.88 156 TYR B C 1
ATOM 2932 O O . TYR B 1 156 ? 0.58 -11.234 -4.199 1 98.88 156 TYR B O 1
ATOM 2940 N N . LEU B 1 157 ? 1.878 -11.906 -5.891 1 98.94 157 LEU B N 1
ATOM 2941 C CA . LEU B 1 157 ? 3.023 -11.094 -5.496 1 98.94 157 LEU B CA 1
ATOM 2942 C C . LEU B 1 157 ? 2.762 -9.617 -5.773 1 98.94 157 LEU B C 1
ATOM 2944 O O . LEU B 1 157 ? 2.344 -9.25 -6.875 1 98.94 157 LEU B O 1
ATOM 2948 N N . ILE B 1 158 ? 2.955 -8.789 -4.758 1 98.88 158 ILE B N 1
ATOM 2949 C CA . ILE B 1 158 ? 2.891 -7.344 -4.961 1 98.88 158 ILE B CA 1
ATOM 2950 C C . ILE B 1 158 ? 4.105 -6.879 -5.758 1 98.88 158 ILE B C 1
ATOM 2952 O O . ILE B 1 158 ? 5.211 -6.785 -5.215 1 98.88 158 ILE B O 1
ATOM 2956 N N . THR B 1 159 ? 3.912 -6.5 -6.949 1 98.69 159 THR B N 1
ATOM 2957 C CA . THR B 1 159 ? 5.012 -6.34 -7.895 1 98.69 159 THR B CA 1
ATOM 2958 C C . THR B 1 159 ? 5.902 -5.164 -7.492 1 98.69 159 THR B C 1
ATOM 2960 O O . THR B 1 159 ? 7.094 -5.145 -7.809 1 98.69 159 THR B O 1
ATOM 2963 N N . SER B 1 160 ? 5.34 -4.215 -6.762 1 98.44 160 SER B N 1
ATOM 2964 C CA . SER B 1 160 ? 6.082 -3.006 -6.422 1 98.44 160 SER B CA 1
ATOM 2965 C C . SER B 1 160 ? 7.129 -3.283 -5.348 1 98.44 160 SER B C 1
ATOM 2967 O O . SER B 1 160 ? 7.949 -2.42 -5.035 1 98.44 160 SER B O 1
ATOM 2969 N N . THR B 1 161 ? 7.129 -4.512 -4.801 1 98.62 161 THR B N 1
ATOM 2970 C CA . THR B 1 161 ? 8.148 -4.895 -3.826 1 98.62 161 THR B CA 1
ATOM 2971 C C . THR B 1 161 ? 9.383 -5.453 -4.527 1 98.62 161 THR B C 1
ATOM 2973 O O . THR B 1 161 ? 10.391 -5.746 -3.883 1 98.62 161 THR B O 1
ATOM 2976 N N . LEU B 1 162 ? 9.32 -5.613 -5.863 1 98.44 162 LEU B N 1
ATOM 2977 C CA . LEU B 1 162 ? 10.484 -6.027 -6.645 1 98.44 162 LEU B CA 1
ATOM 2978 C C . LEU B 1 162 ? 11.539 -4.926 -6.676 1 98.44 162 LEU B C 1
ATOM 2980 O O . LEU B 1 162 ? 11.203 -3.74 -6.574 1 98.44 162 LEU B O 1
ATOM 2984 N N . ASP B 1 163 ? 12.75 -5.348 -6.863 1 96.75 163 ASP B N 1
ATOM 2985 C CA . ASP B 1 163 ? 13.836 -4.375 -6.965 1 96.75 163 ASP B CA 1
ATOM 2986 C C . ASP B 1 163 ? 13.734 -3.578 -8.266 1 96.75 163 ASP B C 1
ATOM 2988 O O . ASP B 1 163 ? 14.141 -2.414 -8.312 1 96.75 163 ASP B O 1
ATOM 2992 N N . HIS B 1 164 ? 13.227 -4.207 -9.297 1 95.81 164 HIS B N 1
ATOM 2993 C CA . HIS B 1 164 ? 12.977 -3.578 -10.586 1 95.81 164 HIS B CA 1
ATOM 2994 C C . HIS B 1 164 ? 11.523 -3.752 -11.008 1 95.81 164 HIS B C 1
ATOM 2996 O O . HIS B 1 164 ? 11.234 -4.41 -12.008 1 95.81 164 HIS B O 1
ATOM 3002 N N . PRO B 1 165 ? 10.641 -3.045 -10.305 1 96.75 165 PRO B N 1
ATOM 3003 C CA . PRO B 1 165 ? 9.219 -3.338 -10.477 1 96.75 165 PRO B CA 1
ATOM 3004 C C . PRO B 1 165 ? 8.703 -2.973 -11.867 1 96.75 165 PRO B C 1
ATOM 3006 O O . PRO B 1 165 ? 7.715 -3.547 -12.336 1 96.75 165 PRO B O 1
ATOM 3009 N N . TRP B 1 166 ? 9.375 -2.066 -12.602 1 94.88 166 TRP B N 1
ATOM 3010 C CA . TRP B 1 166 ? 8.922 -1.629 -13.914 1 94.88 166 TRP B CA 1
ATOM 3011 C C . TRP B 1 166 ? 9.078 -2.742 -14.945 1 94.88 166 TRP B C 1
ATOM 3013 O O . TRP B 1 166 ? 8.523 -2.664 -16.047 1 94.88 166 TRP B O 1
ATOM 3023 N N . GLU B 1 167 ? 9.805 -3.734 -14.539 1 95.5 167 GLU B N 1
ATOM 3024 C CA . GLU B 1 167 ? 10.039 -4.844 -15.453 1 95.5 167 GLU B CA 1
ATOM 3025 C C . GLU B 1 167 ? 8.82 -5.75 -15.547 1 95.5 167 GLU B C 1
ATOM 3027 O O . GLU B 1 167 ? 8.711 -6.57 -16.469 1 95.5 167 GLU B O 1
ATOM 3032 N N . LEU B 1 168 ? 7.891 -5.699 -14.602 1 95.88 168 LEU B N 1
ATOM 3033 C CA . LEU B 1 168 ? 6.645 -6.457 -14.617 1 95.88 168 LEU B CA 1
ATOM 3034 C C . LEU B 1 168 ? 5.445 -5.523 -14.758 1 95.88 168 LEU B C 1
ATOM 3036 O O . LEU B 1 168 ? 4.816 -5.16 -13.766 1 95.88 168 LEU B O 1
ATOM 3040 N N . GLU B 1 169 ? 5.117 -5.23 -15.938 1 94.5 169 GLU B N 1
ATOM 3041 C CA . GLU B 1 169 ? 3.979 -4.359 -16.188 1 94.5 169 GLU B CA 1
ATOM 3042 C C . GLU B 1 169 ? 2.682 -5.156 -16.297 1 94.5 169 GLU B C 1
ATOM 3044 O O . GLU B 1 169 ? 2.707 -6.367 -16.531 1 94.5 169 GLU B O 1
ATOM 3049 N N . PRO B 1 170 ? 1.57 -4.527 -16.141 1 97.88 170 PRO B N 1
ATOM 3050 C CA . PRO B 1 170 ? 0.278 -5.211 -16.094 1 97.88 170 PRO B CA 1
ATOM 3051 C C . PRO B 1 170 ? -0.072 -5.918 -17.406 1 97.88 170 PRO B C 1
ATOM 3053 O O . PRO B 1 170 ? 0.276 -5.434 -18.484 1 97.88 170 PRO B O 1
ATOM 3056 N N . ASP B 1 171 ? -0.784 -7.059 -17.281 1 98 171 ASP B N 1
ATOM 3057 C CA . ASP B 1 171 ? -1.381 -7.758 -18.406 1 98 171 ASP B CA 1
ATOM 3058 C C . ASP B 1 171 ? -2.863 -7.414 -18.547 1 98 171 ASP B C 1
ATOM 3060 O O . ASP B 1 171 ? -3.443 -7.574 -19.625 1 98 171 ASP B O 1
ATOM 3064 N N . VAL B 1 172 ? -3.436 -7.016 -17.484 1 98.62 172 VAL B N 1
ATOM 3065 C CA . VAL B 1 172 ? -4.879 -6.805 -17.453 1 98.62 172 VAL B CA 1
ATOM 3066 C C . VAL B 1 172 ? -5.254 -5.926 -16.266 1 98.62 172 VAL B C 1
ATOM 3068 O O . VAL B 1 172 ? -4.566 -5.93 -15.242 1 98.62 172 VAL B O 1
ATOM 3071 N N . HIS B 1 173 ? -6.316 -5.133 -16.391 1 98.75 173 HIS B N 1
ATOM 3072 C CA . HIS B 1 173 ? -6.898 -4.305 -15.336 1 98.75 173 HIS B CA 1
ATOM 3073 C C . HIS B 1 173 ? -8.336 -4.719 -15.039 1 98.75 173 HIS B C 1
ATOM 3075 O O . HIS B 1 173 ? -9.156 -4.836 -15.953 1 98.75 173 HIS B O 1
ATOM 3081 N N . ILE B 1 174 ? -8.594 -4.945 -13.758 1 98.75 174 ILE B N 1
ATOM 3082 C CA . ILE B 1 174 ? -9.938 -5.344 -13.367 1 98.75 174 ILE B CA 1
ATOM 3083 C C . ILE B 1 174 ? -10.508 -4.336 -12.375 1 98.75 174 ILE B C 1
ATOM 3085 O O . ILE B 1 174 ? -9.766 -3.562 -11.766 1 98.75 174 ILE B O 1
ATOM 3089 N N . PHE B 1 175 ? -11.883 -4.305 -12.258 1 98.38 175 PHE B N 1
ATOM 3090 C CA . PHE B 1 175 ? -12.633 -3.432 -11.359 1 98.38 175 PHE B CA 1
ATOM 3091 C C . PHE B 1 175 ? -12.32 -1.968 -11.648 1 98.38 175 PHE B C 1
ATOM 3093 O O . PHE B 1 175 ? -12.18 -1.164 -10.727 1 98.38 175 PHE B O 1
ATOM 3100 N N . THR B 1 176 ? -12.195 -1.627 -12.914 1 97.88 176 THR B N 1
ATOM 3101 C CA . THR B 1 176 ? -11.875 -0.263 -13.312 1 97.88 176 THR B CA 1
ATOM 3102 C C . THR B 1 176 ? -13.047 0.673 -13.055 1 97.88 176 THR B C 1
ATOM 3104 O O . THR B 1 176 ? -12.898 1.896 -13.094 1 97.88 176 THR B O 1
ATOM 3107 N N . ARG B 1 177 ? -14.18 0.094 -12.703 1 96.25 177 ARG B N 1
ATOM 3108 C CA . ARG B 1 177 ? -15.305 0.931 -12.297 1 96.25 177 ARG B CA 1
ATOM 3109 C C . ARG B 1 177 ? -14.93 1.794 -11.094 1 96.25 177 ARG B C 1
ATOM 3111 O O . ARG B 1 177 ? -15.531 2.846 -10.867 1 96.25 177 ARG B O 1
ATOM 3118 N N . SER B 1 178 ? -13.969 1.348 -10.312 1 97.19 178 SER B N 1
ATOM 3119 C CA . SER B 1 178 ? -13.555 2.07 -9.117 1 97.19 178 SER B CA 1
ATOM 3120 C C . SER B 1 178 ? -12.188 2.721 -9.305 1 97.19 178 SER B C 1
ATOM 3122 O O . SER B 1 178 ? -11.547 3.129 -8.336 1 97.19 178 SER B O 1
ATOM 3124 N N . ARG B 1 179 ? -11.719 2.764 -10.555 1 97.56 179 ARG B N 1
ATOM 3125 C CA . ARG B 1 179 ? -10.461 3.451 -10.828 1 97.56 179 ARG B CA 1
ATOM 3126 C C . ARG B 1 179 ? -10.516 4.902 -10.367 1 97.56 179 ARG B C 1
ATOM 3128 O O . ARG B 1 179 ? -11.516 5.59 -10.594 1 97.56 179 ARG B O 1
ATOM 3135 N N . ARG B 1 180 ? -9.453 5.367 -9.695 1 96.94 180 ARG B N 1
ATOM 3136 C CA . ARG B 1 180 ? -9.414 6.758 -9.25 1 96.94 180 ARG B CA 1
ATOM 3137 C C . ARG B 1 180 ? -9.43 7.711 -10.445 1 96.94 180 ARG B C 1
ATOM 3139 O O . ARG B 1 180 ? -8.766 7.465 -11.453 1 96.94 180 ARG B O 1
ATOM 3146 N N . ASP B 1 181 ? -10.055 8.82 -10.375 1 94.94 181 ASP B N 1
ATOM 3147 C CA . ASP B 1 181 ? -10.312 9.734 -11.484 1 94.94 181 ASP B CA 1
ATOM 3148 C C . ASP B 1 181 ? -9.008 10.32 -12.023 1 94.94 181 ASP B C 1
ATOM 3150 O O . ASP B 1 181 ? -8.891 10.594 -13.219 1 94.94 181 ASP B O 1
ATOM 3154 N N . PHE B 1 182 ? -8.078 10.523 -11.195 1 96.62 182 PHE B N 1
ATOM 3155 C CA . PHE B 1 182 ? -6.863 11.211 -11.609 1 96.62 182 PHE B CA 1
ATOM 3156 C C . PHE B 1 182 ? -5.922 10.258 -12.328 1 96.62 182 PHE B C 1
ATOM 3158 O O . PHE B 1 182 ? -4.871 10.672 -12.828 1 96.62 182 PHE B O 1
ATOM 3165 N N . VAL B 1 183 ? -6.266 8.969 -12.367 1 97.12 183 VAL B N 1
ATOM 3166 C CA . VAL B 1 183 ? -5.438 7.938 -12.992 1 97.12 183 VAL B CA 1
ATOM 3167 C C . VAL B 1 183 ? -6.039 7.539 -14.344 1 97.12 183 VAL B C 1
ATOM 3169 O O . VAL B 1 183 ? -7.203 7.141 -14.414 1 97.12 183 VAL B O 1
ATOM 3172 N N . THR B 1 184 ? -5.266 7.676 -15.352 1 96.94 184 THR B N 1
ATOM 3173 C CA . THR B 1 184 ? -5.594 7.102 -16.656 1 96.94 184 THR B CA 1
ATOM 3174 C C . THR B 1 184 ? -4.645 5.953 -16.984 1 96.94 184 THR B C 1
ATOM 3176 O O . THR B 1 184 ? -3.43 6.074 -16.828 1 96.94 184 THR B O 1
ATOM 3179 N N . ILE B 1 185 ? -5.219 4.859 -17.328 1 95.94 185 ILE B N 1
ATOM 3180 C CA . ILE B 1 185 ? -4.441 3.705 -17.766 1 95.94 185 ILE B CA 1
ATOM 3181 C C . ILE B 1 185 ? -4.223 3.768 -19.266 1 95.94 185 ILE B C 1
ATOM 3183 O O . ILE B 1 185 ? -5.184 3.775 -20.047 1 95.94 185 ILE B O 1
ATOM 3187 N N . ASN B 1 186 ? -2.971 3.795 -19.672 1 91.19 186 ASN B N 1
ATOM 3188 C CA . ASN B 1 186 ? -2.67 4.004 -21.078 1 91.19 186 ASN B CA 1
ATOM 3189 C C . ASN B 1 186 ? -1.743 2.92 -21.625 1 91.19 186 ASN B C 1
ATOM 3191 O O . ASN B 1 186 ? -0.94 3.176 -22.531 1 91.19 186 ASN B O 1
ATOM 3195 N N . ASP B 1 187 ? -1.924 1.691 -21.188 1 95.12 187 ASP B N 1
ATOM 3196 C CA . ASP B 1 187 ? -0.968 0.658 -21.578 1 95.12 187 ASP B CA 1
ATOM 3197 C C . ASP B 1 187 ? -1.534 -0.228 -22.688 1 95.12 187 ASP B C 1
ATOM 3199 O O . ASP B 1 187 ? -0.855 -1.136 -23.172 1 95.12 187 ASP B O 1
ATOM 3203 N N . GLY B 1 188 ? -2.795 0.018 -23.078 1 95.88 188 GLY B N 1
ATOM 3204 C CA . GLY B 1 188 ? -3.418 -0.752 -24.141 1 95.88 188 GLY B CA 1
ATOM 3205 C C . GLY B 1 188 ? -3.842 -2.141 -23.703 1 95.88 188 GLY B C 1
ATOM 3206 O O . GLY B 1 188 ? -4.277 -2.951 -24.516 1 95.88 188 GLY B O 1
ATOM 3207 N N . LYS B 1 189 ? -3.713 -2.459 -22.5 1 97.69 189 LYS B N 1
ATOM 3208 C CA . LYS B 1 189 ? -4.098 -3.771 -21.984 1 97.69 189 LYS B CA 1
ATOM 3209 C C . LYS B 1 189 ? -5.598 -3.832 -21.703 1 97.69 189 LYS B C 1
ATOM 3211 O O . LYS B 1 189 ? -6.238 -2.799 -21.5 1 97.69 189 LYS B O 1
ATOM 3216 N N . PRO B 1 190 ? -6.148 -5.051 -21.719 1 98.06 190 PRO B N 1
ATOM 3217 C CA . PRO B 1 190 ? -7.582 -5.195 -21.438 1 98.06 190 PRO B CA 1
ATOM 3218 C C . PRO B 1 190 ? -7.988 -4.617 -20.094 1 98.06 190 PRO B C 1
ATOM 3220 O O . PRO B 1 190 ? -7.238 -4.734 -19.109 1 98.06 190 PRO B O 1
ATOM 3223 N N . GLN B 1 191 ? -9.172 -3.984 -20.078 1 98.25 191 GLN B N 1
ATOM 3224 C CA . GLN B 1 191 ? -9.766 -3.412 -18.891 1 98.25 191 GLN B CA 1
ATOM 3225 C C . GLN B 1 191 ? -11.203 -3.904 -18.688 1 98.25 191 GLN B C 1
ATOM 3227 O O . GLN B 1 191 ? -11.984 -3.916 -19.641 1 98.25 191 GLN B O 1
ATOM 3232 N N . PHE B 1 192 ? -11.484 -4.324 -17.5 1 98.56 192 PHE B N 1
ATOM 3233 C CA . PHE B 1 192 ? -12.828 -4.777 -17.156 1 98.56 192 PHE B CA 1
ATOM 3234 C C . PHE B 1 192 ? -13.406 -3.949 -16.016 1 98.56 192 PHE B C 1
ATOM 3236 O O . PHE B 1 192 ? -12.719 -3.686 -15.023 1 98.56 192 PHE B O 1
ATOM 3243 N N . GLU B 1 193 ? -14.648 -3.514 -16.078 1 97.25 193 GLU B N 1
ATOM 3244 C CA . GLU B 1 193 ? -15.281 -2.727 -15.023 1 97.25 193 GLU B CA 1
ATOM 3245 C C . GLU B 1 193 ? -15.43 -3.541 -13.742 1 97.25 193 GLU B C 1
ATOM 3247 O O . GLU B 1 193 ? -15.398 -2.988 -12.641 1 97.25 193 GLU B O 1
ATOM 3252 N N . GLY B 1 194 ? -15.672 -4.801 -13.891 1 97 194 GLY B N 1
ATOM 3253 C CA . GLY B 1 194 ? -15.711 -5.758 -12.789 1 97 194 GLY B CA 1
ATOM 3254 C C . GLY B 1 194 ? -14.656 -6.84 -12.898 1 97 194 GLY B C 1
ATOM 3255 O O . GLY B 1 194 ? -13.508 -6.562 -13.266 1 97 194 GLY B O 1
ATOM 3256 N N . GLN B 1 195 ? -15 -8.016 -12.453 1 96.69 195 GLN B N 1
ATOM 3257 C CA . GLN B 1 195 ? -14.125 -9.172 -12.609 1 96.69 195 GLN B CA 1
ATOM 3258 C C . GLN B 1 195 ? -14.055 -9.617 -14.062 1 96.69 195 GLN B C 1
ATOM 3260 O O . GLN B 1 195 ? -15.039 -9.508 -14.805 1 96.69 195 GLN B O 1
ATOM 3265 N N . TYR B 1 196 ? -12.883 -10.055 -14.555 1 97 196 TYR B N 1
ATOM 3266 C CA . TYR B 1 196 ? -12.859 -10.656 -15.883 1 97 196 TYR B CA 1
ATOM 3267 C C . TYR B 1 196 ? -13.656 -11.953 -15.914 1 97 196 TYR B C 1
ATOM 3269 O O . TYR B 1 196 ? -13.703 -12.688 -14.922 1 97 196 TYR B O 1
ATOM 3277 N N . PRO B 1 197 ? -14.281 -12.18 -17.016 1 95.62 197 PRO B N 1
ATOM 3278 C CA . PRO B 1 197 ? -15.141 -13.359 -17.094 1 95.62 197 PRO B CA 1
ATOM 3279 C C . PRO B 1 197 ? -14.359 -14.672 -16.984 1 95.62 197 PRO B C 1
ATOM 3281 O O . PRO B 1 197 ? -14.859 -15.633 -16.391 1 95.62 197 PRO B O 1
ATOM 3284 N N . ASP B 1 198 ? -13.242 -14.719 -17.594 1 95.38 198 ASP B N 1
ATOM 3285 C CA . ASP B 1 198 ? -12.422 -15.922 -17.609 1 95.38 198 ASP B CA 1
ATOM 3286 C C . ASP B 1 198 ? -10.938 -15.57 -17.531 1 95.38 198 ASP B C 1
ATOM 3288 O O . ASP B 1 198 ? -10.336 -15.188 -18.547 1 95.38 198 ASP B O 1
ATOM 3292 N N . ARG B 1 199 ? -10.367 -15.797 -16.422 1 94.62 199 ARG B N 1
ATOM 3293 C CA . ARG B 1 199 ? -8.953 -15.492 -16.219 1 94.62 199 ARG B CA 1
ATOM 3294 C C . ARG B 1 199 ? -8.078 -16.312 -17.156 1 94.62 199 ARG B C 1
ATOM 3296 O O . ARG B 1 199 ? -7.027 -15.852 -17.609 1 94.62 199 ARG B O 1
ATOM 3303 N N . SER B 1 200 ? -8.469 -17.594 -17.438 1 92.88 200 SER B N 1
ATOM 3304 C CA . SER B 1 200 ? -7.652 -18.516 -18.219 1 92.88 200 SER B CA 1
ATOM 3305 C C . SER B 1 200 ? -7.402 -17.984 -19.625 1 92.88 200 SER B C 1
ATOM 3307 O O . SER B 1 200 ? -6.445 -18.375 -20.281 1 92.88 200 SER B O 1
ATOM 3309 N N . ALA B 1 201 ? -8.266 -17.078 -20.109 1 94.44 201 ALA B N 1
ATOM 3310 C CA . ALA B 1 201 ? -8.109 -16.469 -21.422 1 94.44 201 ALA B CA 1
ATOM 3311 C C . ALA B 1 201 ? -6.844 -15.625 -21.484 1 94.44 201 ALA B C 1
ATOM 3313 O O . ALA B 1 201 ? -6.363 -15.297 -22.578 1 94.44 201 ALA B O 1
ATOM 3314 N N . PHE B 1 202 ? -6.277 -15.266 -20.312 1 95.19 202 PHE B N 1
ATOM 3315 C CA . PHE B 1 202 ? -5.137 -14.359 -20.281 1 95.19 202 PHE B CA 1
ATOM 3316 C C . PHE B 1 202 ? -3.842 -15.125 -20.047 1 95.19 202 PHE B C 1
ATOM 3318 O O . PHE B 1 202 ? -2.76 -14.531 -20.031 1 95.19 202 PHE B O 1
ATOM 3325 N N . PHE B 1 203 ? -3.922 -16.453 -19.828 1 96 203 PHE B N 1
ATOM 3326 C CA . PHE B 1 203 ? -2.703 -17.234 -19.672 1 96 203 PHE B CA 1
ATOM 3327 C C . PHE B 1 203 ? -2.004 -17.422 -21.016 1 96 203 PHE B C 1
ATOM 3329 O O . PHE B 1 203 ? -2.65 -17.703 -22.031 1 96 203 PHE B O 1
ATOM 3336 N N . ARG B 1 204 ? -0.735 -17.219 -21 1 95.31 204 ARG B N 1
ATOM 3337 C CA . ARG B 1 204 ? 0.06 -17.438 -22.203 1 95.31 204 ARG B CA 1
ATOM 3338 C C . ARG B 1 204 ? 0.12 -18.922 -22.562 1 95.31 204 ARG B C 1
ATOM 3340 O O . ARG B 1 204 ? 0.128 -19.781 -21.688 1 95.31 204 ARG B O 1
ATOM 3347 N N . PRO B 1 205 ? 0.254 -19.219 -23.844 1 94.44 205 PRO B N 1
ATOM 3348 C CA . PRO B 1 205 ? 0.342 -20.609 -24.266 1 94.44 205 PRO B CA 1
ATOM 3349 C C . PRO B 1 205 ? 1.527 -21.344 -23.656 1 94.44 205 PRO B C 1
ATOM 3351 O O . PRO B 1 205 ? 1.44 -22.547 -23.375 1 94.44 205 PRO B O 1
ATOM 3354 N N . ASP B 1 206 ? 2.609 -20.656 -23.391 1 92.5 206 ASP B N 1
ATOM 3355 C CA . ASP B 1 206 ? 3.816 -21.312 -22.891 1 92.5 206 ASP B CA 1
ATOM 3356 C C . ASP B 1 206 ? 3.676 -21.672 -21.422 1 92.5 206 ASP B C 1
ATOM 3358 O O . ASP B 1 206 ? 4.5 -22.406 -20.875 1 92.5 206 ASP B O 1
ATOM 3362 N N . CYS B 1 207 ? 2.564 -21.234 -20.781 1 95.12 207 CYS B N 1
ATOM 3363 C CA . CYS B 1 207 ? 2.352 -21.516 -19.359 1 95.12 207 CYS B CA 1
ATOM 3364 C C . CYS B 1 207 ? 1.345 -22.641 -19.172 1 95.12 207 CYS B C 1
ATOM 3366 O O . CYS B 1 207 ? 0.976 -22.969 -18.047 1 95.12 207 CYS B O 1
ATOM 3368 N N . LYS B 1 208 ? 0.922 -23.25 -20.25 1 94.94 208 LYS B N 1
ATOM 3369 C CA . LYS B 1 208 ? -0.177 -24.203 -20.188 1 94.94 208 LYS B CA 1
ATOM 3370 C C . LYS B 1 208 ? 0.123 -25.328 -19.203 1 94.94 208 LYS B C 1
ATOM 3372 O O . LYS B 1 208 ? -0.715 -25.656 -18.359 1 94.94 208 LYS B O 1
ATOM 3377 N N . ALA B 1 209 ? 1.261 -25.938 -19.297 1 97 209 ALA B N 1
ATOM 3378 C CA . ALA B 1 209 ? 1.62 -27.047 -18.406 1 97 209 ALA B CA 1
ATOM 3379 C C . ALA B 1 209 ? 1.652 -26.594 -16.953 1 97 209 ALA B C 1
ATOM 3381 O O . ALA B 1 209 ? 1.228 -27.312 -16.047 1 97 209 ALA B O 1
ATOM 3382 N N . ARG B 1 210 ? 2.184 -25.406 -16.734 1 97.31 210 ARG B N 1
ATOM 3383 C CA . ARG B 1 210 ? 2.238 -24.828 -15.391 1 97.31 210 ARG B CA 1
ATOM 3384 C C . ARG B 1 210 ? 0.837 -24.609 -14.836 1 97.31 210 ARG B C 1
ATOM 3386 O O . ARG B 1 210 ? 0.557 -24.938 -13.688 1 97.31 210 ARG B O 1
ATOM 3393 N N . VAL B 1 211 ? -0.038 -24.094 -15.641 1 97.12 211 VAL B N 1
ATOM 3394 C CA . VAL B 1 211 ? -1.416 -23.812 -15.25 1 97.12 211 VAL B CA 1
ATOM 3395 C C . VAL B 1 211 ? -2.146 -25.109 -14.945 1 97.12 211 VAL B C 1
ATOM 3397 O O . VAL B 1 211 ? -2.865 -25.203 -13.945 1 97.12 211 VAL B O 1
ATOM 3400 N N . ASP B 1 212 ? -1.929 -26.109 -15.773 1 96.31 212 ASP B N 1
ATOM 3401 C CA . ASP B 1 212 ? -2.574 -27.406 -15.57 1 96.31 212 ASP B CA 1
ATOM 3402 C C . ASP B 1 212 ? -2.172 -28 -14.227 1 96.31 212 ASP B C 1
ATOM 3404 O O . ASP B 1 212 ? -3.02 -28.516 -13.492 1 96.31 212 ASP B O 1
ATOM 3408 N N . ALA B 1 213 ? -0.931 -27.938 -13.93 1 96.62 213 ALA B N 1
ATOM 3409 C CA . ALA B 1 213 ? -0.434 -28.469 -12.664 1 96.62 213 ALA B CA 1
ATOM 3410 C C . ALA B 1 213 ? -1.044 -27.734 -11.477 1 96.62 213 ALA B C 1
ATOM 3412 O O . ALA B 1 213 ? -1.401 -28.344 -10.469 1 96.62 213 ALA B O 1
ATOM 3413 N N . LEU B 1 214 ? -1.179 -26.453 -11.617 1 95.81 214 LEU B N 1
ATOM 3414 C CA . LEU B 1 214 ? -1.756 -25.625 -10.555 1 95.81 214 LEU B CA 1
ATOM 3415 C C . LEU B 1 214 ? -3.238 -25.938 -10.375 1 95.81 214 LEU B C 1
ATOM 3417 O O . LEU B 1 214 ? -3.734 -25.984 -9.25 1 95.81 214 LEU B O 1
ATOM 3421 N N . LEU B 1 215 ? -3.936 -26.141 -11.477 1 94 215 LEU B N 1
ATOM 3422 C CA . LEU B 1 215 ? -5.367 -26.422 -11.438 1 94 215 LEU B CA 1
ATOM 3423 C C . LEU B 1 215 ? -5.645 -27.703 -10.664 1 94 215 LEU B C 1
ATOM 3425 O O . LEU B 1 215 ? -6.652 -27.797 -9.953 1 94 215 LEU B O 1
ATOM 3429 N N . GLU B 1 216 ? -4.773 -28.625 -10.789 1 93.88 216 GLU B N 1
ATOM 3430 C CA . GLU B 1 216 ? -4.918 -29.875 -10.039 1 93.88 216 GLU B CA 1
ATOM 3431 C C . GLU B 1 216 ? -4.855 -29.625 -8.531 1 93.88 216 GLU B C 1
ATOM 3433 O O . GLU B 1 216 ? -5.695 -30.125 -7.781 1 93.88 216 GLU B O 1
ATOM 3438 N N . LYS B 1 217 ? -3.91 -28.875 -8.117 1 94.38 217 LYS B N 1
ATOM 3439 C CA . LYS B 1 217 ? -3.764 -28.547 -6.707 1 94.38 217 LYS B CA 1
ATOM 3440 C C . LYS B 1 217 ? -4.941 -27.703 -6.219 1 94.38 217 LYS B C 1
ATOM 3442 O O . LYS B 1 217 ? -5.422 -27.891 -5.098 1 94.38 217 LYS B O 1
ATOM 3447 N N . GLN B 1 218 ? -5.414 -26.812 -7.047 1 94.12 218 GLN B N 1
ATOM 3448 C CA . GLN B 1 218 ? -6.523 -25.922 -6.715 1 94.12 218 GLN B CA 1
ATOM 3449 C C . GLN B 1 218 ? -7.812 -26.703 -6.5 1 94.12 218 GLN B C 1
ATOM 3451 O O . GLN B 1 218 ? -8.648 -26.328 -5.684 1 94.12 218 GLN B O 1
ATOM 3456 N N . GLY B 1 219 ? -7.918 -27.797 -7.305 1 93.31 219 GLY B N 1
ATOM 3457 C CA . GLY B 1 219 ? -9.109 -28.625 -7.172 1 93.31 219 GLY B CA 1
ATOM 3458 C C . GLY B 1 219 ? -9.32 -29.156 -5.77 1 93.31 219 GLY B C 1
ATOM 3459 O O . GLY B 1 219 ? -10.391 -28.969 -5.184 1 93.31 219 GLY B O 1
ATOM 3460 N N . ALA B 1 220 ? -8.32 -29.781 -5.219 1 93.19 220 ALA B N 1
ATOM 3461 C CA . ALA B 1 220 ? -8.398 -30.312 -3.855 1 93.19 220 ALA B CA 1
ATOM 3462 C C . ALA B 1 220 ? -8.602 -29.188 -2.846 1 93.19 220 ALA B C 1
ATOM 3464 O O . ALA B 1 220 ? -9.391 -29.328 -1.905 1 93.19 220 ALA B O 1
ATOM 3465 N N . TRP B 1 221 ? -7.922 -28.109 -3.037 1 95.5 221 TRP B N 1
ATOM 3466 C CA . TRP B 1 221 ? -8.016 -26.938 -2.162 1 95.5 221 TRP B CA 1
ATOM 3467 C C . TRP B 1 221 ? -9.445 -26.391 -2.133 1 95.5 221 TRP B C 1
ATOM 3469 O O . TRP B 1 221 ? -10.008 -26.172 -1.06 1 95.5 221 TRP B O 1
ATOM 3479 N N . ARG B 1 222 ? -10.023 -26.25 -3.268 1 94.12 222 ARG B N 1
ATOM 3480 C CA . ARG B 1 222 ? -11.359 -25.672 -3.371 1 94.12 222 ARG B CA 1
ATOM 3481 C C . ARG B 1 222 ? -12.398 -26.578 -2.723 1 94.12 222 ARG B C 1
ATOM 3483 O O . ARG B 1 222 ? -13.344 -26.094 -2.1 1 94.12 222 ARG B O 1
ATOM 3490 N N . LYS B 1 223 ? -12.195 -27.828 -2.891 1 94.62 223 LYS B N 1
ATOM 3491 C CA . LYS B 1 223 ? -13.102 -28.781 -2.256 1 94.62 223 LYS B CA 1
ATOM 3492 C C . LYS B 1 223 ? -13.055 -28.656 -0.736 1 94.62 223 LYS B C 1
ATOM 3494 O O . LYS B 1 223 ? -14.094 -28.625 -0.076 1 94.62 223 LYS B O 1
ATOM 3499 N N . GLN B 1 224 ? -11.852 -28.562 -0.252 1 94.94 224 GLN B N 1
ATOM 3500 C CA . GLN B 1 224 ? -11.656 -28.438 1.188 1 94.94 224 GLN B CA 1
ATOM 3501 C C . GLN B 1 224 ? -12.273 -27.125 1.705 1 94.94 224 GLN B C 1
ATOM 3503 O O . GLN B 1 224 ? -12.969 -27.125 2.719 1 94.94 224 GLN B O 1
ATOM 3508 N N . LEU B 1 225 ? -12.055 -26.078 1.025 1 95.44 225 LEU B N 1
ATOM 3509 C CA . LEU B 1 225 ? -12.539 -24.766 1.452 1 95.44 225 LEU B CA 1
ATOM 3510 C C . LEU B 1 225 ? -14.062 -24.688 1.376 1 95.44 225 LEU B C 1
ATOM 3512 O O . LEU B 1 225 ? -14.703 -24.141 2.268 1 95.44 225 LEU B O 1
ATOM 3516 N N . LYS B 1 226 ? -14.594 -25.234 0.318 1 93.75 226 LYS B N 1
ATOM 3517 C CA . LYS B 1 226 ? -16.047 -25.25 0.153 1 93.75 226 LYS B CA 1
ATOM 3518 C C . LYS B 1 226 ? -16.719 -26 1.298 1 93.75 226 LYS B C 1
ATOM 3520 O O . LYS B 1 226 ? -17.766 -25.578 1.794 1 93.75 226 LYS B O 1
ATOM 3525 N N . ALA B 1 227 ? -16.172 -27.078 1.669 1 94.62 227 ALA B N 1
ATOM 3526 C CA . ALA B 1 227 ? -16.719 -27.844 2.785 1 94.62 227 ALA B CA 1
ATOM 3527 C C . ALA B 1 227 ? -16.703 -27.016 4.074 1 94.62 227 ALA B C 1
ATOM 3529 O O . ALA B 1 227 ? -17.688 -27.016 4.82 1 94.62 227 ALA B O 1
ATOM 3530 N N . ALA B 1 228 ? -15.625 -26.328 4.285 1 93.56 228 ALA B N 1
ATOM 3531 C CA . ALA B 1 228 ? -15.516 -25.516 5.484 1 93.56 228 ALA B CA 1
ATOM 3532 C C . ALA B 1 228 ? -16.484 -24.328 5.434 1 93.56 228 ALA B C 1
ATOM 3534 O O . ALA B 1 228 ? -17.078 -23.969 6.453 1 93.56 228 ALA B O 1
ATOM 3535 N N . TYR B 1 229 ? -16.625 -23.766 4.27 1 90.44 229 TYR B N 1
ATOM 3536 C CA . TYR B 1 229 ? -17.547 -22.641 4.082 1 90.44 229 TYR B CA 1
ATOM 3537 C C . TYR B 1 229 ? -18.984 -23.062 4.363 1 90.44 229 TYR B C 1
ATOM 3539 O O . TYR B 1 229 ? -19.703 -22.359 5.082 1 90.44 229 TYR B O 1
ATOM 3547 N N . LYS B 1 230 ? -19.422 -24.172 3.771 1 90.25 230 LYS B N 1
ATOM 3548 C CA . LYS B 1 230 ? -20.766 -24.703 3.986 1 90.25 230 LYS B CA 1
ATOM 3549 C C . LYS B 1 230 ? -21.016 -24.984 5.465 1 90.25 230 LYS B C 1
ATOM 3551 O O . LYS B 1 230 ? -22.109 -24.75 5.977 1 90.25 230 LYS B O 1
ATOM 3556 N N . ALA B 1 231 ? -20.047 -25.438 6.062 1 88.62 231 ALA B N 1
ATOM 3557 C CA . ALA B 1 231 ? -20.156 -25.766 7.48 1 88.62 231 ALA B CA 1
ATOM 3558 C C . ALA B 1 231 ? -20.359 -24.5 8.32 1 88.62 231 ALA B C 1
ATOM 3560 O O . ALA B 1 231 ? -21.062 -24.516 9.328 1 88.62 231 ALA B O 1
ATOM 3561 N N . GLN B 1 232 ? -19.75 -23.422 7.859 1 82.62 232 GLN B N 1
ATOM 3562 C CA . GLN B 1 232 ? -19.797 -22.188 8.625 1 82.62 232 GLN B CA 1
ATOM 3563 C C . GLN B 1 232 ? -21.047 -21.391 8.312 1 82.62 232 GLN B C 1
ATOM 3565 O O . GLN B 1 232 ? -21.656 -20.781 9.203 1 82.62 232 GLN B O 1
ATOM 3570 N N . PHE B 1 233 ? -21.453 -21.297 6.977 1 72.75 233 PHE B N 1
ATOM 3571 C CA . PHE B 1 233 ? -22.516 -20.359 6.594 1 72.75 233 PHE B CA 1
ATOM 3572 C C . PHE B 1 233 ? -23.766 -21.094 6.152 1 72.75 233 PHE B C 1
ATOM 3574 O O . PHE B 1 233 ? -24.75 -20.469 5.73 1 72.75 233 PHE B O 1
ATOM 3581 N N . ALA B 1 234 ? -23.906 -22.422 5.898 1 59.56 234 ALA B N 1
ATOM 3582 C CA . ALA B 1 234 ? -25.125 -23.172 5.617 1 59.56 234 ALA B CA 1
ATOM 3583 C C . ALA B 1 234 ? -26.203 -22.891 6.668 1 59.56 234 ALA B C 1
ATOM 3585 O O . ALA B 1 234 ? -27.391 -23.031 6.402 1 59.56 234 ALA B O 1
ATOM 3586 N N . LYS B 1 235 ? -25.875 -22.781 7.898 1 48.16 235 LYS B N 1
ATOM 3587 C CA . LYS B 1 235 ? -27.062 -22.641 8.727 1 48.16 235 LYS B CA 1
ATOM 3588 C C . LYS B 1 235 ? -27.75 -21.297 8.5 1 48.16 235 LYS B C 1
ATOM 3590 O O . LYS B 1 235 ? -28.75 -20.984 9.156 1 48.16 235 LYS B O 1
ATOM 3595 N N . ILE B 1 236 ? -27.094 -20.359 7.793 1 38.56 236 ILE B N 1
ATOM 3596 C CA . ILE B 1 236 ? -27.953 -19.188 7.617 1 38.56 236 ILE B CA 1
ATOM 3597 C C . ILE B 1 236 ? -28.922 -19.422 6.453 1 38.56 236 ILE B C 1
ATOM 3599 O O . ILE B 1 236 ? -28.5 -19.875 5.383 1 38.56 236 ILE B O 1
#

Solvent-accessible surface area (backbone atoms only — not comparable to full-atom values): 24180 Å² total; per-residue (Å²): 129,80,58,55,81,74,41,81,80,58,52,61,40,48,30,39,38,56,36,11,49,34,20,35,35,36,59,56,74,55,57,40,29,43,27,37,13,36,50,62,42,10,31,54,43,27,23,63,33,33,40,26,32,33,30,56,36,85,39,52,44,69,30,37,25,36,61,30,45,50,44,61,36,70,64,54,56,71,68,42,91,50,83,67,77,45,58,67,36,25,44,30,68,63,54,22,56,77,57,70,24,48,70,39,70,72,42,56,69,49,71,84,42,76,51,48,72,62,43,39,38,21,33,45,26,76,86,31,46,31,38,35,36,32,18,31,80,71,70,38,27,71,48,31,36,28,43,78,75,37,36,80,56,32,30,33,31,31,40,29,24,31,51,59,34,81,63,65,62,70,57,33,37,26,18,48,64,37,46,48,86,47,59,39,80,70,67,84,51,58,74,27,57,42,78,69,92,57,69,73,78,64,49,49,78,90,40,47,69,61,50,53,56,48,49,56,56,23,50,60,50,42,54,55,50,50,53,50,46,46,70,70,54,55,85,106,130,81,58,55,81,75,40,81,79,57,53,63,40,49,29,38,36,55,38,12,47,32,21,34,32,36,60,56,74,55,56,40,28,43,27,37,14,36,49,64,42,10,31,55,43,29,24,63,32,31,41,26,33,32,31,54,36,85,39,51,44,68,29,38,25,38,62,30,44,51,46,60,36,70,63,53,57,70,68,40,89,50,83,67,78,46,57,69,35,24,47,31,67,63,52,22,56,77,58,70,25,49,70,37,72,72,43,56,69,47,71,83,41,74,52,46,73,63,43,39,37,20,31,43,26,76,87,32,48,31,38,34,36,32,19,31,80,70,70,39,30,70,50,34,35,27,42,77,74,37,36,79,56,30,30,32,31,31,39,29,26,31,50,60,35,81,60,62,62,71,59,32,37,26,18,49,65,38,44,48,84,48,57,38,79,70,67,84,53,57,74,28,57,43,78,68,93,55,69,73,80,63,48,50,80,92,42,47,68,60,49,52,58,48,51,57,56,25,51,61,50,42,53,54,50,49,55,52,46,47,69,70,53,57,84,105

Nearest PDB structures (foldseek):
  8ajq-assembly2_C  TM=8.461E-01  e=1.834E-09  Pseudomonas aeruginosa PAO1
  1xa8-assembly1_A  TM=5.771E-01  e=4.917E-05  Paracoccus denitrificans
  5y42-assembly2_E  TM=7.370E-01  e=3.544E+00  Trichosanthes anguina
  8ajq-assembly2_C  TM=8.571E-01  e=1.962E-09  Pseudomonas aeruginosa PAO1
  1xa8-assembly1_A  TM=5.770E-01  e=4.701E-05  Paracoccus denitrificans

Organism: NCBI:txid173218

Sequence (472 aa):
MPHYADRKDLFPMQGGCPCGHIRYQVNLPPLIVQTCHCTLCQRQIGSAFAINAIIESSAITLLPSAPLTTPPSKADAQASSSPASGTVCGVLPAFADFTNAATTATVPQSTAAAPSSPILVTIPTQSKVGQTVAQCPLCRGSLWNYYADGGLFMTYLITSTLDHPWELEPDVHIFTRSRRDFVTINDGKPQFEGQYPDRSAFFRPDCKARVDALLEKQGAWRKQLKAAYKAQFAKIMPHYADRKDLFPMQGGCPCGHIRYQVNLPPLIVQTCHCTLCQRQIGSAFAINAIIESSAITLLPSAPLTTPPSKADAQASSSPASGTVCGVLPAFADFTNAATTATVPQSTAAAPSSPILVTIPTQSKVGQTVAQCPLCRGSLWNYYADGGLFMTYLITSTLDHPWELEPDVHIFTRSRRDFVTINDGKPQFEGQYPDRSAFFRPDCKARVDALLEKQGAWRKQLKAAYKAQFAKI

InterPro domains:
  IPR006913 CENP-V/GFA domain [PF04828] (13-70)
  IPR006913 CENP-V/GFA domain [PS51891] (13-145)
  IPR011057 Mss4-like superfamily [SSF51316] (12-84)
  IPR011057 Mss4-like superfamily [SSF51316] (125-199)